Protein 1R3S (pdb70)

Organism: Homo sapiens (NCBI:txid9606)

B-factor: mean 27.33, std 10.82, range [13.35, 78.9]

Sequence (356 aa):
FPELKNDTFLRAAWGEETDYTPVWCMRQAGRRYLPEFRETTRAAQDFFSSTCRRSPEACCELTLQPLLRRFPLDAAIIFSGILVVPQQALGMEVTMVPGKGPSFPEPLREEQDLERRLRDPEVVASELGYVFQAITLTRQQRLAGRVPLIGFAGAPWTLMTYMVEGGGSSTMAQQAKRRWLYQRRPQASHQLLRILTDALVPYLVGQVVAGAQALQLFESHHAGHHLLGGPQLFNKFALPYIRDVAKQVKARLRREAGLAPPVPMIIFAKDGHFALEEELAQQAGYEVVGLDWTVAPKKARECVGKTVTLQGNLDPCALYASEEEIGQLVKQMLDDFGPHRRYIANLGHGLYPDMDPEHHVGAFVDAVHKHHSRLLRQ

Structure (mmCIF, N/CA/C/O backbone):
data_1R3S
#
_entry.id   1R3S
#
_cell.length_a   102.947
_cell.length_b   102.947
_cell.length_c   72.585
_cell.angle_alpha   90.00
_cell.angle_beta   90.00
_cell.angle_gamma   120.00
#
_symmetry.space_group_name_H-M   'P 31 2 1'
#
loop_
_entity.id
_entity.type
_entity.pdbx_description
1 polymer 'Uroporphyrinogen Decarboxylase'
2 non-polymer 'COPROPORPHYRINOGEN I'
3 water water
#
loop_
_atom_site.group_PDB
_atom_site.id
_atom_site.type_symbol
_atom_site.label_atom_id
_atom_site.label_alt_id
_atom_site.label_comp_id
_atom_site.label_asym_id
_atom_site.label_entity_id
_atom_site.label_seq_id
_atom_site.pdbx_PDB_ins_code
_atom_site.Cartn_x
_atom_site.Cartn_y
_atom_site.Cartn_z
_atom_site.occupancy
_atom_site.B_iso_or_equiv
_atom_site.auth_seq_id
_atom_site.auth_comp_id
_atom_site.auth_asym_id
_atom_site.auth_atom_id
_atom_site.pdbx_PDB_model_num
ATOM 1 N N . PHE A 1 11 ? 21.425 47.902 66.423 1.00 37.52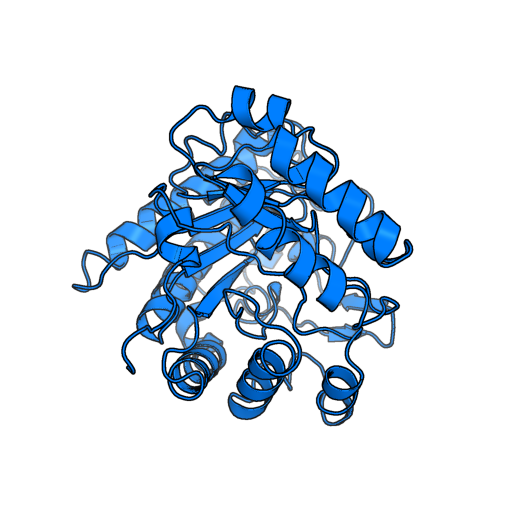 11 PHE A N 1
ATOM 2 C CA . PHE A 1 11 ? 21.112 48.558 65.127 1.00 37.50 11 PHE A CA 1
ATOM 3 C C . PHE A 1 11 ? 21.936 48.047 63.981 1.00 37.65 11 PHE A C 1
ATOM 4 O O . PHE A 1 11 ? 23.033 47.536 64.173 1.00 36.36 11 PHE A O 1
ATOM 12 N N . PRO A 1 12 ? 21.417 48.232 62.771 1.00 38.01 12 PRO A N 1
ATOM 13 C CA . PRO A 1 12 ? 22.142 47.876 61.558 1.00 37.92 12 PRO A CA 1
ATOM 14 C C . PRO A 1 12 ? 23.485 48.590 61.482 1.00 37.27 12 PRO A C 1
ATOM 15 O O . PRO A 1 12 ? 23.619 49.737 61.909 1.00 36.93 12 PRO A O 1
ATOM 19 N N . GLU A 1 13 ? 24.468 47.910 60.925 1.00 36.46 13 GLU A N 1
ATOM 20 C CA . GLU A 1 13 ? 25.779 48.503 60.797 1.00 35.81 13 GLU A CA 1
ATOM 21 C C . GLU A 1 13 ? 25.723 49.628 59.773 1.00 33.07 13 GLU A C 1
ATOM 22 O O . GLU A 1 13 ? 25.156 49.465 58.701 1.00 30.32 13 GLU A O 1
ATOM 28 N N . LEU A 1 14 ? 26.372 50.745 60.080 1.00 31.46 14 LEU A N 1
ATOM 29 C CA . LEU A 1 14 ? 26.480 51.836 59.123 1.00 30.17 14 LEU A CA 1
ATOM 30 C C . LEU A 1 14 ? 27.315 51.475 57.912 1.00 30.08 14 LEU A C 1
ATOM 31 O O . LEU A 1 14 ? 28.465 51.003 58.047 1.00 29.96 14 LEU A O 1
ATOM 36 N N . LYS A 1 15 ? 26.753 51.731 56.741 1.00 27.51 15 LYS A N 1
ATOM 37 C CA . LYS A 1 15 ? 27.376 51.476 55.458 1.00 28.74 15 LYS A CA 1
ATOM 38 C C . LYS A 1 15 ? 28.156 52.694 54.968 1.00 28.92 15 LYS A C 1
ATOM 39 O O . LYS A 1 15 ? 29.353 52.593 54.685 1.00 31.04 15 LYS A O 1
ATOM 45 N N . ASN A 1 16 ? 27.502 53.850 54.853 1.00 26.09 16 ASN A N 1
ATOM 46 C CA . ASN A 1 16 ? 28.165 55.050 54.348 1.00 24.81 16 ASN A CA 1
ATOM 47 C C . ASN A 1 16 ? 28.384 55.933 55.558 1.00 24.42 16 ASN A C 1
ATOM 48 O O . ASN A 1 16 ? 27.406 56.502 56.051 1.00 23.31 16 ASN A O 1
ATOM 53 N N . ASP A 1 17 ? 29.637 56.020 56.028 1.00 22.50 17 ASP A N 1
ATOM 54 C CA . ASP A 1 17 ? 29.957 56.804 57.218 1.00 22.71 17 ASP A CA 1
ATOM 55 C C . ASP A 1 17 ? 30.741 58.077 56.898 1.00 20.22 17 ASP A C 1
ATOM 56 O O . ASP A 1 17 ? 31.284 58.693 57.793 1.00 20.90 17 ASP A O 1
ATOM 61 N N . THR A 1 18 ? 30.716 58.501 55.644 1.00 20.37 18 THR A N 1
ATOM 62 C CA . THR A 1 18 ? 31.523 59.624 55.200 1.00 20.27 18 THR A CA 1
ATOM 63 C C . THR A 1 18 ? 31.254 60.896 56.027 1.00 19.59 18 THR A C 1
ATOM 64 O O . THR A 1 18 ? 32.144 61.631 56.354 1.00 19.64 18 THR A O 1
ATOM 68 N N . PHE A 1 19 ? 29.974 61.154 56.279 1.00 19.43 19 PHE A N 1
ATOM 69 C CA . PHE A 1 19 ? 29.580 62.284 57.083 1.00 19.19 19 PHE A CA 1
ATOM 70 C C . PHE A 1 19 ? 30.235 62.292 58.488 1.00 19.24 19 PHE A C 1
ATOM 71 O O . PHE A 1 19 ? 30.639 63.336 58.986 1.00 18.86 19 PHE A O 1
ATOM 79 N N . LEU A 1 20 ? 30.296 61.130 59.150 1.00 19.67 20 LEU A N 1
ATOM 80 C CA . LEU A 1 20 ? 30.881 61.035 60.491 1.00 19.96 20 LEU A CA 1
ATOM 81 C C . LEU A 1 20 ? 32.390 61.214 60.435 1.00 20.17 20 LEU A C 1
ATOM 82 O O . LEU A 1 20 ? 32.953 61.937 61.239 1.00 20.16 20 LEU A O 1
ATOM 87 N N . ARG A 1 21 ? 33.019 60.582 59.451 1.00 20.94 21 ARG A N 1
ATOM 88 C CA . ARG A 1 21 ? 34.462 60.742 59.248 1.00 21.45 21 ARG A CA 1
ATOM 89 C C . ARG A 1 21 ? 34.816 62.204 59.025 1.00 21.28 21 ARG A C 1
ATOM 90 O O . ARG A 1 21 ? 35.695 62.722 59.687 1.00 21.16 21 ARG A O 1
ATOM 98 N N . ALA A 1 22 ? 34.071 62.895 58.162 1.00 20.61 22 ALA A N 1
ATOM 99 C CA . ALA A 1 22 ? 34.285 64.320 57.963 1.00 19.74 22 ALA A CA 1
ATOM 100 C C . ALA A 1 22 ? 34.071 65.130 59.238 1.00 20.59 22 ALA A C 1
ATOM 101 O O . ALA A 1 22 ? 34.840 66.028 59.501 1.00 19.09 22 ALA A O 1
ATOM 103 N N . ALA A 1 23 ? 33.030 64.805 60.023 1.00 19.54 23 ALA A N 1
ATOM 104 C CA . ALA A 1 23 ? 32.719 65.511 61.262 1.00 18.45 23 ALA A CA 1
ATOM 105 C C . ALA A 1 23 ? 33.846 65.449 62.279 1.00 20.10 23 ALA A C 1
ATOM 106 O O . ALA A 1 23 ? 34.147 66.426 62.953 1.00 20.66 23 ALA A O 1
ATOM 108 N N . TRP A 1 24 ? 34.494 64.290 62.341 1.00 21.54 24 TRP A N 1
ATOM 109 C CA . TRP A 1 24 ? 35.603 64.091 63.269 1.00 23.32 24 TRP A CA 1
ATOM 110 C C . TRP A 1 24 ? 36.902 64.670 62.733 1.00 24.99 24 TRP A C 1
ATOM 111 O O . TRP A 1 24 ? 37.882 64.701 63.492 1.00 26.51 24 TRP A O 1
ATOM 122 N N . GLY A 1 25 ? 36.934 65.089 61.458 1.00 24.96 25 GLY A N 1
ATOM 123 C CA . GLY A 1 25 ? 38.114 65.724 60.874 1.00 25.80 25 GLY A CA 1
ATOM 124 C C . GLY A 1 25 ? 39.025 64.804 60.086 1.00 27.03 25 GLY A C 1
ATOM 125 O O . GLY A 1 25 ? 40.185 65.161 59.735 1.00 28.06 25 GLY A O 1
ATOM 126 N N . GLU A 1 26 ? 38.541 63.616 59.773 1.00 27.26 26 GLU A N 1
ATOM 127 C CA . GLU A 1 26 ? 39.293 62.698 58.944 1.00 28.56 26 GLU A CA 1
ATOM 128 C C . GLU A 1 26 ? 39.200 63.008 57.478 1.00 29.74 26 GLU A C 1
ATOM 129 O O . GLU A 1 26 ? 38.197 63.542 56.990 1.00 29.15 26 GLU A O 1
ATOM 135 N N . GLU A 1 27 ? 40.245 62.653 56.739 1.00 29.77 27 GLU A N 1
ATOM 136 C CA . GLU A 1 27 ? 40.189 62.792 55.291 1.00 30.93 27 GLU A CA 1
ATOM 137 C C . GLU A 1 27 ? 39.166 61.811 54.714 1.00 29.57 27 GLU A C 1
ATOM 138 O O . GLU A 1 27 ? 39.022 60.712 55.230 1.00 30.35 27 GLU A O 1
ATOM 144 N N . THR A 1 28 ? 38.409 62.245 53.709 1.00 28.01 28 THR A N 1
ATOM 145 C CA . THR A 1 28 ? 37.467 61.401 52.968 1.00 27.70 28 THR A CA 1
ATOM 146 C C . THR A 1 28 ? 37.660 61.502 51.452 1.00 27.82 28 THR A C 1
ATOM 147 O O . THR A 1 28 ? 38.260 62.442 50.965 1.00 28.72 28 THR A O 1
ATOM 151 N N . ASP A 1 29 ? 37.087 60.562 50.721 1.00 28.03 29 ASP A N 1
ATOM 152 C CA . ASP A 1 29 ? 37.237 60.476 49.264 1.00 29.43 29 ASP A CA 1
ATOM 153 C C . ASP A 1 29 ? 36.399 61.498 48.539 1.00 28.22 29 ASP A C 1
ATOM 154 O O . ASP A 1 29 ? 36.581 61.750 47.338 1.00 28.67 29 ASP A O 1
ATOM 159 N N . TYR A 1 30 ? 35.391 62.015 49.242 1.00 26.28 30 TYR A N 1
ATOM 160 C CA . TYR A 1 30 ? 34.557 63.075 48.693 1.00 25.07 30 TYR A CA 1
ATOM 161 C C . TYR A 1 30 ? 33.967 63.836 49.855 1.00 24.23 30 TYR A C 1
ATOM 162 O O . TYR A 1 30 ? 34.106 63.445 51.025 1.00 22.91 30 TYR A O 1
ATOM 171 N N . THR A 1 31 ? 33.341 64.965 49.541 1.00 23.46 31 THR A N 1
ATOM 172 C CA . THR A 1 31 ? 32.747 65.809 50.575 1.00 23.00 31 THR A CA 1
ATOM 173 C C . THR A 1 31 ? 31.297 65.384 50.787 1.00 20.86 31 THR A C 1
ATOM 174 O O . THR A 1 31 ? 30.503 65.400 49.831 1.00 20.37 31 THR A O 1
ATOM 178 N N . PRO A 1 32 ? 30.942 65.025 52.017 1.00 20.25 32 PRO A N 1
ATOM 179 C CA . PRO A 1 32 ? 29.572 64.614 52.305 1.00 19.87 32 PRO A CA 1
ATOM 180 C C . PRO A 1 32 ? 28.685 65.839 52.351 1.00 20.37 32 PRO A C 1
ATOM 181 O O . PRO A 1 32 ? 29.185 66.917 52.702 1.00 19.32 32 PRO A O 1
ATOM 185 N N . VAL A 1 33 ? 27.414 65.644 52.029 1.00 19.92 33 VAL A N 1
ATOM 186 C CA . VAL A 1 33 ? 26.476 66.738 51.932 1.00 19.83 33 VAL A CA 1
ATOM 187 C C . VAL A 1 33 ? 25.137 66.331 52.519 1.00 19.33 33 VAL A C 1
ATOM 188 O O . VAL A 1 33 ? 24.657 65.214 52.343 1.00 19.98 33 VAL A O 1
ATOM 192 N N . TRP A 1 34 ? 24.497 67.279 53.198 1.00 18.66 34 TRP A N 1
ATOM 193 C CA . TRP A 1 34 ? 23.102 67.128 53.536 1.00 18.55 34 TRP A CA 1
ATOM 194 C C . TRP A 1 34 ? 22.502 68.537 53.506 1.00 18.01 34 TRP A C 1
ATOM 195 O O . TRP A 1 34 ? 23.232 69.516 53.383 1.00 17.81 34 TRP A O 1
ATOM 206 N N . CYS A 1 35 ? 21.191 68.635 53.622 1.00 18.96 35 CYS A N 1
ATOM 207 C CA . CYS A 1 35 ? 20.519 69.937 53.565 1.00 20.73 35 CYS A CA 1
ATOM 208 C C . CYS A 1 35 ? 19.600 70.151 54.753 1.00 20.37 35 CYS A C 1
ATOM 209 O O . CYS A 1 35 ? 18.722 69.339 55.034 1.00 20.36 35 CYS A O 1
ATOM 212 N N . MET A 1 36 ? 19.737 71.306 55.402 1.00 22.06 36 MET A N 1
ATOM 213 C CA . MET A 1 36 ? 18.769 71.662 56.431 1.00 22.09 36 MET A CA 1
ATOM 214 C C . MET A 1 36 ? 17.399 71.799 55.766 1.00 20.71 36 MET A C 1
ATOM 215 O O . MET A 1 36 ? 17.280 72.286 54.631 1.00 21.35 36 MET A O 1
ATOM 220 N N . ARG A 1 37 ? 16.402 71.303 56.471 1.00 20.85 37 ARG A N 1
ATOM 221 C CA . ARG A 1 37 ? 15.033 71.127 55.986 1.00 21.58 37 ARG A CA 1
ATOM 222 C C . ARG A 1 37 ? 14.896 70.250 54.727 1.00 21.40 37 ARG A C 1
ATOM 223 O O . ARG A 1 37 ? 13.934 70.367 53.966 1.00 22.26 37 ARG A O 1
ATOM 231 N N . GLN A 1 38 ? 15.795 69.261 54.575 1.00 21.14 38 GLN A N 1
ATOM 232 C CA . GLN A 1 38 ? 15.681 68.308 53.483 1.00 21.18 38 GLN A CA 1
ATOM 233 C C . GLN A 1 38 ? 14.348 67.564 53.537 1.00 21.45 38 GLN A C 1
ATOM 234 O O . GLN A 1 38 ? 13.852 67.193 52.464 1.00 22.63 38 GLN A O 1
ATOM 240 N N . ALA A 1 39 ? 13.805 67.325 54.737 1.00 21.61 39 ALA A N 1
ATOM 241 C CA . ALA A 1 39 ? 12.404 66.944 54.880 1.00 22.25 39 ALA A CA 1
ATOM 242 C C . ALA A 1 39 ? 11.644 68.279 55.048 1.00 23.01 39 ALA A C 1
ATOM 243 O O . ALA A 1 39 ? 11.669 68.919 56.107 1.00 24.71 39 ALA A O 1
ATOM 245 N N . GLY A 1 40 ? 10.941 68.665 54.002 1.00 23.83 40 GLY A N 1
ATOM 246 C CA . GLY A 1 40 ? 10.302 69.965 53.993 1.00 24.46 40 GLY A CA 1
ATOM 247 C C . GLY A 1 40 ? 9.295 70.127 52.875 1.00 25.20 40 GLY A C 1
ATOM 248 O O . GLY A 1 40 ? 9.198 69.285 51.965 1.00 25.02 40 GLY A O 1
ATOM 249 N N A ARG A 1 41 ? 8.578 71.248 52.930 0.50 25.52 41 ARG A N 1
ATOM 250 N N B ARG A 1 41 ? 8.590 71.256 52.920 0.50 25.82 41 ARG A N 1
ATOM 251 C CA A ARG A 1 41 ? 7.435 71.522 52.056 0.50 25.69 41 ARG A CA 1
ATOM 252 C CA B ARG A 1 41 ? 7.430 71.513 52.065 0.50 26.25 41 ARG A CA 1
ATOM 253 C C A ARG A 1 41 ? 7.763 71.556 50.572 0.50 25.59 41 ARG A C 1
ATOM 254 C C B ARG A 1 41 ? 7.747 71.724 50.589 0.50 25.95 41 ARG A C 1
ATOM 255 O O A ARG A 1 41 ? 6.876 71.304 49.744 0.50 25.69 41 ARG A O 1
ATOM 256 O O B ARG A 1 41 ? 6.827 71.820 49.783 0.50 26.56 41 ARG A O 1
ATOM 271 N N . TYR A 1 42 ? 9.030 71.809 50.236 1.00 25.39 42 TYR A N 1
ATOM 272 C CA . TYR A 1 42 ? 9.469 71.869 48.850 1.00 25.61 42 TYR A CA 1
ATOM 273 C C . TYR A 1 42 ? 9.207 70.492 48.164 1.00 25.45 42 TYR A C 1
ATOM 274 O O . TYR A 1 42 ? 9.141 70.389 46.912 1.00 26.18 42 TYR A O 1
ATOM 283 N N . LEU A 1 43 ? 9.091 69.445 48.986 1.00 25.10 43 LEU A N 1
ATOM 284 C CA . LEU A 1 43 ? 8.708 68.114 48.497 1.00 24.24 43 LEU A CA 1
ATOM 285 C C . LEU A 1 43 ? 7.190 67.920 48.459 1.00 24.58 43 LEU A C 1
ATOM 286 O O . LEU A 1 43 ? 6.539 67.992 49.495 1.00 24.67 43 LEU A O 1
ATOM 291 N N . PRO A 1 44 ? 6.614 67.616 47.293 1.00 25.86 44 PRO A N 1
ATOM 292 C CA . PRO A 1 44 ? 5.177 67.354 47.248 1.00 26.38 44 PRO A CA 1
ATOM 293 C C . PRO A 1 44 ? 4.768 66.219 48.159 1.00 26.54 44 PRO A C 1
ATOM 294 O O . PRO A 1 44 ? 3.723 66.302 48.792 1.00 27.83 44 PRO A O 1
ATOM 298 N N . GLU A 1 45 ? 5.603 65.182 48.262 1.00 26.22 45 GLU A N 1
ATOM 299 C CA . GLU A 1 45 ? 5.306 64.044 49.123 1.00 25.97 45 GLU A CA 1
ATOM 300 C C . GLU A 1 45 ? 5.305 64.414 50.626 1.00 25.32 45 GLU A C 1
ATOM 301 O O . GLU A 1 45 ? 4.596 63.789 51.411 1.00 25.73 45 GLU A O 1
ATOM 307 N N . PHE A 1 46 ? 6.108 65.422 51.018 1.00 25.77 46 PHE A N 1
ATOM 308 C CA . PHE A 1 46 ? 6.094 65.922 52.396 1.00 25.82 46 PHE A CA 1
ATOM 309 C C . PHE A 1 46 ? 4.720 66.542 52.668 1.00 27.43 46 PHE A C 1
ATOM 310 O O . PHE A 1 46 ? 4.082 66.272 53.681 1.00 28.11 46 PHE A O 1
ATOM 318 N N . ARG A 1 47 ? 4.255 67.361 51.742 1.00 29.09 47 ARG A N 1
ATOM 319 C CA . ARG A 1 47 ? 2.958 68.011 51.943 1.00 31.18 47 ARG A CA 1
ATOM 320 C C . ARG A 1 47 ? 1.839 66.987 52.055 1.00 31.85 47 ARG A C 1
ATOM 321 O O . ARG A 1 47 ? 0.968 67.113 52.908 1.00 32.31 47 ARG A O 1
ATOM 329 N N . GLU A 1 48 ? 1.866 65.979 51.185 1.00 32.79 48 GLU A N 1
ATOM 330 C CA . GLU A 1 48 ? 0.870 64.906 51.209 1.00 34.25 48 GLU A CA 1
ATOM 331 C C . GLU A 1 48 ? 0.832 64.196 52.558 1.00 33.69 48 GLU A C 1
ATOM 332 O O . GLU A 1 48 ? -0.233 64.001 53.137 1.00 33.83 48 GLU A O 1
ATOM 338 N N A THR A 1 49 ? 1.994 63.803 53.058 0.50 34.20 49 THR A N 1
ATOM 339 N N B THR A 1 49 ? 2.005 63.816 53.063 0.50 33.00 49 THR A N 1
ATOM 340 C CA A THR A 1 49 ? 2.067 63.102 54.337 0.50 34.34 49 THR A CA 1
ATOM 341 C CA B THR A 1 49 ? 2.093 63.105 54.337 0.50 31.97 49 THR A CA 1
ATOM 342 C C A THR A 1 49 ? 1.620 63.993 55.488 0.50 34.64 49 THR A C 1
ATOM 343 C C B THR A 1 49 ? 1.633 63.991 55.488 0.50 33.44 49 THR A C 1
ATOM 344 O O A THR A 1 49 ? 0.968 63.529 56.417 0.50 34.74 49 THR A O 1
ATOM 345 O O B THR A 1 49 ? 0.981 63.521 56.415 0.50 33.53 49 THR A O 1
ATOM 352 N N . ARG A 1 50 ? 1.990 65.268 55.432 1.00 35.02 50 ARG A N 1
ATOM 353 C CA . ARG A 1 50 ? 1.614 66.219 56.471 1.00 36.65 50 ARG A CA 1
ATOM 354 C C . ARG A 1 50 ? 0.129 66.554 56.464 1.00 39.38 50 ARG A C 1
ATOM 355 O O . ARG A 1 50 ? -0.434 66.849 57.520 1.00 40.07 50 ARG A O 1
ATOM 363 N N . ALA A 1 51 ? -0.507 66.483 55.298 1.00 41.82 51 ALA A N 1
ATOM 364 C CA . ALA A 1 51 ? -1.890 66.973 55.170 1.00 44.21 51 ALA A CA 1
ATOM 365 C C . ALA A 1 51 ? -2.825 66.277 56.169 1.00 46.19 51 ALA A C 1
ATOM 366 O O . ALA A 1 51 ? -3.786 66.886 56.647 1.00 47.42 51 ALA A O 1
ATOM 368 N N . ALA A 1 52 ? -2.499 65.025 56.513 1.00 48.50 52 ALA A N 1
ATOM 369 C CA . ALA A 1 52 ? -3.240 64.208 57.506 1.00 49.50 52 ALA A CA 1
ATOM 370 C C . ALA A 1 52 ? -3.356 64.771 58.930 1.00 50.08 52 ALA A C 1
ATOM 371 O O . ALA A 1 52 ? -4.424 64.611 59.557 1.00 50.52 52 ALA A O 1
ATOM 373 N N . GLN A 1 53 ? -2.281 65.390 59.455 1.00 49.94 53 GLN A N 1
ATOM 374 C CA . GLN A 1 53 ? -2.292 65.972 60.817 1.00 49.33 53 GLN A CA 1
ATOM 375 C C . GLN A 1 53 ? -1.802 67.428 60.943 1.00 47.65 53 GLN A C 1
ATOM 376 O O . GLN A 1 53 ? -1.286 68.030 60.000 1.00 48.56 53 GLN A O 1
ATOM 382 N N . ASP A 1 54 ? -1.965 67.980 62.147 1.00 44.67 54 ASP A N 1
ATOM 383 C CA . ASP A 1 54 ? -1.281 69.210 62.545 1.00 42.55 54 ASP A CA 1
ATOM 384 C C . ASP A 1 54 ? 0.188 68.871 62.860 1.00 38.98 54 ASP A C 1
ATOM 385 O O . ASP A 1 54 ? 0.512 67.724 63.131 1.00 37.61 54 ASP A O 1
ATOM 390 N N . PHE A 1 55 ? 1.049 69.872 62.803 1.00 35.93 55 PHE A N 1
ATOM 391 C CA . PHE A 1 55 ? 2.497 69.665 62.805 1.00 34.18 55 PHE A CA 1
ATOM 392 C C . PHE A 1 55 ? 2.967 68.920 64.036 1.00 32.96 55 PHE A C 1
ATOM 393 O O . PHE A 1 55 ? 3.738 67.974 63.933 1.00 30.16 55 PHE A O 1
ATOM 401 N N . PHE A 1 56 ? 2.525 69.376 65.205 1.00 32.34 56 PHE A N 1
ATOM 402 C CA . PHE A 1 56 ? 2.955 68.773 66.467 1.00 31.73 56 PHE A CA 1
ATOM 403 C C . PHE A 1 56 ? 2.372 67.372 66.664 1.00 31.78 56 PHE A C 1
ATOM 404 O O . PHE A 1 56 ? 2.975 66.563 67.355 1.00 31.94 56 PHE A O 1
ATOM 412 N N A SER A 1 57 ? 1.225 67.072 66.037 0.50 30.96 57 SER A N 1
ATOM 413 N N B SER A 1 57 ? 1.235 67.076 66.030 0.50 31.18 57 SER A N 1
ATOM 414 C CA A SER A 1 57 ? 0.700 65.705 66.010 0.50 30.25 57 SER A CA 1
ATOM 415 C CA B SER A 1 57 ? 0.697 65.725 66.026 0.50 30.66 57 SER A CA 1
ATOM 416 C C A SER A 1 57 ? 1.557 64.791 65.107 0.50 29.09 57 SER A C 1
ATOM 417 C C B SER A 1 57 ? 1.522 64.789 65.096 0.50 29.32 57 SER A C 1
ATOM 418 O O A SER A 1 57 ? 1.812 63.630 65.446 0.50 28.67 57 SER A O 1
ATOM 419 O O B SER A 1 57 ? 1.739 63.614 65.417 0.50 28.99 57 SER A O 1
ATOM 424 N N . THR A 1 58 ? 1.989 65.313 63.959 1.00 27.73 58 THR A N 1
ATOM 425 C CA . THR A 1 58 ? 2.887 64.561 63.066 1.00 26.10 58 THR A CA 1
ATOM 426 C C . THR A 1 58 ? 4.153 64.199 63.856 1.00 23.95 58 THR A C 1
ATOM 427 O O . THR A 1 58 ? 4.643 63.075 63.822 1.00 22.40 58 THR A O 1
ATOM 431 N N . CYS A 1 59 ? 4.665 65.172 64.582 1.00 22.19 59 CYS A N 1
ATOM 432 C CA . CYS A 1 59 ? 5.897 64.941 65.361 1.00 22.32 59 CYS A CA 1
ATOM 433 C C . CYS A 1 59 ? 5.757 63.790 66.352 1.00 22.28 59 CYS A C 1
ATOM 434 O O . CYS A 1 59 ? 6.768 63.160 66.703 1.00 22.11 59 CYS A O 1
ATOM 437 N N A ARG A 1 60 ? 4.527 63.518 66.815 0.50 22.58 60 ARG A N 1
ATOM 438 N N B ARG A 1 60 ? 4.523 63.529 66.814 0.50 22.93 60 ARG A N 1
ATOM 439 C CA A ARG A 1 60 ? 4.253 62.485 67.809 0.50 23.05 60 ARG A CA 1
ATOM 440 C CA B ARG A 1 60 ? 4.222 62.503 67.809 0.50 23.67 60 ARG A CA 1
ATOM 441 C C A ARG A 1 60 ? 3.925 61.096 67.229 0.50 23.00 60 ARG A C 1
ATOM 442 C C B ARG A 1 60 ? 3.920 61.103 67.230 0.50 23.35 60 ARG A C 1
ATOM 443 O O A ARG A 1 60 ? 3.581 60.180 67.968 0.50 24.37 60 ARG A O 1
ATOM 444 O O B ARG A 1 60 ? 3.590 60.185 67.973 0.50 24.68 60 ARG A O 1
ATOM 459 N N . SER A 1 61 ? 4.022 60.958 65.919 1.00 23.23 61 SER A N 1
ATOM 460 C CA . SER A 1 61 ? 3.805 59.678 65.248 1.00 23.37 61 SER A CA 1
ATOM 461 C C . SER A 1 61 ? 5.147 59.161 64.767 1.00 22.36 61 SER A C 1
ATOM 462 O O . SER A 1 61 ? 5.708 59.708 63.834 1.00 20.49 61 SER A O 1
ATOM 465 N N . PRO A 1 62 ? 5.697 58.141 65.400 1.00 21.69 62 PRO A N 1
ATOM 466 C CA . PRO A 1 62 ? 6.994 57.622 64.910 1.00 21.12 62 PRO A CA 1
ATOM 467 C C . PRO A 1 62 ? 6.993 57.244 63.428 1.00 20.72 62 PRO A C 1
ATOM 468 O O . PRO A 1 62 ? 7.935 57.552 62.717 1.00 19.52 62 PRO A O 1
ATOM 472 N N . GLU A 1 63 ? 5.946 56.594 62.939 1.00 20.12 63 GLU A N 1
ATOM 473 C CA . GLU A 1 63 ? 5.920 56.233 61.522 1.00 20.23 63 GLU A CA 1
ATOM 474 C C . GLU A 1 63 ? 5.878 57.434 60.608 1.00 18.64 63 GLU A C 1
ATOM 475 O O . GLU A 1 63 ? 6.488 57.443 59.567 1.00 19.38 63 GLU A O 1
ATOM 481 N N . ALA A 1 64 ? 5.133 58.476 60.970 1.00 19.86 64 ALA A N 1
ATOM 482 C CA . ALA A 1 64 ? 5.104 59.659 60.138 1.00 19.68 64 ALA A CA 1
ATOM 483 C C . ALA A 1 64 ? 6.457 60.334 60.120 1.00 18.65 64 ALA A C 1
ATOM 484 O O . ALA A 1 64 ? 6.917 60.749 59.075 1.00 18.33 64 ALA A O 1
ATOM 486 N N . CYS A 1 65 ? 7.119 60.420 61.264 1.00 18.92 65 CYS A N 1
ATOM 487 C CA . CYS A 1 65 ? 8.437 61.052 61.309 1.00 18.63 65 CYS A CA 1
ATOM 488 C C . CYS A 1 65 ? 9.465 60.270 60.475 1.00 17.91 65 CYS A C 1
ATOM 489 O O . CYS A 1 65 ? 10.274 60.836 59.793 1.00 17.44 65 CYS A O 1
ATOM 492 N N . CYS A 1 66 ? 9.415 58.958 60.582 1.00 18.15 66 CYS A N 1
ATOM 493 C CA . CYS A 1 66 ? 10.321 58.100 59.830 1.00 18.78 66 CYS A CA 1
ATOM 494 C C . CYS A 1 66 ? 10.123 58.287 58.320 1.00 18.63 66 CYS A C 1
ATOM 495 O O . CYS A 1 66 ? 11.048 58.470 57.582 1.00 18.15 66 CYS A O 1
ATOM 498 N N . GLU A 1 67 ? 8.868 58.297 57.887 1.00 18.92 67 GLU A N 1
ATOM 499 C CA . GLU A 1 67 ? 8.532 58.472 56.475 1.00 19.17 67 GLU A CA 1
ATOM 500 C C . GLU A 1 67 ? 9.044 59.813 55.952 1.00 19.16 67 GLU A C 1
ATOM 501 O O . GLU A 1 67 ? 9.695 59.875 54.935 1.00 19.64 67 GLU A O 1
ATOM 507 N N . LEU A 1 68 ? 8.825 60.882 56.699 1.00 18.95 68 LEU A N 1
ATOM 508 C CA . LEU A 1 68 ? 9.269 62.198 56.283 1.00 18.70 68 LEU A CA 1
ATOM 509 C C . LEU A 1 68 ? 10.787 62.296 56.259 1.00 18.06 68 LEU A C 1
ATOM 510 O O . LEU A 1 68 ? 11.352 62.890 55.372 1.00 20.49 68 LEU A O 1
ATOM 515 N N . THR A 1 69 ? 11.432 61.596 57.178 1.00 18.66 69 THR A N 1
ATOM 516 C CA . THR A 1 69 ? 12.901 61.554 57.221 1.00 18.16 69 THR A CA 1
ATOM 517 C C . THR A 1 69 ? 13.473 60.844 55.970 1.00 18.30 69 THR A C 1
ATOM 518 O O . THR A 1 69 ? 14.479 61.252 55.397 1.00 18.66 69 THR A O 1
ATOM 522 N N . LEU A 1 70 ? 12.825 59.758 55.567 1.00 19.47 70 LEU A N 1
ATOM 523 C CA . LEU A 1 70 ? 13.287 58.963 54.447 1.00 19.94 70 LEU A CA 1
ATOM 524 C C . LEU A 1 70 ? 13.013 59.571 53.070 1.00 20.01 70 LEU A C 1
ATOM 525 O O . LEU A 1 70 ? 13.792 59.355 52.141 1.00 19.97 70 LEU A O 1
ATOM 530 N N . GLN A 1 71 ? 11.949 60.357 52.939 1.00 20.21 71 GLN A N 1
ATOM 531 C CA . GLN A 1 71 ? 11.548 60.887 51.625 1.00 21.02 71 GLN A CA 1
ATOM 532 C C . GLN A 1 71 ? 12.676 61.559 50.845 1.00 19.85 71 GLN A C 1
ATOM 533 O O . GLN A 1 71 ? 12.883 61.220 49.674 1.00 21.87 71 GLN A O 1
ATOM 539 N N . PRO A 1 72 ? 13.439 62.521 51.421 1.00 20.81 72 PRO A N 1
ATOM 540 C CA . PRO A 1 72 ? 14.521 63.108 50.646 1.00 19.88 72 PRO A CA 1
ATOM 541 C C . PRO A 1 72 ? 15.592 62.109 50.192 1.00 19.77 72 PRO A C 1
ATOM 542 O O . PRO A 1 72 ? 16.206 62.271 49.116 1.00 20.95 72 PRO A O 1
ATOM 546 N N A LEU A 1 73 ? 15.834 61.125 51.046 0.50 19.82 73 LEU A N 1
ATOM 547 N N B LEU A 1 73 ? 15.857 61.079 50.989 0.50 20.17 73 LEU A N 1
ATOM 548 C CA A LEU A 1 73 ? 16.784 60.152 50.986 0.00 23.26 73 LEU A CA 1
ATOM 549 C CA B LEU A 1 73 ? 16.863 60.082 50.601 0.50 19.80 73 LEU A CA 1
ATOM 550 C C A LEU A 1 73 ? 16.414 59.129 49.485 0.50 23.15 73 LEU A C 1
ATOM 551 C C B LEU A 1 73 ? 16.427 59.231 49.411 0.50 21.43 73 LEU A C 1
ATOM 552 O O A LEU A 1 73 ? 17.223 58.345 49.017 0.50 23.56 73 LEU A O 1
ATOM 553 O O B LEU A 1 73 ? 17.281 58.745 48.659 0.50 21.35 73 LEU A O 1
ATOM 562 N N . ARG A 1 74 ? 15.116 59.065 49.221 1.00 22.87 74 ARG A N 1
ATOM 563 C CA . ARG A 1 74 ? 14.627 58.351 48.046 1.00 23.33 74 ARG A CA 1
ATOM 564 C C . ARG A 1 74 ? 14.866 59.158 46.793 1.00 24.13 74 ARG A C 1
ATOM 565 O O . ARG A 1 74 ? 14.987 58.589 45.712 1.00 26.12 74 ARG A O 1
ATOM 573 N N . ARG A 1 75 ? 14.973 60.485 46.931 1.00 24.16 75 ARG A N 1
ATOM 574 C CA . ARG A 1 75 ? 15.230 61.365 45.803 1.00 24.07 75 ARG A CA 1
ATOM 575 C C . ARG A 1 75 ? 16.682 61.637 45.514 1.00 23.85 75 ARG A C 1
ATOM 576 O O . ARG A 1 75 ? 17.075 61.783 44.364 1.00 23.56 75 ARG A O 1
ATOM 584 N N . PHE A 1 76 ? 17.484 61.786 46.571 1.00 22.49 76 PHE A N 1
ATOM 585 C CA . PHE A 1 76 ? 18.843 62.257 46.445 1.00 22.56 76 PHE A CA 1
ATOM 586 C C . PHE A 1 76 ? 19.789 61.432 47.294 1.00 22.69 76 PHE A C 1
ATOM 587 O O . PHE A 1 76 ? 19.416 61.067 48.426 1.00 21.95 76 PHE A O 1
ATOM 595 N N . PRO A 1 77 ? 21.028 61.240 46.836 1.00 23.01 77 PRO A N 1
ATOM 596 C CA . PRO A 1 77 ? 22.036 60.505 47.623 1.00 22.96 77 PRO A CA 1
ATOM 597 C C . PRO A 1 77 ? 22.706 61.366 48.726 1.00 22.31 77 PRO A C 1
ATOM 598 O O . PRO A 1 77 ? 23.923 61.527 48.775 1.00 21.76 77 PRO A O 1
ATOM 602 N N . LEU A 1 78 ? 21.873 61.894 49.633 1.00 21.39 78 LEU A N 1
ATOM 603 C CA . LEU A 1 78 ? 22.337 62.708 50.742 1.00 20.93 78 LEU A CA 1
ATOM 604 C C . LEU A 1 78 ? 23.174 61.801 51.637 1.00 20.58 78 LEU A C 1
ATOM 605 O O . LEU A 1 78 ? 22.881 60.596 51.743 1.00 21.22 78 LEU A O 1
ATOM 610 N N . ASP A 1 79 ? 24.176 62.377 52.283 1.00 20.21 79 ASP A N 1
ATOM 611 C CA . ASP A 1 79 ? 25.113 61.620 53.119 1.00 18.88 79 ASP A CA 1
ATOM 612 C C . ASP A 1 79 ? 24.708 61.531 54.591 1.00 19.04 79 ASP A C 1
ATOM 613 O O . ASP A 1 79 ? 25.407 60.922 55.382 1.00 19.49 79 ASP A O 1
ATOM 618 N N . ALA A 1 80 ? 23.567 62.131 54.932 1.00 18.91 80 ALA A N 1
ATOM 619 C CA . ALA A 1 80 ? 23.002 62.000 56.268 1.00 18.38 80 ALA A CA 1
ATOM 620 C C . ALA A 1 80 ? 21.500 62.215 56.206 1.00 18.79 80 ALA A C 1
ATOM 621 O O . ALA A 1 80 ? 21.005 62.866 55.285 1.00 19.78 80 ALA A O 1
ATOM 623 N N . ALA A 1 81 ? 20.799 61.613 57.144 1.00 18.79 81 ALA A N 1
ATOM 624 C CA . ALA A 1 81 ? 19.384 61.874 57.352 1.00 18.55 81 ALA A CA 1
ATOM 625 C C . ALA A 1 81 ? 19.294 62.692 58.643 1.00 18.89 81 ALA A C 1
ATOM 626 O O . ALA A 1 81 ? 20.150 62.583 59.526 1.00 18.79 81 ALA A O 1
ATOM 628 N N . ILE A 1 82 ? 18.282 63.551 58.756 1.00 18.87 82 ILE A N 1
ATOM 629 C CA . ILE A 1 82 ? 18.018 64.243 60.030 1.00 18.10 82 ILE A CA 1
ATOM 630 C C . ILE A 1 82 ? 16.597 63.908 60.452 1.00 18.76 82 ILE A C 1
ATOM 631 O O . ILE A 1 82 ? 15.699 63.943 59.634 1.00 18.45 82 ILE A O 1
ATOM 636 N N . ILE A 1 83 ? 16.408 63.549 61.709 1.00 17.08 83 ILE A N 1
ATOM 637 C CA . ILE A 1 83 ? 15.087 63.129 62.169 1.00 17.61 83 ILE A CA 1
ATOM 638 C C . ILE A 1 83 ? 14.082 64.273 61.998 1.00 18.37 83 ILE A C 1
ATOM 639 O O . ILE A 1 83 ? 14.410 65.425 62.278 1.00 18.97 83 ILE A O 1
ATOM 644 N N . PHE A 1 84 ? 12.889 63.929 61.510 1.00 17.90 84 PHE A N 1
ATOM 645 C CA . PHE A 1 84 ? 11.802 64.885 61.433 1.00 18.79 84 PHE A CA 1
ATOM 646 C C . PHE A 1 84 ? 11.277 65.103 62.865 1.00 18.56 84 PHE A C 1
ATOM 647 O O . PHE A 1 84 ? 10.797 64.184 63.506 1.00 18.48 84 PHE A O 1
ATOM 655 N N . SER A 1 85 ? 11.359 66.356 63.299 1.00 19.30 85 SER A N 1
ATOM 656 C CA . SER A 1 85 ? 10.830 66.814 64.563 1.00 18.84 85 SER A CA 1
ATOM 657 C C . SER A 1 85 ? 10.787 68.356 64.538 1.00 19.09 85 SER A C 1
ATOM 658 O O . SER A 1 85 ? 10.895 68.990 63.474 1.00 18.95 85 SER A O 1
ATOM 661 N N . GLY A 1 86 ? 10.672 68.959 65.711 1.00 21.06 86 GLY A N 1
ATOM 662 C CA . GLY A 1 86 ? 10.688 70.411 65.826 1.00 22.15 86 GLY A CA 1
ATOM 663 C C . GLY A 1 86 ? 11.573 70.856 66.946 1.00 22.49 86 GLY A C 1
ATOM 664 O O . GLY A 1 86 ? 11.755 70.090 67.876 1.00 23.92 86 GLY A O 1
ATOM 665 N N . ILE A 1 87 ? 12.172 72.056 66.873 1.00 22.00 87 ILE A N 1
ATOM 666 C CA . ILE A 1 87 ? 12.896 72.541 68.054 1.00 22.18 87 ILE A CA 1
ATOM 667 C C . ILE A 1 87 ? 11.928 72.917 69.170 1.00 20.11 87 ILE A C 1
ATOM 668 O O . ILE A 1 87 ? 12.296 72.857 70.350 1.00 20.81 87 ILE A O 1
ATOM 673 N N . LEU A 1 88 ? 10.672 73.254 68.822 1.00 19.80 88 LEU A N 1
ATOM 674 C CA . LEU A 1 88 ? 9.736 73.692 69.832 1.00 19.68 88 LEU A CA 1
ATOM 675 C C . LEU A 1 88 ? 9.108 72.592 70.706 1.00 19.61 88 LEU A C 1
ATOM 676 O O . LEU A 1 88 ? 8.412 72.877 71.663 1.00 19.01 88 LEU A O 1
ATOM 681 N N . VAL A 1 89 ? 9.460 71.338 70.436 1.00 19.30 89 VAL A N 1
ATOM 682 C CA . VAL A 1 89 ? 9.004 70.241 71.298 1.00 17.95 89 VAL A CA 1
ATOM 683 C C . VAL A 1 89 ? 9.538 70.386 72.727 1.00 18.38 89 VAL A C 1
ATOM 684 O O . VAL A 1 89 ? 8.935 69.909 73.656 1.00 18.10 89 VAL A O 1
ATOM 688 N N . VAL A 1 90 ? 10.684 71.069 72.896 1.00 18.26 90 VAL A N 1
ATOM 689 C CA . VAL A 1 90 ? 11.267 71.236 74.223 1.00 18.67 90 VAL A CA 1
ATOM 690 C C . VAL A 1 90 ? 10.441 72.227 75.070 1.00 18.30 90 VAL A C 1
ATOM 691 O O . VAL A 1 90 ? 10.002 71.859 76.133 1.00 17.20 90 VAL A O 1
ATOM 695 N N . PRO A 1 91 ? 10.213 73.461 74.619 1.00 18.38 91 PRO A N 1
ATOM 696 C CA . PRO A 1 91 ? 9.283 74.339 75.333 1.00 18.68 91 PRO A CA 1
ATOM 697 C C . PRO A 1 91 ? 7.903 73.711 75.580 1.00 18.56 91 PRO A C 1
ATOM 698 O O . PRO A 1 91 ? 7.329 73.925 76.636 1.00 17.08 91 PRO A O 1
ATOM 702 N N A GLN A 1 92 ? 7.412 72.940 74.624 0.50 17.60 92 GLN A N 1
ATOM 703 N N B GLN A 1 92 ? 7.386 72.939 74.628 0.50 18.80 92 GLN A N 1
ATOM 704 C CA A GLN A 1 92 ? 6.124 72.261 74.805 0.50 17.69 92 GLN A CA 1
ATOM 705 C CA B GLN A 1 92 ? 6.107 72.224 74.854 0.50 19.77 92 GLN A CA 1
ATOM 706 C C A GLN A 1 92 ? 6.189 71.247 75.959 0.50 18.06 92 GLN A C 1
ATOM 707 C C B GLN A 1 92 ? 6.209 71.265 76.019 0.50 19.19 92 GLN A C 1
ATOM 708 O O A GLN A 1 92 ? 5.288 71.194 76.811 0.50 18.90 92 GLN A O 1
ATOM 709 O O B GLN A 1 92 ? 5.346 71.226 76.911 0.50 19.71 92 GLN A O 1
ATOM 720 N N . ALA A 1 93 ? 7.272 70.457 75.989 1.00 18.28 93 ALA A N 1
ATOM 721 C CA . ALA A 1 93 ? 7.519 69.470 77.045 1.00 18.89 93 ALA A CA 1
ATOM 722 C C . ALA A 1 93 ? 7.760 70.109 78.412 1.00 18.38 93 ALA A C 1
ATOM 723 O O . ALA A 1 93 ? 7.539 69.482 79.442 1.00 20.20 93 ALA A O 1
ATOM 725 N N . LEU A 1 94 ? 8.203 71.376 78.423 1.00 17.69 94 LEU A N 1
ATOM 726 C CA . LEU A 1 94 ? 8.363 72.144 79.655 1.00 18.66 94 LEU A CA 1
ATOM 727 C C . LEU A 1 94 ? 7.046 72.703 80.196 1.00 19.05 94 LEU A C 1
ATOM 728 O O . LEU A 1 94 ? 7.009 73.258 81.294 1.00 20.16 94 LEU A O 1
ATOM 733 N N . GLY A 1 95 ? 5.983 72.548 79.426 1.00 19.08 95 GLY A N 1
ATOM 734 C CA . GLY A 1 95 ? 4.639 72.903 79.832 1.00 19.79 95 GLY A CA 1
ATOM 735 C C . GLY A 1 95 ? 4.037 74.106 79.160 1.00 20.15 95 GLY A C 1
ATOM 736 O O . GLY A 1 95 ? 2.971 74.532 79.556 1.00 21.75 95 GLY A O 1
ATOM 737 N N . MET A 1 96 ? 4.663 74.643 78.110 1.00 19.41 96 MET A N 1
ATOM 738 C CA . MET A 1 96 ? 4.045 75.720 77.354 1.00 20.60 96 MET A CA 1
ATOM 739 C C . MET A 1 96 ? 3.193 75.168 76.222 1.00 21.23 96 MET A C 1
ATOM 740 O O . MET A 1 96 ? 3.493 74.128 75.650 1.00 22.13 96 MET A O 1
ATOM 745 N N . GLU A 1 97 ? 2.072 75.830 75.970 1.00 21.94 97 GLU A N 1
ATOM 746 C CA . GLU A 1 97 ? 1.216 75.465 74.860 1.00 22.83 97 GLU A CA 1
ATOM 747 C C . GLU A 1 97 ? 1.639 76.176 73.576 1.00 25.46 97 GLU A C 1
ATOM 748 O O . GLU A 1 97 ? 1.692 77.391 73.560 1.00 25.39 97 GLU A O 1
ATOM 754 N N . VAL A 1 98 ? 1.855 75.411 72.514 1.00 27.91 98 VAL A N 1
ATOM 755 C CA . VAL A 1 98 ? 2.271 75.921 71.208 1.00 32.61 98 VAL A CA 1
ATOM 756 C C . VAL A 1 98 ? 1.306 75.467 70.147 1.00 36.54 98 VAL A C 1
ATOM 757 O O . VAL A 1 98 ? 0.743 74.370 70.240 1.00 37.32 98 VAL A O 1
ATOM 761 N N . THR A 1 99 ? 1.119 76.319 69.142 1.00 40.01 99 THR A N 1
ATOM 762 C CA . THR A 1 99 ? 0.311 76.002 67.964 1.00 43.30 99 THR A CA 1
ATOM 763 C C . THR A 1 99 ? 1.114 76.305 66.704 1.00 46.38 99 THR A C 1
ATOM 764 O O . THR A 1 99 ? 2.029 77.133 66.725 1.00 45.73 99 THR A O 1
ATOM 768 N N . MET A 1 100 ? 0.782 75.615 65.611 1.00 49.82 100 MET A N 1
ATOM 769 C CA . MET A 1 100 ? 1.299 75.971 64.299 1.00 52.70 100 MET A CA 1
ATOM 770 C C . MET A 1 100 ? 0.134 76.670 63.578 1.00 54.59 100 MET A C 1
ATOM 771 O O . MET A 1 100 ? -0.864 76.045 63.223 1.00 55.00 100 MET A O 1
ATOM 776 N N . VAL A 1 101 ? 0.248 77.990 63.436 1.00 56.96 101 VAL A N 1
ATOM 777 C CA . VAL A 1 101 ? -0.856 78.839 62.958 1.00 58.57 101 VAL A CA 1
ATOM 778 C C . VAL A 1 101 ? -1.041 78.713 61.433 1.00 59.25 101 VAL A C 1
ATOM 779 O O . VAL A 1 101 ? -0.050 78.687 60.697 1.00 59.49 101 VAL A O 1
ATOM 783 N N . PRO A 1 102 ? -2.294 78.565 60.979 1.00 60.01 102 PRO A N 1
ATOM 784 C CA . PRO A 1 102 ? -2.636 78.660 59.549 1.00 60.31 102 PRO A CA 1
ATOM 785 C C . PRO A 1 102 ? -1.828 79.726 58.796 1.00 60.27 102 PRO A C 1
ATOM 786 O O . PRO A 1 102 ? -2.153 80.919 58.859 1.00 60.87 102 PRO A O 1
ATOM 790 N N . GLY A 1 103 ? -0.761 79.281 58.124 1.00 59.93 103 GLY A N 1
ATOM 791 C CA . GLY A 1 103 ? 0.138 80.152 57.385 1.00 59.22 103 GLY A CA 1
ATOM 792 C C . GLY A 1 103 ? 0.800 81.293 58.154 1.00 58.58 103 GLY A C 1
ATOM 793 O O . GLY A 1 103 ? 1.238 82.268 57.531 1.00 58.97 103 GLY A O 1
ATOM 794 N N . LYS A 1 104 ? 0.878 81.198 59.486 1.00 57.33 104 LYS A N 1
ATOM 795 C CA . LYS A 1 104 ? 1.615 82.191 60.285 1.00 55.76 104 LYS A CA 1
ATOM 796 C C . LYS A 1 104 ? 2.698 81.588 61.201 1.00 53.09 104 LYS A C 1
ATOM 797 O O . LYS A 1 104 ? 3.368 82.328 61.927 1.00 53.71 104 LYS A O 1
ATOM 803 N N . GLY A 1 105 ? 2.891 80.271 61.155 1.00 49.07 105 GLY A N 1
ATOM 804 C CA . GLY A 1 105 ? 4.017 79.663 61.846 1.00 45.98 105 GLY A CA 1
ATOM 805 C C . GLY A 1 105 ? 3.769 79.503 63.340 1.00 42.84 105 GLY A C 1
ATOM 806 O O . GLY A 1 105 ? 2.662 79.733 63.828 1.00 41.74 105 GLY A O 1
ATOM 807 N N . PRO A 1 106 ? 4.805 79.117 64.081 1.00 38.65 106 PRO A N 1
ATOM 808 C CA . PRO A 1 106 ? 4.605 78.726 65.487 1.00 36.09 106 PRO A CA 1
ATOM 809 C C . PRO A 1 106 ? 4.193 79.880 66.375 1.00 32.83 106 PRO A C 1
ATOM 810 O O . PRO A 1 106 ? 4.674 80.997 66.206 1.00 32.31 106 PRO A O 1
ATOM 814 N N . SER A 1 107 ? 3.284 79.625 67.300 1.00 30.21 107 SER A N 1
ATOM 815 C CA . SER A 1 107 ? 2.916 80.643 68.285 1.00 28.21 107 SER A CA 1
ATOM 816 C C . SER A 1 107 ? 2.712 80.028 69.689 1.00 27.32 107 SER A C 1
ATOM 817 O O . SER A 1 107 ? 2.196 78.908 69.828 1.00 27.32 107 SER A O 1
ATOM 820 N N . PHE A 1 108 ? 3.091 80.792 70.707 1.00 24.23 108 PHE A N 1
ATOM 821 C CA . PHE A 1 108 ? 2.718 80.519 72.097 1.00 24.31 108 PHE A CA 1
ATOM 822 C C . PHE A 1 108 ? 1.772 81.634 72.462 1.00 24.36 108 PHE A C 1
ATOM 823 O O . PHE A 1 108 ? 2.207 82.782 72.616 1.00 25.00 108 PHE A O 1
ATOM 831 N N . PRO A 1 109 ? 0.466 81.351 72.585 1.00 24.59 109 PRO A N 1
ATOM 832 C CA . PRO A 1 109 ? -0.489 82.401 72.963 1.00 24.97 109 PRO A CA 1
ATOM 833 C C . PRO A 1 109 ? -0.299 82.970 74.377 1.00 24.29 109 PRO A C 1
ATOM 834 O O . PRO A 1 109 ? -0.734 84.084 74.623 1.00 25.37 109 PRO A O 1
ATOM 838 N N . GLU A 1 110 ? 0.404 82.237 75.247 1.00 22.28 110 GLU A N 1
ATOM 839 C CA . GLU A 1 110 ? 0.706 82.697 76.592 1.00 21.48 110 GLU A CA 1
ATOM 840 C C . GLU A 1 110 ? 2.216 82.677 76.792 1.00 21.46 110 GLU A C 1
ATOM 841 O O . GLU A 1 110 ? 2.756 81.796 77.450 1.00 20.21 110 GLU A O 1
ATOM 847 N N . PRO A 1 111 ? 2.925 83.625 76.196 1.00 21.99 111 PRO A N 1
ATOM 848 C CA . PRO A 1 111 ? 4.381 83.656 76.392 1.00 21.80 111 PRO A CA 1
ATOM 849 C C . PRO A 1 111 ? 4.791 83.967 77.834 1.00 22.61 111 PRO A C 1
ATOM 850 O O . PRO A 1 111 ? 4.001 84.454 78.640 1.00 23.04 111 PRO A O 1
ATOM 854 N N . LEU A 1 112 ? 6.050 83.676 78.157 1.00 21.86 112 LEU A N 1
ATOM 855 C CA . LEU A 1 112 ? 6.640 84.049 79.429 1.00 23.95 112 LEU A CA 1
ATOM 856 C C . LEU A 1 112 ? 6.938 85.547 79.362 1.00 26.08 112 LEU A C 1
ATOM 857 O O . LEU A 1 112 ? 7.669 85.993 78.483 1.00 26.02 112 LEU A O 1
ATOM 862 N N . ARG A 1 113 ? 6.404 86.307 80.288 1.00 29.10 113 ARG A N 1
ATOM 863 C CA . ARG A 1 113 ? 6.689 87.746 80.262 1.00 31.02 113 ARG A CA 1
ATOM 864 C C . ARG A 1 113 ? 7.194 88.309 81.552 1.00 31.32 113 ARG A C 1
ATOM 865 O O . ARG A 1 113 ? 7.865 89.355 81.545 1.00 32.01 113 ARG A O 1
ATOM 873 N N . GLU A 1 114 ? 6.906 87.655 82.657 1.00 31.31 114 GLU A N 1
ATOM 874 C CA . GLU A 1 114 ? 7.528 88.052 83.904 1.00 32.99 114 GLU A CA 1
ATOM 875 C C . GLU A 1 114 ? 8.154 86.885 84.624 1.00 31.64 114 GLU A C 1
ATOM 876 O O . GLU A 1 114 ? 7.964 85.709 84.247 1.00 29.67 114 GLU A O 1
ATOM 882 N N . GLU A 1 115 ? 8.955 87.203 85.631 1.00 31.15 115 GLU A N 1
ATOM 883 C CA . GLU A 1 115 ? 9.728 86.194 86.311 1.00 31.35 115 GLU A CA 1
ATOM 884 C C . GLU A 1 115 ? 8.834 85.087 86.893 1.00 30.41 115 GLU A C 1
ATOM 885 O O . GLU A 1 115 ? 9.200 83.899 86.886 1.00 29.77 115 GLU A O 1
ATOM 891 N N . GLN A 1 116 ? 7.654 85.483 87.367 1.00 29.92 116 GLN A N 1
ATOM 892 C CA . GLN A 1 116 ? 6.750 84.548 88.037 1.00 29.94 116 GLN A CA 1
ATOM 893 C C . GLN A 1 116 ? 6.288 83.468 87.052 1.00 28.50 116 GLN A C 1
ATOM 894 O O . GLN A 1 116 ? 5.891 82.388 87.460 1.00 27.92 116 GLN A O 1
ATOM 900 N N . ASP A 1 117 ? 6.326 83.789 85.767 1.00 26.82 117 ASP A N 1
ATOM 901 C CA . ASP A 1 117 ? 5.876 82.851 84.726 1.00 25.49 117 ASP A CA 1
ATOM 902 C C . ASP A 1 117 ? 6.745 81.600 84.663 1.00 24.72 117 ASP A C 1
ATOM 903 O O . ASP A 1 117 ? 6.264 80.530 84.221 1.00 24.30 117 ASP A O 1
ATOM 908 N N . LEU A 1 118 ? 7.997 81.669 85.138 1.00 23.28 118 LEU A N 1
ATOM 909 C CA . LEU A 1 118 ? 8.834 80.487 85.225 1.00 23.46 118 LEU A CA 1
ATOM 910 C C . LEU A 1 118 ? 8.238 79.369 86.102 1.00 23.35 118 LEU A C 1
ATOM 911 O O . LEU A 1 118 ? 8.541 78.184 85.901 1.00 23.19 118 LEU A O 1
ATOM 916 N N . GLU A 1 119 ? 7.399 79.742 87.067 1.00 23.91 119 GLU A N 1
ATOM 917 C CA . GLU A 1 119 ? 6.756 78.767 87.950 1.00 25.32 119 GLU A CA 1
ATOM 918 C C . GLU A 1 119 ? 5.885 77.753 87.225 1.00 24.76 119 GLU A C 1
ATOM 919 O O . GLU A 1 119 ? 5.635 76.653 87.750 1.00 25.94 119 GLU A O 1
ATOM 925 N N A ARG A 1 120 ? 5.382 78.089 86.038 0.50 24.38 120 ARG A N 1
ATOM 926 N N B ARG A 1 120 ? 5.423 78.105 86.033 0.50 23.47 120 ARG A N 1
ATOM 927 C CA A ARG A 1 120 ? 4.532 77.117 85.339 0.50 24.27 120 ARG A CA 1
ATOM 928 C CA B ARG A 1 120 ? 4.559 77.197 85.290 0.50 22.75 120 ARG A CA 1
ATOM 929 C C A ARG A 1 120 ? 5.297 76.097 84.495 0.50 22.74 120 ARG A C 1
ATOM 930 C C B ARG A 1 120 ? 5.314 76.011 84.691 0.50 21.78 120 ARG A C 1
ATOM 931 O O A ARG A 1 120 ? 4.684 75.258 83.837 0.50 22.13 120 ARG A O 1
ATOM 932 O O B ARG A 1 120 ? 4.714 74.981 84.437 0.50 20.66 120 ARG A O 1
ATOM 947 N N . LEU A 1 121 ? 6.626 76.137 84.529 1.00 20.82 121 LEU A N 1
ATOM 948 C CA . LEU A 1 121 ? 7.392 75.149 83.788 1.00 20.46 121 LEU A CA 1
ATOM 949 C C . LEU A 1 121 ? 7.629 73.868 84.576 1.00 20.55 121 LEU A C 1
ATOM 950 O O . LEU A 1 121 ? 7.743 73.882 85.805 1.00 20.85 121 LEU A O 1
ATOM 955 N N . ARG A 1 122 ? 7.693 72.742 83.883 1.00 20.38 122 ARG A N 1
ATOM 956 C CA . ARG A 1 122 ? 8.123 71.515 84.497 1.00 21.00 122 ARG A CA 1
ATOM 957 C C . ARG A 1 122 ? 9.545 71.569 84.983 1.00 21.68 122 ARG A C 1
ATOM 958 O O . ARG A 1 122 ? 10.373 72.352 84.507 1.00 20.69 122 ARG A O 1
ATOM 966 N N . ASP A 1 123 ? 9.850 70.708 85.945 1.00 22.96 123 ASP A N 1
ATOM 967 C CA . ASP A 1 123 ? 11.226 70.467 86.358 1.00 23.23 123 ASP A CA 1
ATOM 968 C C . ASP A 1 123 ? 11.935 69.936 85.118 1.00 22.52 123 ASP A C 1
ATOM 969 O O . ASP A 1 123 ? 11.436 69.007 84.497 1.00 21.44 123 ASP A O 1
ATOM 974 N N . PRO A 1 124 ? 13.084 70.500 84.748 1.00 21.45 124 PRO A N 1
ATOM 975 C CA . PRO A 1 124 ? 13.753 70.066 83.522 1.00 22.18 124 PRO A CA 1
ATOM 976 C C . PRO A 1 124 ? 14.139 68.575 83.503 1.00 23.35 124 PRO A C 1
ATOM 977 O O . PRO A 1 124 ? 14.212 67.973 82.442 1.00 22.80 124 PRO A O 1
ATOM 981 N N . GLU A 1 125 ? 14.327 67.971 84.672 1.00 24.89 125 GLU A N 1
ATOM 982 C CA . GLU A 1 125 ? 14.645 66.554 84.755 1.00 27.94 125 GLU A CA 1
ATOM 983 C C . GLU A 1 125 ? 13.520 65.618 84.306 1.00 28.49 125 GLU A C 1
ATOM 984 O O . GLU A 1 125 ? 13.783 64.437 84.103 1.00 31.17 125 GLU A O 1
ATOM 990 N N . VAL A 1 126 ? 12.293 66.109 84.168 1.00 27.19 126 VAL A N 1
ATOM 991 C CA . VAL A 1 126 ? 11.187 65.279 83.649 1.00 27.53 126 VAL A CA 1
ATOM 992 C C . VAL A 1 126 ? 10.921 65.432 82.148 1.00 25.48 126 VAL A C 1
ATOM 993 O O . VAL A 1 126 ? 10.126 64.700 81.561 1.00 25.40 126 VAL A O 1
ATOM 997 N N . VAL A 1 127 ? 11.556 66.410 81.508 1.00 24.30 127 VAL A N 1
ATOM 998 C CA . VAL A 1 127 ? 11.318 66.668 80.107 1.00 24.07 127 VAL A CA 1
ATOM 999 C C . VAL A 1 127 ? 11.604 65.483 79.192 1.00 23.44 127 VAL A C 1
ATOM 1000 O O . VAL A 1 127 ? 10.874 65.208 78.245 1.00 24.47 127 VAL A O 1
ATOM 1004 N N . ALA A 1 128 ? 12.691 64.769 79.438 1.00 23.87 128 ALA A N 1
ATOM 1005 C CA . ALA A 1 128 ? 13.030 63.670 78.530 1.00 24.03 128 ALA A CA 1
ATOM 1006 C C . ALA A 1 128 ? 11.899 62.646 78.449 1.00 24.51 128 ALA A C 1
ATOM 1007 O O . ALA A 1 128 ? 11.588 62.127 77.361 1.00 23.09 128 ALA A O 1
ATOM 1009 N N . SER A 1 129 ? 11.283 62.374 79.593 1.00 24.58 129 SER A N 1
ATOM 1010 C CA . SER A 1 129 ? 10.192 61.412 79.658 1.00 25.80 129 SER A CA 1
ATOM 1011 C C . SER A 1 129 ? 9.022 61.907 78.818 1.00 24.51 129 SER A C 1
ATOM 1012 O O . SER A 1 129 ? 8.345 61.119 78.155 1.00 26.32 129 SER A O 1
ATOM 1015 N N . GLU A 1 130 ? 8.811 63.214 78.796 1.00 21.69 130 GLU A N 1
ATOM 1016 C CA . GLU A 1 130 ? 7.729 63.793 77.998 1.00 20.58 130 GLU A CA 1
ATOM 1017 C C . GLU A 1 130 ? 8.009 63.723 76.485 1.00 20.41 130 GLU A C 1
ATOM 1018 O O . GLU A 1 130 ? 7.112 63.955 75.646 1.00 22.61 130 GLU A O 1
ATOM 1024 N N . LEU A 1 131 ? 9.276 63.504 76.139 1.00 19.45 131 LEU A N 1
ATOM 1025 C CA . LEU A 1 131 ? 9.695 63.497 74.741 1.00 18.86 131 LEU A CA 1
ATOM 1026 C C . LEU A 1 131 ? 10.012 62.086 74.250 1.00 19.73 131 LEU A C 1
ATOM 1027 O O . LEU A 1 131 ? 10.718 61.890 73.276 1.00 19.20 131 LEU A O 1
ATOM 1032 N N . GLY A 1 132 ? 9.464 61.095 74.935 1.00 19.83 132 GLY A N 1
ATOM 1033 C CA . GLY A 1 132 ? 9.627 59.719 74.511 1.00 20.04 132 GLY A CA 1
ATOM 1034 C C . GLY A 1 132 ? 9.276 59.460 73.065 1.00 20.16 132 GLY A C 1
ATOM 1035 O O . GLY A 1 132 ? 9.875 58.644 72.406 1.00 20.76 132 GLY A O 1
ATOM 1036 N N . TYR A 1 133 ? 8.271 60.160 72.570 1.00 20.09 133 TYR A N 1
ATOM 1037 C CA . TYR A 1 133 ? 7.876 60.032 71.194 1.00 20.07 133 TYR A CA 1
ATOM 1038 C C . TYR A 1 133 ? 8.956 60.356 70.181 1.00 19.75 133 TYR A C 1
ATOM 1039 O O . TYR A 1 133 ? 9.001 59.802 69.069 1.00 20.60 133 TYR A O 1
ATOM 1048 N N . VAL A 1 134 ? 9.829 61.301 70.537 1.00 18.94 134 VAL A N 1
ATOM 1049 C CA . VAL A 1 134 ? 10.952 61.636 69.681 1.00 19.06 134 VAL A CA 1
ATOM 1050 C C . VAL A 1 134 ? 11.917 60.475 69.674 1.00 18.87 134 VAL A C 1
ATOM 1051 O O . VAL A 1 134 ? 12.403 60.081 68.605 1.00 18.09 134 VAL A O 1
ATOM 1055 N N . PHE A 1 135 ? 12.177 59.913 70.848 1.00 18.40 135 PHE A N 1
ATOM 1056 C CA . PHE A 1 135 ? 13.077 58.752 70.939 1.00 18.46 135 PHE A CA 1
ATOM 1057 C C . PHE A 1 135 ? 12.509 57.592 70.124 1.00 19.50 135 PHE A C 1
ATOM 1058 O O . PHE A 1 135 ? 13.250 56.904 69.415 1.00 19.90 135 PHE A O 1
ATOM 1066 N N . GLN A 1 136 ? 11.197 57.372 70.215 1.00 18.82 136 GLN A N 1
ATOM 1067 C CA . GLN A 1 136 ? 10.574 56.314 69.419 1.00 19.66 136 GLN A CA 1
ATOM 1068 C C . GLN A 1 136 ? 10.765 56.502 67.919 1.00 18.66 136 GLN A C 1
ATOM 1069 O O . GLN A 1 136 ? 11.037 55.540 67.198 1.00 20.42 136 GLN A O 1
ATOM 1075 N N . ALA A 1 137 ? 10.610 57.747 67.447 1.00 18.96 137 ALA A N 1
ATOM 1076 C CA . ALA A 1 137 ? 10.808 58.093 66.048 1.00 18.42 137 ALA A CA 1
ATOM 1077 C C . ALA A 1 137 ? 12.255 57.816 65.621 1.00 19.21 137 ALA A C 1
ATOM 1078 O O . ALA A 1 137 ? 12.499 57.304 64.532 1.00 19.56 137 ALA A O 1
ATOM 1080 N N . ILE A 1 138 ? 13.210 58.155 66.509 1.00 18.32 138 ILE A N 1
ATOM 1081 C CA . ILE A 1 138 ? 14.608 58.006 66.209 1.00 17.91 138 ILE A CA 1
ATOM 1082 C C . ILE A 1 138 ? 14.950 56.515 66.075 1.00 17.83 138 ILE A C 1
ATOM 1083 O O . ILE A 1 138 ? 15.608 56.114 65.134 1.00 18.21 138 ILE A O 1
ATOM 1088 N N . THR A 1 139 ? 14.490 55.715 67.023 1.00 18.10 139 THR A N 1
ATOM 1089 C CA . THR A 1 139 ? 14.811 54.289 66.990 1.00 18.39 139 THR A CA 1
ATOM 1090 C C . THR A 1 139 ? 14.229 53.644 65.738 1.00 19.02 139 THR A C 1
ATOM 1091 O O . THR A 1 139 ? 14.903 52.897 65.036 1.00 19.25 139 THR A O 1
ATOM 1095 N N . LEU A 1 140 ? 12.981 53.977 65.435 1.00 19.52 140 LEU A N 1
ATOM 1096 C CA . LEU A 1 140 ? 12.334 53.466 64.231 1.00 19.21 140 LEU A CA 1
ATOM 1097 C C . LEU A 1 140 ? 13.040 53.848 62.961 1.00 19.14 140 LEU A C 1
ATOM 1098 O O . LEU A 1 140 ? 13.276 53.018 62.099 1.00 18.54 140 LEU A O 1
ATOM 1103 N N . THR A 1 141 ? 13.434 55.118 62.855 1.00 18.48 141 THR A N 1
ATOM 1104 C CA . THR A 1 141 ? 14.077 55.619 61.676 1.00 18.31 141 THR A CA 1
ATOM 1105 C C . THR A 1 141 ? 15.471 54.995 61.504 1.00 18.77 141 THR A C 1
ATOM 1106 O O . THR A 1 141 ? 15.856 54.641 60.383 1.00 18.21 141 THR A O 1
ATOM 1110 N N . ARG A 1 142 ? 16.189 54.840 62.606 1.00 17.83 142 ARG A N 1
ATOM 1111 C CA . ARG A 1 142 ? 17.503 54.185 62.601 1.00 19.38 142 ARG A CA 1
ATOM 1112 C C . ARG A 1 142 ? 17.377 52.748 62.092 1.00 19.12 142 ARG A C 1
ATOM 1113 O O . ARG A 1 142 ? 18.190 52.305 61.279 1.00 19.65 142 ARG A O 1
ATOM 1121 N N A GLN A 1 143 ? 16.363 52.032 62.547 0.50 19.54 143 GLN A N 1
ATOM 1122 N N B GLN A 1 143 ? 16.355 52.039 62.554 0.50 19.05 143 GLN A N 1
ATOM 1123 C CA A GLN A 1 143 ? 16.167 50.660 62.083 0.50 19.83 143 GLN A CA 1
ATOM 1124 C CA B GLN A 1 143 ? 16.120 50.663 62.106 0.50 18.93 143 GLN A CA 1
ATOM 1125 C C A GLN A 1 143 ? 15.808 50.646 60.586 0.50 19.42 143 GLN A C 1
ATOM 1126 C C B GLN A 1 143 ? 15.806 50.650 60.600 0.50 18.93 143 GLN A C 1
ATOM 1127 O O A GLN A 1 143 ? 16.373 49.877 59.805 0.50 20.27 143 GLN A O 1
ATOM 1128 O O B GLN A 1 143 ? 16.395 49.889 59.830 0.50 19.85 143 GLN A O 1
ATOM 1139 N N . ARG A 1 144 ? 14.868 51.500 60.186 1.00 19.48 144 ARG A N 1
ATOM 1140 C CA . ARG A 1 144 ? 14.392 51.497 58.812 1.00 19.73 144 ARG A CA 1
ATOM 1141 C C . ARG A 1 144 ? 15.449 51.941 57.800 1.00 19.85 144 ARG A C 1
ATOM 1142 O O . ARG A 1 144 ? 15.516 51.420 56.704 1.00 22.17 144 ARG A O 1
ATOM 1150 N N . LEU A 1 145 ? 16.296 52.905 58.172 1.00 19.83 145 LEU A N 1
ATOM 1151 C CA . LEU A 1 145 ? 17.403 53.342 57.355 1.00 20.36 145 LEU A CA 1
ATOM 1152 C C . LEU A 1 145 ? 18.388 52.205 57.087 1.00 20.65 145 LEU A C 1
ATOM 1153 O O . LEU A 1 145 ? 19.061 52.218 56.069 1.00 21.05 145 LEU A O 1
ATOM 1158 N N . ALA A 1 146 ? 18.500 51.289 58.039 1.00 20.85 146 ALA A N 1
ATOM 1159 C CA . ALA A 1 146 ? 19.222 50.026 57.831 1.00 21.03 146 ALA A CA 1
ATOM 1160 C C . ALA A 1 146 ? 20.671 50.252 57.457 1.00 21.11 146 ALA A C 1
ATOM 1161 O O . ALA A 1 146 ? 21.288 49.522 56.668 1.00 22.02 146 ALA A O 1
ATOM 1163 N N . GLY A 1 147 ? 21.227 51.299 58.042 1.00 20.17 147 GLY A N 1
ATOM 1164 C CA . GLY A 1 147 ? 22.627 51.650 57.883 1.00 20.52 147 GLY A CA 1
ATOM 1165 C C . GLY A 1 147 ? 22.988 52.418 56.633 1.00 20.71 147 GLY A C 1
ATOM 1166 O O . GLY A 1 147 ? 24.138 52.592 56.394 1.00 21.56 147 GLY A O 1
ATOM 1167 N N . ARG A 1 148 ? 22.028 52.920 55.858 1.00 20.71 148 ARG A N 1
ATOM 1168 C CA . ARG A 1 148 ? 22.364 53.595 54.624 1.00 21.88 148 ARG A CA 1
ATOM 1169 C C . ARG A 1 148 ? 23.317 54.756 54.863 1.00 21.76 148 ARG A C 1
ATOM 1170 O O . ARG A 1 148 ? 24.391 54.825 54.250 1.00 23.33 148 ARG A O 1
ATOM 1178 N N . VAL A 1 149 ? 22.881 55.643 55.747 1.00 21.14 149 VAL A N 1
ATOM 1179 C CA . VAL A 1 149 ? 23.633 56.820 56.148 1.00 20.17 149 VAL A CA 1
ATOM 1180 C C . VAL A 1 149 ? 23.372 57.117 57.642 1.00 18.76 149 VAL A C 1
ATOM 1181 O O . VAL A 1 149 ? 22.398 56.627 58.218 1.00 18.90 149 VAL A O 1
ATOM 1185 N N . PRO A 1 150 ? 24.188 57.957 58.253 1.00 18.63 150 PRO A N 1
ATOM 1186 C CA . PRO A 1 150 ? 23.981 58.292 59.663 1.00 17.51 150 PRO A CA 1
ATOM 1187 C C . PRO A 1 150 ? 22.711 59.146 59.859 1.00 18.17 150 PRO A C 1
ATOM 1188 O O . PRO A 1 150 ? 22.301 59.884 58.954 1.00 18.70 150 PRO A O 1
ATOM 1192 N N . LEU A 1 151 ? 22.148 59.030 61.053 1.00 17.90 151 LEU A N 1
ATOM 1193 C CA . LEU A 1 151 ? 20.952 59.767 61.454 1.00 17.76 151 LEU A CA 1
ATOM 1194 C C . LEU A 1 151 ? 21.334 60.842 62.469 1.00 18.36 151 LEU A C 1
ATOM 1195 O O . LEU A 1 151 ? 21.875 60.546 63.551 1.00 18.68 151 LEU A O 1
ATOM 1200 N N . ILE A 1 152 ? 20.990 62.081 62.151 1.00 16.96 152 ILE A N 1
ATOM 1201 C CA . ILE A 1 152 ? 21.264 63.235 62.989 1.00 17.87 152 ILE A CA 1
ATOM 1202 C C . ILE A 1 152 ? 20.040 63.564 63.871 1.00 17.21 152 ILE A C 1
ATOM 1203 O O . ILE A 1 152 ? 18.915 63.632 63.388 1.00 17.90 152 ILE A O 1
ATOM 1208 N N . GLY A 1 153 ? 20.278 63.712 65.166 1.00 17.00 153 GLY A N 1
ATOM 1209 C CA . GLY A 1 153 ? 19.312 64.224 66.113 1.00 16.74 153 GLY A CA 1
ATOM 1210 C C . GLY A 1 153 ? 19.616 65.702 66.330 1.00 17.32 153 GLY A C 1
ATOM 1211 O O . GLY A 1 153 ? 20.647 66.243 65.895 1.00 16.38 153 GLY A O 1
ATOM 1212 N N . PHE A 1 154 ? 18.661 66.401 66.913 1.00 16.27 154 PHE A N 1
ATOM 1213 C CA . PHE A 1 154 ? 18.806 67.865 67.042 1.00 16.66 154 PHE A CA 1
ATOM 1214 C C . PHE A 1 154 ? 17.922 68.462 68.128 1.00 15.99 154 PHE A C 1
ATOM 1215 O O . PHE A 1 154 ? 16.909 67.890 68.547 1.00 15.94 154 PHE A O 1
ATOM 1223 N N . ALA A 1 155 ? 18.253 69.695 68.507 1.00 16.62 155 ALA A N 1
ATOM 1224 C CA . ALA A 1 155 ? 17.459 70.498 69.419 1.00 15.91 155 ALA A CA 1
ATOM 1225 C C . ALA A 1 155 ? 17.819 71.954 69.196 1.00 16.60 155 ALA A C 1
ATOM 1226 O O . ALA A 1 155 ? 18.855 72.272 68.591 1.00 16.59 155 ALA A O 1
ATOM 1228 N N . GLY A 1 156 ? 16.950 72.841 69.639 1.00 16.84 156 GLY A N 1
ATOM 1229 C CA . GLY A 1 156 ? 17.275 74.252 69.705 1.00 17.44 156 GLY A CA 1
ATOM 1230 C C . GLY A 1 156 ? 18.210 74.572 70.865 1.00 17.02 156 GLY A C 1
ATOM 1231 O O . GLY A 1 156 ? 18.176 73.958 71.925 1.00 17.46 156 GLY A O 1
ATOM 1232 N N . ALA A 1 157 ? 19.059 75.596 70.691 1.00 17.23 157 ALA A N 1
ATOM 1233 C CA . ALA A 1 157 ? 19.934 76.041 71.758 1.00 17.64 157 ALA A CA 1
ATOM 1234 C C . ALA A 1 157 ? 19.172 76.857 72.791 1.00 16.54 157 ALA A C 1
ATOM 1235 O O . ALA A 1 157 ? 18.102 77.398 72.467 1.00 16.90 157 ALA A O 1
ATOM 1237 N N . PRO A 1 158 ? 19.661 76.955 74.035 1.00 17.80 158 PRO A N 1
ATOM 1238 C CA . PRO A 1 158 ? 18.937 77.673 75.092 1.00 17.48 158 PRO A CA 1
ATOM 1239 C C . PRO A 1 158 ? 18.484 79.074 74.754 1.00 17.16 158 PRO A C 1
ATOM 1240 O O . PRO A 1 158 ? 17.309 79.374 74.882 1.00 15.53 158 PRO A O 1
ATOM 1244 N N . TRP A 1 159 ? 19.385 79.917 74.255 1.00 16.23 159 TRP A N 1
ATOM 1245 C CA . TRP A 1 159 ? 18.944 81.274 73.921 1.00 16.86 159 TRP A CA 1
ATOM 1246 C C . TRP A 1 159 ? 17.839 81.254 72.874 1.00 17.18 159 TRP A C 1
ATOM 1247 O O . TRP A 1 159 ? 16.794 81.925 73.021 1.00 16.76 159 TRP A O 1
ATOM 1258 N N . THR A 1 160 ? 18.018 80.475 71.813 1.00 16.77 160 THR A N 1
ATOM 1259 C CA . THR A 1 160 ? 17.012 80.508 70.764 1.00 17.63 160 THR A CA 1
ATOM 1260 C C . THR A 1 160 ? 15.655 80.012 71.300 1.00 17.38 160 THR A C 1
ATOM 1261 O O . THR A 1 160 ? 14.624 80.580 70.997 1.00 17.21 160 THR A O 1
ATOM 1265 N N . LEU A 1 161 ? 15.672 78.949 72.081 1.00 17.21 161 LEU A N 1
ATOM 1266 C CA . LEU A 1 161 ? 14.416 78.491 72.729 1.00 16.88 161 LEU A CA 1
ATOM 1267 C C . LEU A 1 161 ? 13.814 79.557 73.638 1.00 17.77 161 LEU A C 1
ATOM 1268 O O . LEU A 1 161 ? 12.598 79.788 73.616 1.00 17.17 161 LEU A O 1
ATOM 1273 N N . MET A 1 162 ? 14.644 80.263 74.405 1.00 18.31 162 MET A N 1
ATOM 1274 C CA . MET A 1 162 ? 14.155 81.370 75.227 1.00 17.82 162 MET A CA 1
ATOM 1275 C C . MET A 1 162 ? 13.422 82.392 74.389 1.00 17.60 162 MET A C 1
ATOM 1276 O O . MET A 1 162 ? 12.386 82.923 74.797 1.00 16.87 162 MET A O 1
ATOM 1281 N N . THR A 1 163 ? 13.988 82.730 73.226 1.00 18.12 163 THR A N 1
ATOM 1282 C CA . THR A 1 163 ? 13.353 83.758 72.372 1.00 18.85 163 THR A CA 1
ATOM 1283 C C . THR A 1 163 ? 11.937 83.375 72.006 1.00 18.72 163 THR A C 1
ATOM 1284 O O . THR A 1 163 ? 11.043 84.203 72.031 1.00 18.81 163 THR A O 1
ATOM 1288 N N . TYR A 1 164 ? 11.733 82.128 71.615 1.00 18.22 164 TYR A N 1
ATOM 1289 C CA . TYR A 1 164 ? 10.382 81.686 71.268 1.00 18.56 164 TYR A CA 1
ATOM 1290 C C . TYR A 1 164 ? 9.459 81.747 72.475 1.00 18.10 164 TYR A C 1
ATOM 1291 O O . TYR A 1 164 ? 8.273 82.147 72.349 1.00 18.46 164 TYR A O 1
ATOM 1300 N N . MET A 1 165 ? 9.978 81.369 73.651 1.00 17.60 165 MET A N 1
ATOM 1301 C CA . MET A 1 165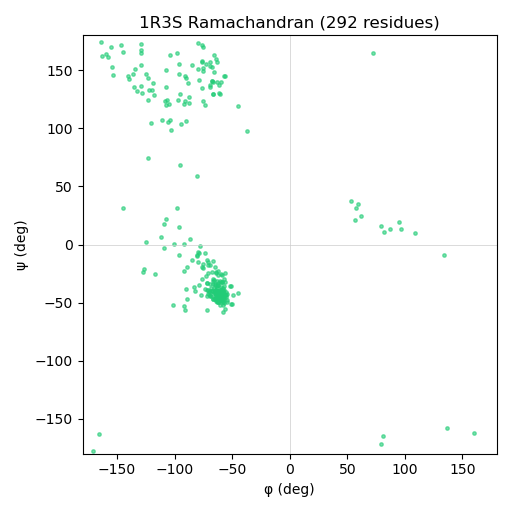 ? 9.184 81.297 74.873 1.00 17.30 165 MET A CA 1
ATOM 1302 C C . MET A 1 165 ? 8.747 82.662 75.394 1.00 17.87 165 MET A C 1
ATOM 1303 O O . MET A 1 165 ? 7.664 82.810 75.937 1.00 18.93 165 MET A O 1
ATOM 1308 N N . VAL A 1 166 ? 9.599 83.651 75.197 1.00 18.13 166 VAL A N 1
ATOM 1309 C CA . VAL A 1 166 ? 9.329 85.026 75.638 1.00 19.27 166 VAL A CA 1
ATOM 1310 C C . VAL A 1 166 ? 8.591 85.820 74.562 1.00 19.62 166 VAL A C 1
ATOM 1311 O O . VAL A 1 166 ? 7.631 86.557 74.871 1.00 19.95 166 VAL A O 1
ATOM 1315 N N . GLU A 1 167 ? 9.042 85.752 73.307 1.00 20.31 167 GLU A N 1
ATOM 1316 C CA . GLU A 1 167 ? 8.410 86.510 72.226 1.00 20.73 167 GLU A CA 1
ATOM 1317 C C . GLU A 1 167 ? 7.061 85.940 71.869 1.00 22.71 167 GLU A C 1
ATOM 1318 O O . GLU A 1 167 ? 6.184 86.657 71.443 1.00 24.10 167 GLU A O 1
ATOM 1324 N N . GLY A 1 168 ? 6.926 84.632 71.992 1.00 22.68 168 GLY A N 1
ATOM 1325 C CA . GLY A 1 168 ? 5.695 83.930 71.660 1.00 23.93 168 GLY A CA 1
ATOM 1326 C C . GLY A 1 168 ? 5.620 83.534 70.200 1.00 25.23 168 GLY A C 1
ATOM 1327 O O . GLY A 1 168 ? 4.559 83.133 69.702 1.00 25.01 168 GLY A O 1
ATOM 1328 N N . GLY A 1 169 ? 6.761 83.617 69.518 1.00 26.82 169 GLY A N 1
ATOM 1329 C CA . GLY A 1 169 ? 6.879 83.290 68.105 1.00 27.87 169 GLY A CA 1
ATOM 1330 C C . GLY A 1 169 ? 8.131 83.965 67.577 1.00 28.61 169 GLY A C 1
ATOM 1331 O O . GLY A 1 169 ? 9.008 84.308 68.382 1.00 29.54 169 GLY A O 1
ATOM 1332 N N . GLY A 1 170 ? 8.232 84.095 66.251 1.00 29.78 170 GLY A N 1
ATOM 1333 C CA . GLY A 1 170 ? 9.301 84.841 65.587 1.00 30.17 170 GLY A CA 1
ATOM 1334 C C . GLY A 1 170 ? 9.226 86.346 65.794 1.00 30.61 170 GLY A C 1
ATOM 1335 O O . GLY A 1 170 ? 8.181 86.9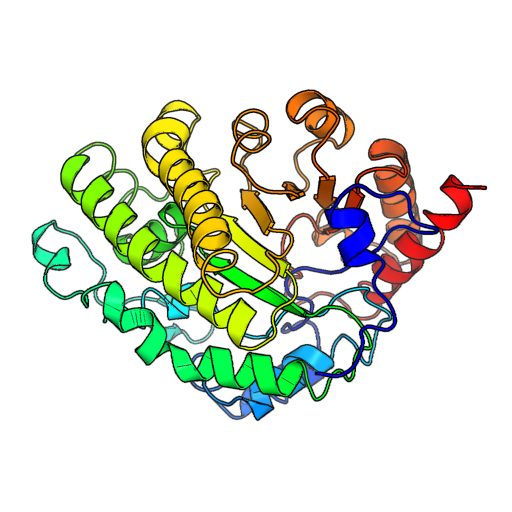16 66.129 1.00 31.33 170 GLY A O 1
ATOM 1336 N N . SER A 1 171 ? 10.363 87.004 65.633 1.00 30.00 171 SER A N 1
ATOM 1337 C CA . SER A 1 171 ? 10.448 88.466 65.812 1.00 29.85 171 SER A CA 1
ATOM 1338 C C . SER A 1 171 ? 11.591 88.960 64.959 1.00 29.51 171 SER A C 1
ATOM 1339 O O . SER A 1 171 ? 12.606 88.259 64.813 1.00 29.77 171 SER A O 1
ATOM 1342 N N . SER A 1 172 ? 11.454 90.164 64.412 1.00 28.77 172 SER A N 1
ATOM 1343 C CA . SER A 1 172 ? 12.554 90.770 63.669 1.00 28.75 172 SER A CA 1
ATOM 1344 C C . SER A 1 172 ? 13.622 91.400 64.570 1.00 27.50 172 SER A C 1
ATOM 1345 O O . SER A 1 172 ? 14.723 91.685 64.107 1.00 27.18 172 SER A O 1
ATOM 1348 N N . THR A 1 173 ? 13.303 91.603 65.847 1.00 26.34 173 THR A N 1
ATOM 1349 C CA . THR A 1 173 ? 14.210 92.304 66.772 1.00 26.04 173 THR A CA 1
ATOM 1350 C C . THR A 1 173 ? 14.525 91.549 68.051 1.00 25.46 173 THR A C 1
ATOM 1351 O O . THR A 1 173 ? 15.478 91.890 68.727 1.00 24.48 173 THR A O 1
ATOM 1355 N N . MET A 1 174 ? 13.681 90.585 68.426 1.00 23.34 174 MET A N 1
ATOM 1356 C CA . MET A 1 174 ? 13.804 89.962 69.722 1.00 22.85 174 MET A CA 1
ATOM 1357 C C . MET A 1 174 ? 13.822 90.989 70.859 1.00 21.29 174 MET A C 1
ATOM 1358 O O . MET A 1 174 ? 14.533 90.794 71.820 1.00 22.42 174 MET A O 1
ATOM 1363 N N . ALA A 1 175 ? 13.035 92.050 70.754 1.00 21.42 175 ALA A N 1
ATOM 1364 C CA . ALA A 1 175 ? 13.070 93.145 71.715 1.00 22.83 175 ALA A CA 1
ATOM 1365 C C . ALA A 1 175 ? 12.612 92.711 73.115 1.00 22.48 175 ALA A C 1
ATOM 1366 O O . ALA A 1 175 ? 13.133 93.206 74.112 1.00 23.46 175 ALA A O 1
ATOM 1368 N N A GLN A 1 176 ? 11.599 91.831 73.195 0.50 22.38 176 GLN A N 1
ATOM 1369 N N B GLN A 1 176 ? 11.652 91.788 73.173 0.50 22.67 176 GLN A N 1
ATOM 1370 C CA A GLN A 1 176 ? 11.131 91.362 74.500 0.50 21.78 176 GLN A CA 1
ATOM 1371 C CA B GLN A 1 176 ? 11.128 91.351 74.453 0.50 22.37 176 GLN A CA 1
ATOM 1372 C C A GLN A 1 176 ? 12.160 90.446 75.152 0.50 21.12 176 GLN A C 1
ATOM 1373 C C B GLN A 1 176 ? 12.109 90.414 75.147 0.50 21.42 176 GLN A C 1
ATOM 1374 O O A GLN A 1 176 ? 12.444 90.585 76.337 0.50 21.05 176 GLN A O 1
ATOM 1375 O O B GLN A 1 176 ? 12.321 90.522 76.350 0.50 21.29 176 GLN A O 1
ATOM 1386 N N . ALA A 1 177 ? 12.723 89.519 74.384 1.00 20.51 177 ALA A N 1
ATOM 1387 C CA . ALA A 1 177 ? 13.696 88.586 74.912 1.00 19.93 177 ALA A CA 1
ATOM 1388 C C . ALA A 1 177 ? 14.990 89.300 75.304 1.00 19.42 177 ALA A C 1
ATOM 1389 O O . ALA A 1 177 ? 15.566 89.013 76.350 1.00 19.53 177 ALA A O 1
ATOM 1391 N N . LYS A 1 178 ? 15.400 90.274 74.509 1.00 19.81 178 LYS A N 1
ATOM 1392 C CA . LYS A 1 178 ? 16.563 91.074 74.871 1.00 19.93 178 LYS A CA 1
ATOM 1393 C C . LYS A 1 178 ? 16.308 91.998 76.055 1.00 19.95 178 LYS A C 1
ATOM 1394 O O . LYS A 1 178 ? 17.235 92.259 76.841 1.00 20.38 178 LYS A O 1
ATOM 1400 N N A ARG A 1 179 ? 15.076 92.495 76.186 0.50 20.24 179 ARG A N 1
ATOM 1401 N N B ARG A 1 179 ? 15.091 92.507 76.189 0.50 20.08 179 ARG A N 1
ATOM 1402 C CA A ARG A 1 179 ? 14.671 93.285 77.361 0.50 20.57 179 ARG A CA 1
ATOM 1403 C CA B ARG A 1 179 ? 14.766 93.280 77.379 0.50 20.23 179 ARG A CA 1
ATOM 1404 C C A ARG A 1 179 ? 14.764 92.440 78.639 0.50 20.64 179 ARG A C 1
ATOM 1405 C C B ARG A 1 179 ? 14.936 92.398 78.609 0.50 20.45 179 ARG A C 1
ATOM 1406 O O A ARG A 1 179 ? 15.064 92.961 79.701 0.50 19.69 179 ARG A O 1
ATOM 1407 O O B ARG A 1 179 ? 15.505 92.834 79.594 0.50 19.18 179 ARG A O 1
ATOM 1422 N N . TRP A 1 180 ? 14.509 91.131 78.528 1.00 20.24 180 TRP A N 1
ATOM 1423 C CA . TRP A 1 180 ? 14.758 90.199 79.625 1.00 20.34 180 TRP A CA 1
ATOM 1424 C C . TRP A 1 180 ? 16.250 90.170 79.958 1.00 20.67 180 TRP A C 1
ATOM 1425 O O . TRP A 1 180 ? 16.620 90.246 81.138 1.00 20.30 180 TRP A O 1
ATOM 1436 N N . LEU A 1 181 ? 17.124 90.041 78.941 1.00 20.27 181 LEU A N 1
ATOM 1437 C CA . LEU A 1 181 ? 18.545 89.963 79.216 1.00 20.69 181 LEU A CA 1
ATOM 1438 C C . LEU A 1 181 ? 19.107 91.201 79.949 1.00 20.30 181 LEU A C 1
ATOM 1439 O O . LEU A 1 181 ? 19.937 91.075 80.860 1.00 21.52 181 LEU A O 1
ATOM 1444 N N . TYR A 1 182 ? 18.652 92.361 79.554 1.00 20.77 182 TYR A N 1
ATOM 1445 C CA . TYR A 1 182 ? 19.125 93.625 80.154 1.00 21.37 182 TYR A CA 1
ATOM 1446 C C . TYR A 1 182 ? 18.453 94.030 81.451 1.00 21.85 182 TYR A C 1
ATOM 1447 O O . TYR A 1 182 ? 19.124 94.534 82.357 1.00 23.12 182 TYR A O 1
ATOM 1456 N N . GLN A 1 183 ? 17.150 93.768 81.573 1.00 22.87 183 GLN A N 1
ATOM 1457 C CA . GLN A 1 183 ? 16.344 94.167 82.740 1.00 23.01 183 GLN A CA 1
ATOM 1458 C C . GLN A 1 183 ? 16.146 93.080 83.766 1.00 24.02 183 GLN A C 1
ATOM 1459 O O . GLN A 1 183 ? 15.975 93.372 84.962 1.00 23.29 183 GLN A O 1
ATOM 1465 N N A ARG A 1 184 ? 16.123 91.831 83.288 0.50 23.46 184 ARG A N 1
ATOM 1466 N N B ARG A 1 184 ? 16.185 91.834 83.305 0.50 23.71 184 ARG A N 1
ATOM 1467 C CA A ARG A 1 184 ? 15.973 90.635 84.121 0.50 23.88 184 ARG A CA 1
ATOM 1468 C CA B ARG A 1 184 ? 15.976 90.682 84.160 0.50 24.32 184 ARG A CA 1
ATOM 1469 C C A ARG A 1 184 ? 17.119 89.636 83.965 0.50 23.50 184 ARG A C 1
ATOM 1470 C C B ARG A 1 184 ? 17.098 89.650 83.990 0.50 23.73 184 ARG A C 1
ATOM 1471 O O A ARG A 1 184 ? 16.877 88.468 83.646 0.50 22.77 184 ARG A O 1
ATOM 1472 O O B ARG A 1 184 ? 16.816 88.486 83.696 0.50 23.15 184 ARG A O 1
ATOM 1487 N N . PRO A 1 185 ? 18.370 90.039 84.156 1.00 23.59 185 PRO A N 1
ATOM 1488 C CA . PRO A 1 185 ? 19.478 89.100 83.932 1.00 24.23 185 PRO A CA 1
ATOM 1489 C C . PRO A 1 185 ? 19.397 87.834 84.788 1.00 24.35 185 PRO A C 1
ATOM 1490 O O . PRO A 1 185 ? 19.704 86.738 84.299 1.00 23.72 185 PRO A O 1
ATOM 1494 N N . GLN A 1 186 ? 18.982 87.959 86.035 1.00 24.08 186 GLN A N 1
ATOM 1495 C CA . GLN A 1 186 ? 18.921 86.776 86.894 1.00 25.26 186 GLN A CA 1
ATOM 1496 C C . GLN A 1 186 ? 17.866 85.771 86.432 1.00 23.33 186 GLN A C 1
ATOM 1497 O O . GLN A 1 186 ? 18.163 84.561 86.344 1.00 24.16 186 GLN A O 1
ATOM 1503 N N . ALA A 1 187 ? 16.668 86.248 86.130 1.00 22.42 187 ALA A N 1
ATOM 1504 C CA . ALA A 1 187 ? 15.577 85.382 85.665 1.00 21.55 187 ALA A CA 1
ATOM 1505 C C . ALA A 1 187 ? 15.941 84.782 84.321 1.00 22.07 187 ALA A C 1
ATOM 1506 O O . ALA A 1 187 ? 15.598 83.647 84.017 1.00 20.79 187 ALA A O 1
ATOM 1508 N N . SER A 1 188 ? 16.664 85.560 83.519 1.00 20.59 188 SER A N 1
ATOM 1509 C CA . SER A 1 188 ? 17.120 85.075 82.204 1.00 20.11 188 SER A CA 1
ATOM 1510 C C . SER A 1 188 ? 18.069 83.920 82.401 1.00 20.19 188 SER A C 1
ATOM 1511 O O . SER A 1 188 ? 17.913 82.862 81.770 1.00 19.20 188 SER A O 1
ATOM 1514 N N . HIS A 1 189 ? 19.063 84.078 83.280 1.00 20.23 189 HIS A N 1
ATOM 1515 C CA . HIS A 1 189 ? 19.979 82.963 83.566 1.00 21.01 189 HIS A CA 1
ATOM 1516 C C . HIS A 1 189 ? 19.205 81.759 84.115 1.00 19.94 189 HIS A C 1
ATOM 1517 O O . HIS A 1 189 ? 19.520 80.602 83.790 1.00 20.11 189 HIS A O 1
ATOM 1524 N N . GLN A 1 190 ? 18.187 82.021 84.921 1.00 19.89 190 GLN A N 1
ATOM 1525 C CA . GLN A 1 190 ? 17.388 80.925 85.492 1.00 21.09 190 GLN A CA 1
ATOM 1526 C C . GLN A 1 190 ? 16.700 80.132 84.371 1.00 19.61 190 GLN A C 1
ATOM 1527 O O . GLN A 1 190 ? 16.729 78.886 84.335 1.00 19.95 190 GLN A O 1
ATOM 1533 N N . LEU A 1 191 ? 16.052 80.870 83.497 1.00 19.91 191 LEU A N 1
ATOM 1534 C CA . LEU A 1 191 ? 15.411 80.245 82.305 1.00 19.74 191 LEU A CA 1
ATOM 1535 C C . LEU A 1 191 ? 16.397 79.462 81.429 1.00 19.29 191 LEU A C 1
ATOM 1536 O O . LEU A 1 191 ? 16.144 78.317 81.013 1.00 19.41 191 LEU A O 1
ATOM 1541 N N . LEU A 1 192 ? 17.542 80.072 81.102 1.00 18.50 192 LEU A N 1
ATOM 1542 C CA . LEU A 1 192 ? 18.555 79.436 80.260 1.00 18.41 192 LEU A CA 1
ATOM 1543 C C . LEU A 1 192 ? 19.127 78.167 80.889 1.00 18.25 192 LEU A C 1
ATOM 1544 O O . LEU A 1 192 ? 19.411 77.180 80.195 1.00 17.21 192 LEU A O 1
ATOM 1549 N N . ARG A 1 193 ? 19.245 78.175 82.226 1.00 18.31 193 ARG A N 1
ATOM 1550 C CA . ARG A 1 193 ? 19.660 76.990 82.974 1.00 19.07 193 ARG A CA 1
ATOM 1551 C C . ARG A 1 193 ? 18.583 75.905 82.948 1.00 18.31 193 ARG A C 1
ATOM 1552 O O . ARG A 1 193 ? 18.917 74.738 82.716 1.00 18.22 193 ARG A O 1
ATOM 1560 N N . ILE A 1 194 ? 17.326 76.270 83.130 1.00 18.52 194 ILE A N 1
ATOM 1561 C CA . ILE A 1 194 ? 16.213 75.299 82.970 1.00 18.89 194 ILE A CA 1
ATOM 1562 C C . ILE A 1 194 ? 16.302 74.652 81.579 1.00 18.23 194 ILE A C 1
ATOM 1563 O O . ILE A 1 194 ? 16.242 73.418 81.426 1.00 16.91 194 ILE A O 1
ATOM 1568 N N . LEU A 1 195 ? 16.447 75.480 80.545 1.00 18.35 195 LEU A N 1
ATOM 1569 C CA . LEU A 1 195 ? 16.506 74.949 79.185 1.00 17.85 195 LEU A CA 1
ATOM 1570 C C . LEU A 1 195 ? 17.706 73.991 79.007 1.00 17.90 195 LEU A C 1
ATOM 1571 O O . LEU A 1 195 ? 17.585 72.950 78.405 1.00 18.34 195 LEU A O 1
ATOM 1576 N N . THR A 1 196 ? 18.859 74.382 79.532 1.00 17.43 196 THR A N 1
ATOM 1577 C CA . THR A 1 196 ? 20.050 73.585 79.441 1.00 17.66 196 THR A CA 1
ATOM 1578 C C . THR A 1 196 ? 19.827 72.228 80.111 1.00 18.09 196 THR A C 1
ATOM 1579 O O . THR A 1 196 ? 20.165 71.191 79.561 1.00 19.12 196 THR A O 1
ATOM 1583 N N . ASP A 1 197 ? 19.258 72.284 81.312 1.00 18.10 197 ASP A N 1
ATOM 1584 C CA . ASP A 1 197 ? 19.022 71.073 82.118 1.00 19.12 197 ASP A CA 1
ATOM 1585 C C . ASP A 1 197 ? 17.975 70.153 81.490 1.00 20.08 197 ASP A C 1
ATOM 1586 O O . ASP A 1 197 ? 17.975 68.945 81.771 1.00 20.08 197 ASP A O 1
ATOM 1591 N N . ALA A 1 198 ? 17.087 70.704 80.648 1.00 19.76 198 ALA A N 1
ATOM 1592 C CA . ALA A 1 198 ? 16.135 69.898 79.872 1.00 19.03 198 ALA A CA 1
ATOM 1593 C C . ALA A 1 198 ? 16.792 69.345 78.629 1.00 19.12 198 ALA A C 1
ATOM 1594 O O . ALA A 1 198 ? 16.594 68.174 78.254 1.00 18.17 198 ALA A O 1
ATOM 1596 N N . LEU A 1 199 ? 17.620 70.159 77.985 1.00 18.25 199 LEU A N 1
ATOM 1597 C CA . LEU A 1 199 ? 18.210 69.788 76.722 1.00 17.98 199 LEU A CA 1
ATOM 1598 C C . LEU A 1 199 ? 19.206 68.627 76.859 1.00 17.79 199 LEU A C 1
ATOM 1599 O O . LEU A 1 199 ? 19.340 67.786 75.961 1.00 18.09 199 LEU A O 1
ATOM 1604 N N . VAL A 1 200 ? 20.002 68.645 77.929 1.00 17.63 200 VAL A N 1
ATOM 1605 C CA . VAL A 1 200 ? 21.033 67.640 78.106 1.00 18.33 200 VAL A CA 1
ATOM 1606 C C . VAL A 1 200 ? 20.428 66.229 78.120 1.00 17.86 200 VAL A C 1
ATOM 1607 O O . VAL A 1 200 ? 20.816 65.397 77.290 1.00 17.39 200 VAL A O 1
ATOM 1611 N N . PRO A 1 201 ? 19.488 65.935 79.028 1.00 19.61 201 PRO A N 1
ATOM 1612 C CA . PRO A 1 201 ? 18.889 64.587 79.024 1.00 18.94 201 PRO A CA 1
ATOM 1613 C C . PRO A 1 201 ? 18.124 64.264 77.706 1.00 19.10 201 PRO A C 1
ATOM 1614 O O . PRO A 1 201 ? 18.079 63.102 77.270 1.00 17.96 201 PRO A O 1
ATOM 1618 N N . TYR A 1 202 ? 17.512 65.257 77.086 1.00 17.49 202 TYR A N 1
ATOM 1619 C CA . TYR A 1 202 ? 16.861 65.047 75.786 1.00 18.53 202 TYR A CA 1
ATOM 1620 C C . TYR A 1 202 ? 17.840 64.620 74.704 1.00 17.39 202 TYR A C 1
ATOM 1621 O O . TYR A 1 202 ? 17.642 63.636 74.021 1.00 18.05 202 TYR A O 1
ATOM 1630 N N . LEU A 1 203 ? 18.941 65.347 74.578 1.00 16.93 203 LEU A N 1
ATOM 1631 C CA . LEU A 1 203 ? 19.973 65.028 73.604 1.00 16.69 203 LEU A CA 1
ATOM 1632 C C . LEU A 1 203 ? 20.661 63.674 73.868 1.00 16.59 203 LEU A C 1
ATOM 1633 O O . LEU A 1 203 ? 20.846 62.873 72.956 1.00 18.36 203 LEU A O 1
ATOM 1638 N N . VAL A 1 204 ? 20.945 63.397 75.134 1.00 17.55 204 VAL A N 1
ATOM 1639 C CA . VAL A 1 204 ? 21.470 62.083 75.483 1.00 17.29 204 VAL A CA 1
ATOM 1640 C C . VAL A 1 204 ? 20.475 61.001 75.080 1.00 17.47 204 VAL A C 1
ATOM 1641 O O . VAL A 1 204 ? 20.845 59.991 74.497 1.00 18.02 204 VAL A O 1
ATOM 1645 N N . GLY A 1 205 ? 19.203 61.206 75.383 1.00 17.88 205 GLY A N 1
ATOM 1646 C CA . GLY A 1 205 ? 18.170 60.216 75.047 1.00 18.79 205 GLY A CA 1
ATOM 1647 C C . GLY A 1 205 ? 18.046 60.011 73.543 1.00 18.06 205 GLY A C 1
ATOM 1648 O O . GLY A 1 205 ? 17.755 58.898 73.078 1.00 17.75 205 GLY A O 1
ATOM 1649 N N . GLN A 1 206 ? 18.314 61.070 72.757 1.00 18.05 206 GLN A N 1
ATOM 1650 C CA . GLN A 1 206 ? 18.286 60.929 71.322 1.00 17.01 206 GLN A CA 1
ATOM 1651 C C . GLN A 1 206 ? 19.402 59.989 70.863 1.00 17.00 206 GLN A C 1
ATOM 1652 O O . GLN A 1 206 ? 19.193 59.188 69.963 1.00 17.10 206 GLN A O 1
ATOM 1658 N N . VAL A 1 207 ? 20.561 60.061 71.513 1.00 16.81 207 VAL A N 1
ATOM 1659 C CA . VAL A 1 207 ? 21.682 59.187 71.169 1.00 18.44 207 VAL A CA 1
ATOM 1660 C C . VAL A 1 207 ? 21.369 57.759 71.633 1.00 18.32 207 VAL A C 1
ATOM 1661 O O . VAL A 1 207 ? 21.572 56.798 70.866 1.00 18.51 207 VAL A O 1
ATOM 1665 N N . VAL A 1 208 ? 20.854 57.631 72.849 1.00 18.18 208 VAL A N 1
ATOM 1666 C CA . VAL A 1 208 ? 20.463 56.312 73.364 1.00 19.46 208 VAL A CA 1
ATOM 1667 C C . VAL A 1 208 ? 19.476 55.646 72.410 1.00 19.25 208 VAL A C 1
ATOM 1668 O O . VAL A 1 208 ? 19.554 54.417 72.137 1.00 20.31 208 VAL A O 1
ATOM 1672 N N . ALA A 1 209 ? 18.546 56.426 71.876 1.00 18.43 209 ALA A N 1
ATOM 1673 C CA . ALA A 1 209 ? 17.551 55.937 70.920 1.00 18.50 209 ALA A CA 1
ATOM 1674 C C . ALA A 1 209 ? 18.095 55.604 69.533 1.00 18.65 209 ALA A C 1
ATOM 1675 O O . ALA A 1 209 ? 17.384 54.993 68.760 1.00 19.72 209 ALA A O 1
ATOM 1677 N N . GLY A 1 210 ? 19.318 56.047 69.191 1.00 18.10 210 GLY A N 1
ATOM 1678 C CA . GLY A 1 210 ? 19.932 55.715 67.905 1.00 18.75 210 GLY A CA 1
ATOM 1679 C C . GLY A 1 210 ? 20.594 56.815 67.100 1.00 17.99 210 GLY A C 1
ATOM 1680 O O . GLY A 1 210 ? 21.198 56.535 66.063 1.00 20.05 210 GLY A O 1
ATOM 1681 N N . ALA A 1 211 ? 20.436 58.062 67.506 1.00 18.35 211 ALA A N 1
ATOM 1682 C CA . ALA A 1 211 ? 21.073 59.165 66.798 1.00 16.97 211 ALA A CA 1
ATOM 1683 C C . ALA A 1 211 ? 22.599 58.985 66.806 1.00 17.39 211 ALA A C 1
ATOM 1684 O O . ALA A 1 211 ? 23.177 58.641 67.855 1.00 17.77 211 ALA A O 1
ATOM 1686 N N . GLN A 1 212 ? 23.198 59.292 65.666 1.00 17.58 212 GLN A N 1
ATOM 1687 C CA . GLN A 1 212 ? 24.627 59.101 65.412 1.00 16.98 212 GLN A CA 1
ATOM 1688 C C . GLN A 1 212 ? 25.397 60.399 65.338 1.00 17.98 212 GLN A C 1
ATOM 1689 O O . GLN A 1 212 ? 26.618 60.369 65.168 1.00 18.41 212 GLN A O 1
ATOM 1695 N N . ALA A 1 213 ? 24.670 61.524 65.448 1.00 17.32 213 ALA A N 1
ATOM 1696 C CA . ALA A 1 213 ? 25.252 62.859 65.522 1.00 17.24 213 ALA A CA 1
ATOM 1697 C C . ALA A 1 213 ? 24.159 63.781 66.070 1.00 17.22 213 ALA A C 1
ATOM 1698 O O . ALA A 1 213 ? 22.989 63.429 66.029 1.00 17.39 213 ALA A O 1
ATOM 1700 N N . LEU A 1 214 ? 24.536 64.957 66.563 1.00 17.08 214 LEU A N 1
ATOM 1701 C CA . LEU A 1 214 ? 23.599 65.922 67.148 1.00 16.57 214 LEU A CA 1
ATOM 1702 C C . LEU A 1 214 ? 23.911 67.321 66.632 1.00 17.71 214 LEU A C 1
ATOM 1703 O O . LEU A 1 214 ? 25.083 67.720 66.608 1.00 18.93 214 LEU A O 1
ATOM 1708 N N . GLN A 1 215 ? 22.873 68.068 66.253 1.00 17.18 215 GLN A N 1
ATOM 1709 C CA . GLN A 1 215 ? 23.086 69.454 65.885 1.00 17.23 215 GLN A CA 1
ATOM 1710 C C . GLN A 1 215 ? 22.266 70.321 66.817 1.00 16.83 215 GLN A C 1
ATOM 1711 O O . GLN A 1 215 ? 21.086 70.050 67.058 1.00 16.68 215 GLN A O 1
ATOM 1717 N N . LEU A 1 216 ? 22.896 71.367 67.346 1.00 17.05 216 LEU A N 1
ATOM 1718 C CA . LEU A 1 216 ? 22.221 72.335 68.179 1.00 17.95 216 LEU A CA 1
ATOM 1719 C C . LEU A 1 216 ? 22.015 73.602 67.352 1.00 17.27 216 LEU A C 1
ATOM 1720 O O . LEU A 1 216 ? 22.961 74.181 66.831 1.00 17.15 216 LEU A O 1
ATOM 1725 N N . PHE A 1 217 ? 20.751 73.996 67.187 1.00 17.13 217 PHE A N 1
ATOM 1726 C CA . PHE A 1 217 ? 20.397 75.152 66.381 1.00 18.01 217 PHE A CA 1
ATOM 1727 C C . PHE A 1 217 ? 20.261 76.424 67.252 1.00 17.57 217 PHE A C 1
ATOM 1728 O O . PHE A 1 217 ? 19.294 76.603 68.006 1.00 18.02 217 PHE A O 1
ATOM 1736 N N . GLU A 1 218 ? 21.270 77.276 67.180 1.00 16.41 218 GLU A N 1
ATOM 1737 C CA . GLU A 1 218 ? 21.171 78.611 67.763 1.00 17.89 218 GLU A CA 1
ATOM 1738 C C . GLU A 1 218 ? 20.755 79.557 66.636 1.00 19.07 218 GLU A C 1
ATOM 1739 O O . GLU A 1 218 ? 21.517 80.418 66.166 1.00 20.21 218 GLU A O 1
ATOM 1745 N N . SER A 1 219 ? 19.522 79.388 66.184 1.00 18.81 219 SER A N 1
ATOM 1746 C CA . SER A 1 219 ? 19.004 80.108 65.006 1.00 20.03 219 SER A CA 1
ATOM 1747 C C . SER A 1 219 ? 18.880 81.614 65.171 1.00 19.84 219 SER A C 1
ATOM 1748 O O . SER A 1 219 ? 18.871 82.340 64.172 1.00 20.12 219 SER A O 1
ATOM 1751 N N A HIS A 1 220 ? 18.804 82.059 66.415 0.50 19.77 220 HIS A N 1
ATOM 1752 N N B HIS A 1 220 ? 18.753 82.077 66.410 0.50 19.86 220 HIS A N 1
ATOM 1753 C CA A HIS A 1 220 ? 18.546 83.448 66.756 0.50 19.75 220 HIS A CA 1
ATOM 1754 C CA B HIS A 1 220 ? 18.575 83.501 66.709 0.50 19.99 220 HIS A CA 1
ATOM 1755 C C A HIS A 1 220 ? 19.775 84.151 67.348 0.50 20.05 220 HIS A C 1
ATOM 1756 C C B HIS A 1 220 ? 19.784 84.150 67.370 0.50 20.18 220 HIS A C 1
ATOM 1757 O O A HIS A 1 220 ? 19.667 85.225 67.935 0.50 20.19 220 HIS A O 1
ATOM 1758 O O B HIS A 1 220 ? 19.676 85.184 68.030 0.50 20.50 220 HIS A O 1
ATOM 1771 N N . ALA A 1 221 ? 20.954 83.583 67.104 1.00 20.53 221 ALA A N 1
ATOM 1772 C CA . ALA A 1 221 ? 22.214 84.161 67.562 1.00 20.65 221 ALA A CA 1
ATOM 1773 C C . ALA A 1 221 ? 22.445 85.604 67.149 1.00 21.90 221 ALA A C 1
ATOM 1774 O O . ALA A 1 221 ? 22.982 86.406 67.915 1.00 22.01 221 ALA A O 1
ATOM 1776 N N . GLY A 1 222 ? 22.033 85.920 65.934 1.00 21.84 222 GLY A N 1
ATOM 1777 C CA . GLY A 1 222 ? 22.425 87.163 65.304 1.00 23.02 222 GLY A CA 1
ATOM 1778 C C . GLY A 1 222 ? 21.866 88.398 65.945 1.00 22.46 222 GLY A C 1
ATOM 1779 O O . GLY A 1 222 ? 22.416 89.479 65.766 1.00 25.30 222 GLY A O 1
ATOM 1780 N N A HIS A 1 223 ? 20.771 88.258 66.690 0.50 20.48 223 HIS A N 1
ATOM 1781 N N B HIS A 1 223 ? 20.822 88.270 66.758 0.50 22.82 223 HIS A N 1
ATOM 1782 C CA A HIS A 1 223 ? 20.162 89.390 67.352 0.50 19.46 223 HIS A CA 1
ATOM 1783 C CA B HIS A 1 223 ? 20.265 89.426 67.441 0.50 23.34 223 HIS A CA 1
ATOM 1784 C C A HIS A 1 223 ? 21.015 89.902 68.506 0.50 18.62 223 HIS A C 1
ATOM 1785 C C B HIS A 1 223 ? 21.071 89.904 68.653 0.50 22.35 223 HIS A C 1
ATOM 1786 O O A HIS A 1 223 ? 20.867 91.047 68.952 0.50 19.21 223 HIS A O 1
ATOM 1787 O O B HIS A 1 223 ? 20.870 91.021 69.143 0.50 22.54 223 HIS A O 1
ATOM 1800 N N A LEU A 1 224 ? 21.891 89.045 69.006 0.50 18.02 224 LEU A N 1
ATOM 1801 N N B LEU A 1 224 ? 21.996 89.082 69.126 0.50 21.59 224 LEU A N 1
ATOM 1802 C CA A LEU A 1 224 ? 22.826 89.420 70.058 0.50 18.28 224 LEU A CA 1
ATOM 1803 C CA B LEU A 1 224 ? 22.665 89.341 70.407 0.50 21.43 224 LEU A CA 1
ATOM 1804 C C A LEU A 1 224 ? 24.120 89.928 69.439 0.50 18.90 224 LEU A C 1
ATOM 1805 C C B LEU A 1 224 ? 23.858 90.287 70.335 0.50 21.83 224 LEU A C 1
ATOM 1806 O O A LEU A 1 224 ? 24.547 89.468 68.379 0.50 20.34 224 LEU A O 1
ATOM 1807 O O B LEU A 1 224 ? 23.978 91.207 71.163 0.50 21.99 224 LEU A O 1
ATOM 1816 N N A GLY A 1 225 ? 24.713 90.923 70.074 0.50 19.96 225 GLY A N 1
ATOM 1817 N N B GLY A 1 225 ? 24.755 90.017 69.392 0.50 21.66 225 GLY A N 1
ATOM 1818 C CA A GLY A 1 225 ? 26.091 91.231 69.791 0.50 20.54 225 GLY A CA 1
ATOM 1819 C CA B GLY A 1 225 ? 26.060 90.662 69.352 0.50 21.34 225 GLY A CA 1
ATOM 1820 C C A GLY A 1 225 ? 26.988 90.185 70.435 0.50 21.39 225 GLY A C 1
ATOM 1821 C C B GLY A 1 225 ? 26.978 90.184 70.477 0.50 21.83 225 GLY A C 1
ATOM 1822 O O A GLY A 1 225 ? 26.527 89.202 71.036 0.50 20.94 225 GLY A O 1
ATOM 1823 O O B GLY A 1 225 ? 26.505 89.662 71.514 0.50 20.49 225 GLY A O 1
ATOM 1824 N N . PRO A 1 226 ? 28.287 90.385 70.319 1.00 21.46 226 PRO A N 1
ATOM 1825 C CA . PRO A 1 226 ? 29.262 89.620 71.109 1.00 22.43 226 PRO A CA 1
ATOM 1826 C C . PRO A 1 226 ? 29.125 89.695 72.621 1.00 22.34 226 PRO A C 1
ATOM 1827 O O . PRO A 1 226 ? 29.241 88.640 73.232 1.00 21.97 226 PRO A O 1
ATOM 1831 N N . GLN A 1 227 ? 28.882 90.857 73.232 1.00 22.38 227 GLN A N 1
ATOM 1832 C CA . GLN A 1 227 ? 28.863 90.959 74.674 1.00 23.37 227 GLN A CA 1
ATOM 1833 C C . GLN A 1 227 ? 27.687 90.126 75.237 1.00 22.34 227 GLN A C 1
ATOM 1834 O O . GLN A 1 227 ? 27.876 89.355 76.175 1.00 22.17 227 GLN A O 1
ATOM 1840 N N . LEU A 1 228 ? 26.496 90.266 74.656 1.00 20.57 228 LEU A N 1
ATOM 1841 C CA . LEU A 1 228 ? 25.336 89.546 75.171 1.00 20.41 228 LEU A CA 1
ATOM 1842 C C . LEU A 1 228 ? 25.464 88.089 74.834 1.00 19.30 228 LEU A C 1
ATOM 1843 O O . LEU A 1 228 ? 25.083 87.263 75.664 1.00 18.65 228 LEU A O 1
ATOM 1848 N N . PHE A 1 229 ? 25.956 87.757 73.648 1.00 18.56 229 PHE A N 1
ATOM 1849 C CA . PHE A 1 229 ? 26.146 86.359 73.274 1.00 18.42 229 PHE A CA 1
ATOM 1850 C C . PHE A 1 229 ? 27.082 85.632 74.253 1.00 18.73 229 PHE A C 1
ATOM 1851 O O . PHE A 1 229 ? 26.846 84.524 74.725 1.00 18.99 229 PHE A O 1
ATOM 1859 N N . ASN A 1 230 ? 28.188 86.274 74.571 1.00 20.00 230 ASN A N 1
ATOM 1860 C CA . ASN A 1 230 ? 29.124 85.664 75.474 1.00 20.47 230 ASN A CA 1
ATOM 1861 C C . ASN A 1 230 ? 28.579 85.511 76.884 1.00 20.55 230 ASN A C 1
ATOM 1862 O O . ASN A 1 230 ? 28.965 84.572 77.593 1.00 22.14 230 ASN A O 1
ATOM 1867 N N . LYS A 1 231 ? 27.719 86.422 77.303 1.00 20.72 231 LYS A N 1
ATOM 1868 C CA . LYS A 1 231 ? 27.143 86.381 78.644 1.00 22.23 231 LYS A CA 1
ATOM 1869 C C . LYS A 1 231 ? 26.030 85.336 78.756 1.00 22.06 231 LYS A C 1
ATOM 1870 O O . LYS A 1 231 ? 25.952 84.640 79.777 1.00 22.42 231 LYS A O 1
ATOM 1876 N N . PHE A 1 232 ? 25.155 85.274 77.754 1.00 20.19 232 PHE A N 1
ATOM 1877 C CA . PHE A 1 232 ? 23.848 84.590 77.887 1.00 19.73 232 PHE A CA 1
ATOM 1878 C C . PHE A 1 232 ? 23.662 83.399 76.970 1.00 20.76 232 PHE A C 1
ATOM 1879 O O . PHE A 1 232 ? 22.806 82.592 77.232 1.00 22.93 232 PHE A O 1
ATOM 1887 N N . ALA A 1 233 ? 24.348 83.341 75.842 1.00 18.70 233 ALA A N 1
ATOM 1888 C CA . ALA A 1 233 ? 24.215 82.211 74.933 1.00 18.41 233 ALA A CA 1
ATOM 1889 C C . ALA A 1 233 ? 25.351 81.215 75.041 1.00 18.46 233 ALA A C 1
ATOM 1890 O O . ALA A 1 233 ? 25.121 80.027 75.178 1.00 19.08 233 ALA A O 1
ATOM 1892 N N . LEU A 1 234 ? 26.586 81.706 74.939 1.00 18.22 234 LEU A N 1
ATOM 1893 C CA . LEU A 1 234 ? 27.745 80.867 74.932 1.00 18.69 234 LEU A CA 1
ATOM 1894 C C . LEU A 1 234 ? 27.921 79.917 76.121 1.00 18.26 234 LEU A C 1
ATOM 1895 O O . LEU A 1 234 ? 28.299 78.765 75.909 1.00 18.45 234 LEU A O 1
ATOM 1900 N N . PRO A 1 235 ? 27.729 80.373 77.344 1.00 19.33 235 PRO A N 1
ATOM 1901 C CA . PRO A 1 235 ? 27.944 79.475 78.495 1.00 19.10 235 PRO A CA 1
ATOM 1902 C C . PRO A 1 235 ? 27.095 78.232 78.418 1.00 17.92 235 PRO A C 1
ATOM 1903 O O . PRO A 1 235 ? 27.568 77.151 78.753 1.00 18.87 235 PRO A O 1
ATOM 1907 N N . TYR A 1 236 ? 25.870 78.413 77.973 1.00 18.63 236 TYR A N 1
ATOM 1908 C CA . TYR A 1 236 ? 24.905 77.304 77.924 1.00 18.08 236 TYR A CA 1
ATOM 1909 C C . TYR A 1 236 ? 25.179 76.416 76.713 1.00 18.69 236 TYR A C 1
ATOM 1910 O O . TYR A 1 236 ? 25.027 75.184 76.806 1.00 19.22 236 TYR A O 1
ATOM 1919 N N . ILE A 1 237 ? 25.626 77.004 75.589 1.00 18.84 237 ILE A N 1
ATOM 1920 C CA . ILE A 1 237 ? 26.103 76.205 74.440 1.00 18.32 237 ILE A CA 1
ATOM 1921 C C . ILE A 1 237 ? 27.243 75.273 74.891 1.00 18.09 237 ILE A C 1
ATOM 1922 O O . ILE A 1 237 ? 27.214 74.067 74.634 1.00 18.20 237 ILE A O 1
ATOM 1927 N N . ARG A 1 238 ? 28.186 75.830 75.633 1.00 18.47 238 ARG A N 1
ATOM 1928 C CA . ARG A 1 238 ? 29.302 75.047 76.142 1.00 19.20 238 ARG A CA 1
ATOM 1929 C C . ARG A 1 238 ? 28.840 73.955 77.106 1.00 19.08 238 ARG A C 1
ATOM 1930 O O . ARG A 1 238 ? 29.330 72.831 77.023 1.00 20.34 238 ARG A O 1
ATOM 1938 N N . ASP A 1 239 ? 27.923 74.298 77.997 1.00 19.00 239 ASP A N 1
ATOM 1939 C CA . ASP A 1 239 ? 27.453 73.360 79.052 1.00 20.49 239 ASP A CA 1
ATOM 1940 C C . ASP A 1 239 ? 26.741 72.191 78.374 1.00 20.48 239 ASP A C 1
ATOM 1941 O O . ASP A 1 239 ? 26.893 71.034 78.772 1.00 19.98 239 ASP A O 1
ATOM 1946 N N . VAL A 1 240 ? 25.948 72.476 77.329 1.00 19.12 240 VAL A N 1
ATOM 1947 C CA . VAL A 1 240 ? 25.240 71.378 76.632 1.00 19.60 240 VAL A CA 1
ATOM 1948 C C . VAL A 1 240 ? 26.214 70.337 76.113 1.00 19.83 240 VAL A C 1
ATOM 1949 O O . VAL A 1 240 ? 26.056 69.138 76.381 1.00 20.14 240 VAL A O 1
ATOM 1953 N N . ALA A 1 241 ? 27.246 70.771 75.396 1.00 20.00 241 ALA A N 1
ATOM 1954 C CA . ALA A 1 241 ? 28.205 69.840 74.846 1.00 20.96 241 ALA A CA 1
ATOM 1955 C C . ALA A 1 241 ? 28.921 69.085 75.966 1.00 20.73 241 ALA A C 1
ATOM 1956 O O . ALA A 1 241 ? 29.091 67.872 75.868 1.00 21.34 241 ALA A O 1
ATOM 1958 N N . LYS A 1 242 ? 29.375 69.787 76.982 1.00 20.63 242 LYS A N 1
ATOM 1959 C CA . LYS A 1 242 ? 30.187 69.146 78.020 1.00 20.62 242 LYS A CA 1
ATOM 1960 C C . LYS A 1 242 ? 29.374 68.035 78.695 1.00 20.49 242 LYS A C 1
ATOM 1961 O O . LYS A 1 242 ? 29.854 66.896 78.856 1.00 20.31 242 LYS A O 1
ATOM 1967 N N . GLN A 1 243 ? 28.142 68.369 79.070 1.00 19.89 243 GLN A N 1
ATOM 1968 C CA . GLN A 1 243 ? 27.314 67.468 79.845 1.00 20.62 243 GLN A CA 1
ATOM 1969 C C . GLN A 1 243 ? 26.793 66.325 79.016 1.00 20.06 243 GLN A C 1
ATOM 1970 O O . GLN A 1 243 ? 26.705 65.215 79.512 1.00 21.51 243 GLN A O 1
ATOM 1976 N N . VAL A 1 244 ? 26.419 66.566 77.746 1.00 18.67 244 VAL A N 1
ATOM 1977 C CA . VAL A 1 244 ? 25.994 65.465 76.894 1.00 18.91 244 VAL A CA 1
ATOM 1978 C C . VAL A 1 244 ? 27.111 64.415 76.725 1.00 18.80 244 VAL A C 1
ATOM 1979 O O . VAL A 1 244 ? 26.892 63.218 76.883 1.00 19.05 244 VAL A O 1
ATOM 1983 N N . LYS A 1 245 ? 28.315 64.879 76.416 1.00 19.32 245 LYS A N 1
ATOM 1984 C CA . LYS A 1 245 ? 29.453 63.962 76.274 1.00 20.56 245 LYS A CA 1
ATOM 1985 C C . LYS A 1 245 ? 29.708 63.208 77.584 1.00 20.80 245 LYS A C 1
ATOM 1986 O O . LYS A 1 245 ? 29.893 61.997 77.544 1.00 21.53 245 LYS A O 1
ATOM 1992 N N . ALA A 1 246 ? 29.600 63.869 78.732 1.00 21.65 246 ALA A N 1
ATOM 1993 C CA . ALA A 1 246 ? 29.846 63.211 80.029 1.00 22.46 246 ALA A CA 1
ATOM 1994 C C . ALA A 1 246 ? 28.880 62.106 80.324 1.00 22.73 246 ALA A C 1
ATOM 1995 O O . ALA A 1 246 ? 29.270 60.997 80.702 1.00 23.00 246 ALA A O 1
ATOM 1997 N N . ARG A 1 247 ? 27.597 62.417 80.158 1.00 22.43 247 ARG A N 1
ATOM 1998 C CA . ARG A 1 247 ? 26.551 61.438 80.385 1.00 23.31 247 ARG A CA 1
ATOM 1999 C C . ARG A 1 247 ? 26.672 60.257 79.438 1.00 23.12 247 ARG A C 1
ATOM 2000 O O . ARG A 1 247 ? 26.492 59.111 79.834 1.00 23.63 247 ARG A O 1
ATOM 2008 N N . LEU A 1 248 ? 27.004 60.490 78.179 1.00 22.31 248 LEU A N 1
ATOM 2009 C CA . LEU A 1 248 ? 27.133 59.369 77.260 1.00 23.07 248 LEU A CA 1
ATOM 2010 C C . LEU A 1 248 ? 28.291 58.448 77.664 1.00 24.65 248 LEU A C 1
ATOM 2011 O O . LEU A 1 248 ? 28.146 57.247 77.665 1.00 24.66 248 LEU A O 1
ATOM 2016 N N A ARG A 1 249 ? 29.425 59.035 78.018 0.50 25.26 249 ARG A N 1
ATOM 2017 N N B ARG A 1 249 ? 29.437 59.031 77.997 0.50 25.01 249 ARG A N 1
ATOM 2018 C CA A ARG A 1 249 ? 30.588 58.248 78.412 0.50 26.04 249 ARG A CA 1
ATOM 2019 C CA B ARG A 1 249 ? 30.587 58.244 78.439 0.50 25.57 249 ARG A CA 1
ATOM 2020 C C A ARG A 1 249 ? 30.268 57.422 79.660 0.50 26.99 249 ARG A C 1
ATOM 2021 C C B ARG A 1 249 ? 30.195 57.391 79.634 0.50 26.77 249 ARG A C 1
ATOM 2022 O O A ARG A 1 249 ? 30.696 56.252 79.779 0.50 27.29 249 ARG A O 1
ATOM 2023 O O B ARG A 1 249 ? 30.486 56.176 79.688 0.50 27.30 249 ARG A O 1
ATOM 2038 N N . GLU A 1 250 ? 29.527 58.025 80.587 1.00 27.38 250 GLU A N 1
ATOM 2039 C CA . GLU A 1 250 ? 29.193 57.376 81.847 1.00 29.54 250 GLU A CA 1
ATOM 2040 C C . GLU A 1 250 ? 28.205 56.267 81.660 1.00 30.26 250 GLU A C 1
ATOM 2041 O O . GLU A 1 250 ? 28.192 55.343 82.467 1.00 30.64 250 GLU A O 1
ATOM 2047 N N . ALA A 1 251 ? 27.393 56.340 80.606 1.00 29.61 251 ALA A N 1
ATOM 2048 C CA . ALA A 1 251 ? 26.425 55.280 80.303 1.00 30.30 251 ALA A CA 1
ATOM 2049 C C . ALA A 1 251 ? 27.033 54.162 79.463 1.00 29.59 251 ALA A C 1
ATOM 2050 O O . ALA A 1 251 ? 26.339 53.222 79.069 1.00 30.64 251 ALA A O 1
ATOM 2052 N N . GLY A 1 252 ? 28.324 54.237 79.202 1.00 29.33 252 GLY A N 1
ATOM 2053 C CA . GLY A 1 252 ? 28.992 53.211 78.440 1.00 28.92 252 GLY A CA 1
ATOM 2054 C C . GLY A 1 252 ? 28.772 53.329 76.944 1.00 28.40 252 GLY A C 1
ATOM 2055 O O . GLY A 1 252 ? 29.077 52.383 76.204 1.00 28.86 252 GLY A O 1
ATOM 2056 N N . LEU A 1 253 ? 28.303 54.498 76.489 1.00 27.57 253 LEU A N 1
ATOM 2057 C CA . LEU A 1 253 ? 28.066 54.711 75.081 1.00 27.72 253 LEU A CA 1
ATOM 2058 C C . LEU A 1 253 ? 29.141 55.568 74.462 1.00 27.07 253 LEU A C 1
ATOM 2059 O O . LEU A 1 253 ? 29.933 56.224 75.124 1.00 28.12 253 LEU A O 1
ATOM 2064 N N . ALA A 1 254 ? 29.183 55.504 73.164 1.00 26.47 254 ALA A N 1
ATOM 2065 C CA . ALA A 1 254 ? 30.119 56.320 72.427 1.00 26.76 254 ALA A CA 1
ATOM 2066 C C . ALA A 1 254 ? 29.575 57.728 72.210 1.00 26.55 254 ALA A C 1
ATOM 2067 O O . ALA A 1 254 ? 28.433 57.877 71.820 1.00 24.37 254 ALA A O 1
ATOM 2069 N N A PRO A 1 255 ? 30.224 58.824 72.673 0.50 24.98 255 PRO A N 1
ATOM 2070 N N B PRO A 1 255 ? 30.541 58.617 72.064 0.50 26.26 255 PRO A N 1
ATOM 2071 C CA A PRO A 1 255 ? 29.802 60.157 72.210 0.50 24.54 255 PRO A CA 1
ATOM 2072 C CA B PRO A 1 255 ? 30.268 60.016 71.857 0.50 25.39 255 PRO A CA 1
ATOM 2073 C C A PRO A 1 255 ? 29.846 60.285 70.658 0.50 23.51 255 PRO A C 1
ATOM 2074 C C B PRO A 1 255 ? 29.764 60.115 70.444 0.50 23.61 255 PRO A C 1
ATOM 2075 O O A PRO A 1 255 ? 30.638 59.682 69.982 0.50 23.98 255 PRO A O 1
ATOM 2076 O O B PRO A 1 255 ? 30.031 59.215 69.639 0.50 23.03 255 PRO A O 1
ATOM 2083 N N . VAL A 1 256 ? 28.958 61.122 70.151 1.00 21.99 256 VAL A N 1
ATOM 2084 C CA . VAL A 1 256 ? 28.676 61.353 68.754 1.00 20.28 256 VAL A CA 1
ATOM 2085 C C . VAL A 1 256 ? 29.243 62.749 68.438 1.00 18.70 256 VAL A C 1
ATOM 2086 O O . VAL A 1 256 ? 29.414 63.556 69.326 1.00 18.41 256 VAL A O 1
ATOM 2090 N N . PRO A 1 257 ? 29.502 63.021 67.190 1.00 17.24 257 PRO A N 1
ATOM 2091 C CA . PRO A 1 257 ? 29.930 64.362 66.802 1.00 18.44 257 PRO A CA 1
ATOM 2092 C C . PRO A 1 257 ? 28.791 65.334 67.028 1.00 17.61 257 PRO A C 1
ATOM 2093 O O . PRO A 1 257 ? 27.649 64.989 66.754 1.00 1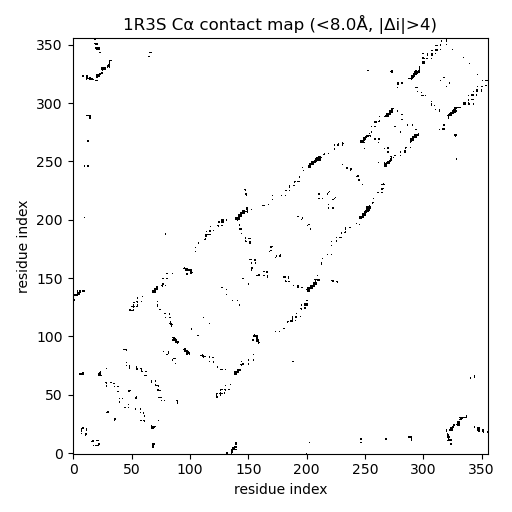7.97 257 PRO A O 1
ATOM 2097 N N . MET A 1 258 ? 29.123 66.520 67.534 1.00 18.18 258 MET A N 1
ATOM 2098 C CA . MET A 1 258 ? 28.129 67.541 67.828 1.00 18.31 258 MET A CA 1
ATOM 2099 C C . MET A 1 258 ? 28.438 68.766 66.963 1.00 19.18 258 MET A C 1
ATOM 2100 O O . MET A 1 258 ? 29.593 69.139 66.760 1.00 18.79 258 MET A O 1
ATOM 2105 N N . ILE A 1 259 ? 27.366 69.377 66.433 1.00 18.42 259 ILE A N 1
ATOM 2106 C CA . ILE A 1 259 ? 27.421 70.496 65.514 1.00 18.54 259 ILE A CA 1
ATOM 2107 C C . ILE A 1 259 ? 26.720 71.665 66.199 1.00 17.44 259 ILE A C 1
ATOM 2108 O O . ILE A 1 259 ? 25.591 71.514 66.694 1.00 17.56 259 ILE A O 1
ATOM 2113 N N . ILE A 1 260 ? 27.390 72.815 66.242 1.00 16.92 260 ILE A N 1
ATOM 2114 C CA . ILE A 1 260 ? 26.764 74.045 66.682 1.00 17.28 260 ILE A CA 1
ATOM 2115 C C . ILE A 1 260 ? 26.540 74.924 65.477 1.00 18.47 260 ILE A C 1
ATOM 2116 O O . ILE A 1 260 ? 27.460 75.210 64.727 1.00 17.45 260 ILE A O 1
ATOM 2121 N N . PHE A 1 261 ? 25.288 75.338 65.272 1.00 18.47 261 PHE A N 1
ATOM 2122 C CA . PHE A 1 261 ? 24.956 76.240 64.138 1.00 19.25 261 PHE A CA 1
ATOM 2123 C C . PHE A 1 261 ? 24.365 77.515 64.709 1.00 18.18 261 PHE A C 1
ATOM 2124 O O . PHE A 1 261 ? 23.228 77.512 65.180 1.00 19.29 261 PHE A O 1
ATOM 2132 N N . ALA A 1 262 ? 25.151 78.593 64.716 1.00 18.78 262 ALA A N 1
ATOM 2133 C CA . ALA A 1 262 ? 24.700 79.896 65.152 1.00 19.76 262 ALA A CA 1
ATOM 2134 C C . ALA A 1 262 ? 24.448 80.758 63.922 1.00 19.51 262 ALA A C 1
ATOM 2135 O O . ALA A 1 262 ? 25.376 81.353 63.334 1.00 21.05 262 ALA A O 1
ATOM 2137 N N . LYS A 1 263 ? 23.197 80.841 63.523 1.00 18.27 263 LYS A N 1
ATOM 2138 C CA . LYS A 1 263 ? 22.849 81.604 62.328 1.00 19.07 263 LYS A CA 1
ATOM 2139 C C . LYS A 1 263 ? 23.067 83.092 62.629 1.00 18.49 263 LYS A C 1
ATOM 2140 O O . LYS A 1 263 ? 22.717 83.595 63.698 1.00 18.50 263 LYS A O 1
ATOM 2146 N N . ASP A 1 264 ? 23.686 83.782 61.688 1.00 19.20 264 ASP A N 1
ATOM 2147 C CA . ASP A 1 264 ? 24.074 85.189 61.881 1.00 20.77 264 ASP A CA 1
ATOM 2148 C C . ASP A 1 264 ? 25.063 85.386 63.019 1.00 20.82 264 ASP A C 1
ATOM 2149 O O . ASP A 1 264 ? 25.226 86.485 63.540 1.00 21.09 264 ASP A O 1
ATOM 2154 N N . GLY A 1 265 ? 25.809 84.334 63.324 1.00 20.67 265 GLY A N 1
ATOM 2155 C CA . GLY A 1 265 ? 26.796 84.336 64.394 1.00 20.66 265 GLY A CA 1
ATOM 2156 C C . GLY A 1 265 ? 28.245 84.568 63.997 1.00 20.53 265 GLY A C 1
ATOM 2157 O O . GLY A 1 265 ? 29.169 84.068 64.685 1.00 19.51 265 GLY A O 1
ATOM 2158 N N . HIS A 1 266 ? 28.473 85.357 62.920 1.00 19.78 266 HIS A N 1
ATOM 2159 C CA . HIS A 1 266 ? 29.838 85.719 62.447 1.00 21.40 266 HIS A CA 1
ATOM 2160 C C . HIS A 1 266 ? 30.732 86.124 63.595 1.00 19.74 266 HIS A C 1
ATOM 2161 O O . HIS A 1 266 ? 31.903 85.751 63.668 1.00 21.17 266 HIS A O 1
ATOM 2168 N N . PHE A 1 267 ? 30.177 86.888 64.507 1.00 20.59 267 PHE A N 1
ATOM 2169 C CA . PHE A 1 267 ? 30.931 87.502 65.594 1.00 20.88 267 PHE A CA 1
ATOM 2170 C C . PHE A 1 267 ? 31.393 86.542 66.667 1.00 22.47 267 PHE A C 1
ATOM 2171 O O . PHE A 1 267 ? 32.222 86.899 67.480 1.00 24.28 267 PHE A O 1
ATOM 2179 N N . ALA A 1 268 ? 30.844 85.332 66.658 1.00 21.99 268 ALA A N 1
ATOM 2180 C CA . ALA A 1 268 ? 31.094 84.374 67.728 1.00 22.08 268 ALA A CA 1
ATOM 2181 C C . ALA A 1 268 ? 31.912 83.180 67.248 1.00 22.06 268 ALA A C 1
ATOM 2182 O O . ALA A 1 268 ? 32.141 82.252 68.029 1.00 22.62 268 ALA A O 1
ATOM 2184 N N . LEU A 1 269 ? 32.400 83.200 66.009 1.00 22.26 269 LEU A N 1
ATOM 2185 C CA . LEU A 1 269 ? 33.008 81.979 65.451 1.00 21.44 269 LEU A CA 1
ATOM 2186 C C . LEU A 1 269 ? 34.238 81.515 66.223 1.00 22.43 269 LEU A C 1
ATOM 2187 O O . LEU A 1 269 ? 34.424 80.323 66.424 1.00 21.34 269 LEU A O 1
ATOM 2192 N N . GLU A 1 270 ? 35.081 82.444 66.650 1.00 23.12 270 GLU A N 1
ATOM 2193 C CA . GLU A 1 270 ? 36.261 82.041 67.401 1.00 25.34 270 GLU A CA 1
ATOM 2194 C C . GLU A 1 270 ? 35.875 81.322 68.689 1.00 24.26 270 GLU A C 1
ATOM 2195 O O . GLU A 1 270 ? 36.431 80.285 68.990 1.00 25.58 270 GLU A O 1
ATOM 2201 N N A GLU A 1 271 ? 34.872 81.837 69.371 0.50 23.59 271 GLU A N 1
ATOM 2202 N N B GLU A 1 271 ? 34.915 81.868 69.428 0.50 23.73 271 GLU A N 1
ATOM 2203 C CA A GLU A 1 271 ? 34.429 81.295 70.650 0.50 23.54 271 GLU A CA 1
ATOM 2204 C CA B GLU A 1 271 ? 34.445 81.244 70.678 0.50 23.70 271 GLU A CA 1
ATOM 2205 C C A GLU A 1 271 ? 33.706 79.952 70.449 0.50 22.60 271 GLU A C 1
ATOM 2206 C C B GLU A 1 271 ? 33.802 79.887 70.380 0.50 22.70 271 GLU A C 1
ATOM 2207 O O A GLU A 1 271 ? 33.831 79.024 71.266 0.50 21.00 271 GLU A O 1
ATOM 2208 O O B GLU A 1 271 ? 34.070 78.882 71.059 0.50 21.08 271 GLU A O 1
ATOM 2219 N N . LEU A 1 272 ? 32.956 79.857 69.356 1.00 21.53 272 LEU A N 1
ATOM 2220 C CA . LEU A 1 272 ? 32.237 78.620 68.994 1.00 21.36 272 LEU A CA 1
ATOM 2221 C C . LEU A 1 272 ? 33.173 77.498 68.653 1.00 21.45 272 LEU A C 1
ATOM 2222 O O . LEU A 1 272 ? 32.881 76.349 68.926 1.00 21.74 272 LEU A O 1
ATOM 2227 N N . ALA A 1 273 ? 34.335 77.816 68.096 1.00 21.20 273 ALA A N 1
ATOM 2228 C CA . ALA A 1 273 ? 35.355 76.819 67.783 1.00 22.30 273 ALA A CA 1
ATOM 2229 C C . ALA A 1 273 ? 36.008 76.209 69.018 1.00 22.53 273 ALA A C 1
ATOM 2230 O O . ALA A 1 273 ? 36.691 75.180 68.895 1.00 22.95 273 ALA A O 1
ATOM 2232 N N A GLN A 1 274 ? 35.831 76.839 70.173 0.50 22.91 274 GLN A N 1
ATOM 2233 N N B GLN A 1 274 ? 35.821 76.855 70.167 0.50 22.87 274 GLN A N 1
ATOM 2234 C CA A GLN A 1 274 ? 36.407 76.373 71.429 0.50 23.84 274 GLN A CA 1
ATOM 2235 C CA B GLN A 1 274 ? 36.392 76.444 71.449 0.50 23.76 274 GLN A CA 1
ATOM 2236 C C A GLN A 1 274 ? 35.304 75.984 72.413 0.50 23.22 274 GLN A C 1
ATOM 2237 C C B GLN A 1 274 ? 35.353 75.767 72.346 0.50 23.11 274 GLN A C 1
ATOM 2238 O O A GLN A 1 274 ? 35.511 75.952 73.632 0.50 22.47 274 GLN A O 1
ATOM 2239 O O B GLN A 1 274 ? 35.668 75.279 73.418 0.50 22.99 274 GLN A O 1
ATOM 2250 N N . ALA A 1 275 ? 34.098 75.721 71.889 1.00 22.21 275 ALA A N 1
ATOM 2251 C CA . ALA A 1 275 ? 32.976 75.428 72.734 1.00 21.45 275 ALA A CA 1
ATOM 2252 C C . ALA A 1 275 ? 32.638 73.944 72.936 1.00 21.46 275 ALA A C 1
ATOM 2253 O O . ALA A 1 275 ? 31.705 73.628 73.681 1.00 21.17 275 ALA A O 1
ATOM 2255 N N . GLY A 1 276 ? 33.450 73.056 72.365 1.00 21.60 276 GLY A N 1
ATOM 2256 C CA . GLY A 1 276 ? 33.303 71.629 72.605 1.00 22.65 276 GLY A CA 1
ATOM 2257 C C . GLY A 1 276 ? 32.479 70.906 71.576 1.00 22.03 276 GLY A C 1
ATOM 2258 O O . GLY A 1 276 ? 32.042 69.803 71.828 1.00 22.65 276 GLY A O 1
ATOM 2259 N N . TYR A 1 277 ? 32.319 71.519 70.398 1.00 20.73 277 TYR A N 1
ATOM 2260 C CA . TYR A 1 277 ? 31.652 70.929 69.237 1.00 20.28 277 TYR A CA 1
ATOM 2261 C C . TYR A 1 277 ? 32.644 70.547 68.154 1.00 19.71 277 TYR A C 1
ATOM 2262 O O . TYR A 1 277 ? 33.587 71.299 67.819 1.00 20.51 277 TYR A O 1
ATOM 2271 N N . GLU A 1 278 ? 32.458 69.372 67.595 1.00 19.35 278 GLU A N 1
ATOM 2272 C CA . GLU A 1 278 ? 33.300 68.930 66.493 1.00 19.94 278 GLU A CA 1
ATOM 2273 C C . GLU A 1 278 ? 33.141 69.765 65.212 1.00 19.54 278 GLU A C 1
ATOM 2274 O O . GLU A 1 278 ? 34.075 69.894 64.431 1.00 19.94 278 GLU A O 1
ATOM 2280 N N . VAL A 1 279 ? 31.934 70.303 65.016 1.00 18.95 279 VAL A N 1
ATOM 2281 C CA . VAL A 1 279 ? 31.558 70.958 63.767 1.00 18.60 279 VAL A CA 1
ATOM 2282 C C . VAL A 1 279 ? 30.894 72.295 64.106 1.00 18.94 279 VAL A C 1
ATOM 2283 O O . VAL A 1 279 ? 30.069 72.351 65.017 1.00 17.86 279 VAL A O 1
ATOM 2287 N N . VAL A 1 280 ? 31.330 73.357 63.431 1.00 19.01 280 VAL A N 1
ATOM 2288 C CA . VAL A 1 280 ? 30.702 74.685 63.487 1.00 17.79 280 VAL A CA 1
ATOM 2289 C C . VAL A 1 280 ? 29.984 74.924 62.150 1.00 17.94 280 VAL A C 1
ATOM 2290 O O . VAL A 1 280 ? 30.578 74.893 61.087 1.00 16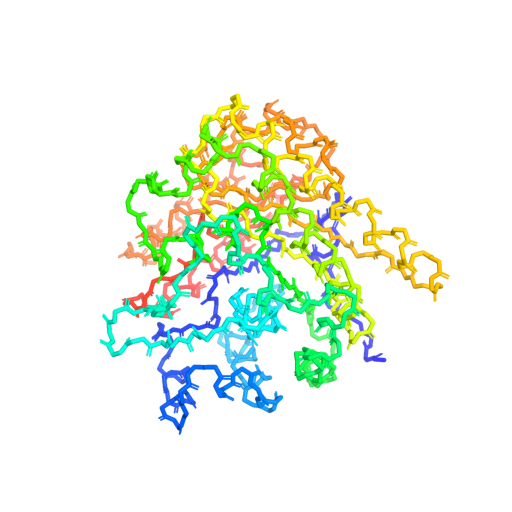.72 280 VAL A O 1
ATOM 2294 N N . GLY A 1 281 ? 28.669 75.130 62.203 1.00 18.61 281 GLY A N 1
ATOM 2295 C CA . GLY A 1 281 ? 27.882 75.375 61.020 1.00 19.48 281 GLY A CA 1
ATOM 2296 C C . GLY A 1 281 ? 27.811 76.850 60.760 1.00 19.39 281 GLY A C 1
ATOM 2297 O O . GLY A 1 281 ? 27.821 77.646 61.688 1.00 21.49 281 GLY A O 1
ATOM 2298 N N . LEU A 1 282 ? 27.793 77.208 59.479 1.00 18.64 282 LEU A N 1
ATOM 2299 C CA . LEU A 1 282 ? 27.907 78.578 59.030 1.00 19.20 282 LEU A CA 1
ATOM 2300 C C . LEU A 1 282 ? 26.724 78.992 58.167 1.00 19.46 282 LEU A C 1
ATOM 2301 O O . LEU A 1 282 ? 26.256 78.238 57.349 1.00 19.77 282 LEU A O 1
ATOM 2306 N N . ASP A 1 283 ? 26.306 80.243 58.331 1.00 20.21 283 ASP A N 1
ATOM 2307 C CA . ASP A 1 283 ? 25.377 80.845 57.395 1.00 20.49 283 ASP A CA 1
ATOM 2308 C C . ASP A 1 283 ? 26.138 81.306 56.142 1.00 20.13 283 ASP A C 1
ATOM 2309 O O . ASP A 1 283 ? 27.385 81.256 56.106 1.00 19.62 283 ASP A O 1
ATOM 2314 N N . TRP A 1 284 ? 25.382 81.761 55.127 1.00 20.23 284 TRP A N 1
ATOM 2315 C CA . TRP A 1 284 ? 25.923 82.076 53.814 1.00 20.04 284 TRP A CA 1
ATOM 2316 C C . TRP A 1 284 ? 26.603 83.462 53.783 1.00 20.14 284 TRP A C 1
ATOM 2317 O O . TRP A 1 284 ? 27.200 83.843 52.768 1.00 21.42 284 TRP A O 1
ATOM 2328 N N . THR A 1 285 ? 26.498 84.218 54.882 1.00 19.90 285 THR A N 1
ATOM 2329 C CA . THR A 1 285 ? 27.066 85.559 54.888 1.00 20.44 285 THR A CA 1
ATOM 2330 C C . THR A 1 285 ? 28.525 85.584 55.235 1.00 21.50 285 THR A C 1
ATOM 2331 O O . THR A 1 285 ? 29.184 86.615 55.070 1.00 22.15 285 THR A O 1
ATOM 2335 N N . VAL A 1 286 ? 29.033 84.470 55.748 1.00 20.80 286 VAL A N 1
ATOM 2336 C CA . VAL A 1 286 ? 30.416 84.396 56.161 1.00 23.37 286 VAL A CA 1
ATOM 2337 C C . VAL A 1 286 ? 31.206 83.777 55.038 1.00 22.67 286 VAL A C 1
ATOM 2338 O O . VAL A 1 286 ? 30.909 82.663 54.635 1.00 24.59 286 VAL A O 1
ATOM 2342 N N . ALA A 1 287 ? 32.252 84.471 54.567 1.00 23.15 287 ALA A N 1
ATOM 2343 C CA . ALA A 1 287 ? 33.099 83.924 53.524 1.00 23.19 287 ALA A CA 1
ATOM 2344 C C . ALA A 1 287 ? 33.837 82.720 54.098 1.00 22.79 287 ALA A C 1
ATOM 2345 O O . ALA A 1 287 ? 34.365 82.825 55.174 1.00 23.85 287 ALA A O 1
ATOM 2347 N N . PRO A 1 288 ? 33.818 81.573 53.414 1.00 24.04 288 PRO A N 1
ATOM 2348 C CA . PRO A 1 288 ? 34.473 80.364 53.935 1.00 23.72 288 PRO A CA 1
ATOM 2349 C C . PRO A 1 288 ? 35.905 80.554 54.412 1.00 23.83 288 PRO A C 1
ATOM 2350 O O . PRO A 1 288 ? 36.280 80.091 55.492 1.00 23.35 288 PRO A O 1
ATOM 2354 N N . LYS A 1 289 ? 36.702 81.278 53.644 1.00 25.25 289 LYS A N 1
ATOM 2355 C CA . LYS A 1 289 ? 38.078 81.528 54.069 1.00 25.37 289 LYS A CA 1
ATOM 2356 C C . LYS A 1 289 ? 38.170 82.334 55.347 1.00 24.82 289 LYS A C 1
ATOM 2357 O O . LYS A 1 289 ? 39.032 82.076 56.180 1.00 25.17 289 LYS A O 1
ATOM 2363 N N . LYS A 1 290 ? 37.286 83.312 55.542 1.00 25.05 290 LYS A N 1
ATOM 2364 C CA . LYS A 1 290 ? 37.296 84.052 56.796 1.00 25.32 290 LYS A CA 1
ATOM 2365 C C . LYS A 1 290 ? 36.848 83.188 57.954 1.00 25.46 290 LYS A C 1
ATOM 2366 O O . LYS A 1 290 ? 37.394 83.287 59.034 1.00 25.31 290 LYS A O 1
ATOM 2372 N N . ALA A 1 291 ? 35.867 82.316 57.726 1.00 25.42 291 ALA A N 1
ATOM 2373 C CA . ALA A 1 291 ? 35.429 81.415 58.782 1.00 25.38 291 ALA A CA 1
ATOM 2374 C C . ALA A 1 291 ? 36.574 80.497 59.209 1.00 25.32 291 ALA A C 1
ATOM 2375 O O . ALA A 1 291 ? 36.788 80.275 60.408 1.00 25.75 291 ALA A O 1
ATOM 2377 N N . ARG A 1 292 ? 37.299 79.980 58.225 1.00 24.75 292 ARG A N 1
ATOM 2378 C CA . ARG A 1 292 ? 38.428 79.080 58.496 1.00 26.26 292 ARG A CA 1
ATOM 2379 C C . ARG A 1 292 ? 39.491 79.786 59.375 1.00 27.72 292 ARG A C 1
ATOM 2380 O O . ARG A 1 292 ? 40.011 79.204 60.340 1.00 27.09 292 ARG A O 1
ATOM 2388 N N . GLU A 1 293 ? 39.765 81.060 59.076 1.00 28.89 293 GLU A N 1
ATOM 2389 C CA . GLU A 1 293 ? 40.698 81.847 59.879 1.00 31.29 293 GLU A CA 1
ATOM 2390 C C . GLU A 1 293 ? 40.190 81.986 61.311 1.00 30.71 293 GLU A C 1
ATOM 2391 O O . GLU A 1 293 ? 40.950 81.842 62.255 1.00 32.27 293 GLU A O 1
ATOM 2397 N N . CYS A 1 294 ? 38.895 82.246 61.480 1.00 30.03 294 CYS A N 1
ATOM 2398 C CA . CYS A 1 294 ? 38.303 82.405 62.814 1.00 30.14 294 CYS A CA 1
ATOM 2399 C C . CYS A 1 294 ? 38.355 81.140 63.646 1.00 29.73 294 CYS A C 1
ATOM 2400 O O . CYS A 1 294 ? 38.649 81.171 64.844 1.00 29.64 294 CYS A O 1
ATOM 2403 N N . VAL A 1 295 ? 38.031 80.015 63.033 1.00 29.35 295 VAL A N 1
ATOM 2404 C CA . VAL A 1 295 ? 37.842 78.813 63.823 1.00 29.06 295 VAL A CA 1
ATOM 2405 C C . VAL A 1 295 ? 39.126 78.018 64.013 1.00 30.38 295 VAL A C 1
ATOM 2406 O O . VAL A 1 295 ? 39.215 77.206 64.946 1.00 29.93 295 VAL A O 1
ATOM 2410 N N . GLY A 1 296 ? 40.106 78.265 63.154 1.00 31.43 296 GLY A N 1
ATOM 2411 C CA . GLY A 1 296 ? 41.324 77.484 63.156 1.00 32.87 296 GLY A CA 1
ATOM 2412 C C . GLY A 1 296 ? 41.256 76.148 62.450 1.00 34.29 296 GLY A C 1
ATOM 2413 O O . GLY A 1 296 ? 40.335 75.851 61.684 1.00 34.99 296 GLY A O 1
ATOM 2414 N N . LYS A 1 297 ? 42.258 75.312 62.718 1.00 36.07 297 LYS A N 1
ATOM 2415 C CA . LYS A 1 297 ? 42.484 74.110 61.914 1.00 37.67 297 LYS A CA 1
ATOM 2416 C C . LYS A 1 297 ? 41.978 72.791 62.512 1.00 37.57 297 LYS A C 1
ATOM 2417 O O . LYS A 1 297 ? 42.145 71.757 61.882 1.00 39.15 297 LYS A O 1
ATOM 2423 N N . THR A 1 298 ? 41.360 72.762 63.689 1.00 36.96 298 THR A N 1
ATOM 2424 C CA . THR A 1 298 ? 40.883 71.453 64.130 1.00 37.49 298 THR A CA 1
ATOM 2425 C C . THR A 1 298 ? 39.466 71.272 63.675 1.00 35.49 298 THR A C 1
ATOM 2426 O O . THR A 1 298 ? 39.145 70.246 63.059 1.00 37.64 298 THR A O 1
ATOM 2430 N N . VAL A 1 299 ? 38.603 72.235 64.000 1.00 31.37 299 VAL A N 1
ATOM 2431 C CA . VAL A 1 299 ? 37.174 71.976 63.858 1.00 28.80 299 VAL A CA 1
ATOM 2432 C C . VAL A 1 299 ? 36.793 71.826 62.409 1.00 25.00 299 VAL A C 1
ATOM 2433 O O . VAL A 1 299 ? 37.417 72.367 61.513 1.00 23.39 299 VAL A O 1
ATOM 2437 N N . THR A 1 300 ? 35.732 71.066 62.194 1.00 22.49 300 THR A N 1
ATOM 2438 C CA . THR A 1 300 ? 35.134 70.924 60.893 1.00 20.29 300 THR A CA 1
ATOM 2439 C C . THR A 1 300 ? 34.093 72.036 60.690 1.00 20.23 300 THR A C 1
ATOM 2440 O O . THR A 1 300 ? 33.410 72.387 61.650 1.00 19.15 300 THR A O 1
ATOM 2444 N N . LEU A 1 301 ? 34.079 72.596 59.485 1.00 19.24 301 LEU A N 1
ATOM 2445 C CA . LEU A 1 301 ? 33.055 73.582 59.084 1.00 19.89 301 LEU A CA 1
ATOM 2446 C C . LEU A 1 301 ? 31.940 72.889 58.315 1.00 19.31 301 LEU A C 1
ATOM 2447 O O . LEU A 1 301 ? 32.168 71.983 57.493 1.00 19.28 301 LEU A O 1
ATOM 2452 N N . GLN A 1 302 ? 30.700 73.407 58.490 1.00 18.77 302 GLN A N 1
ATOM 2453 C CA . GLN A 1 302 ? 29.565 72.905 57.770 1.00 18.68 302 GLN A CA 1
ATOM 2454 C C . GLN A 1 302 ? 28.846 74.077 57.136 1.00 18.70 302 GLN A C 1
ATOM 2455 O O . GLN A 1 302 ? 28.693 75.123 57.784 1.00 19.42 302 GLN A O 1
ATOM 2461 N N . GLY A 1 303 ? 28.459 73.900 55.877 1.00 18.13 303 GLY A N 1
ATOM 2462 C CA . GLY A 1 303 ? 27.711 74.924 55.147 1.00 18.06 303 GLY A CA 1
ATOM 2463 C C . GLY A 1 303 ? 28.248 75.091 53.732 1.00 19.12 303 GLY A C 1
ATOM 2464 O O . GLY A 1 303 ? 28.862 74.144 53.181 1.00 19.12 303 GLY A O 1
ATOM 2465 N N . ASN A 1 304 ? 28.012 76.238 53.093 1.00 17.88 304 ASN A N 1
ATOM 2466 C CA . ASN A 1 304 ? 27.211 77.341 53.642 1.00 18.18 304 ASN A CA 1
ATOM 2467 C C . ASN A 1 304 ? 26.410 78.062 52.524 1.00 19.19 304 ASN A C 1
ATOM 2468 O O . ASN A 1 304 ? 26.187 79.286 52.604 1.00 19.02 304 ASN A O 1
ATOM 2473 N N . LEU A 1 305 ? 26.022 77.323 51.494 1.00 19.32 305 LEU A N 1
ATOM 2474 C CA . LEU A 1 305 ? 25.452 77.955 50.294 1.00 19.49 305 LEU A CA 1
ATOM 2475 C C . LEU A 1 305 ? 24.168 78.712 50.610 1.00 19.74 305 LEU A C 1
ATOM 2476 O O . LEU A 1 305 ? 23.253 78.160 51.224 1.00 19.26 305 LEU A O 1
ATOM 2481 N N . ASP A 1 306 ? 24.086 79.970 50.154 1.00 19.73 306 ASP A N 1
ATOM 2482 C CA . ASP A 1 306 ? 22.820 80.710 50.210 1.00 20.25 306 ASP A CA 1
ATOM 2483 C C . ASP A 1 306 ? 21.687 79.806 49.743 1.00 20.69 306 ASP A C 1
ATOM 2484 O O . ASP A 1 306 ? 21.719 79.327 48.627 1.00 20.74 306 ASP A O 1
ATOM 2489 N N . PRO A 1 307 ? 20.707 79.535 50.582 1.00 20.92 307 PRO A N 1
ATOM 2490 C CA . PRO A 1 307 ? 19.628 78.637 50.147 1.00 20.92 307 PRO A CA 1
ATOM 2491 C C . PRO A 1 307 ? 18.957 79.174 48.852 1.00 21.07 307 PRO A C 1
ATOM 2492 O O . PRO A 1 307 ? 18.515 78.390 48.015 1.00 20.87 307 PRO A O 1
ATOM 2496 N N . CYS A 1 308 ? 18.916 80.507 48.710 1.00 20.98 308 CYS A N 1
ATOM 2497 C CA . CYS A 1 308 ? 18.254 81.114 47.555 1.00 20.33 308 CYS A CA 1
ATOM 2498 C C . CYS A 1 308 ? 19.014 80.851 46.282 1.00 20.13 308 CYS A C 1
ATOM 2499 O O . CYS A 1 308 ? 18.456 81.028 45.211 1.00 21.63 308 CYS A O 1
ATOM 2502 N N . ALA A 1 309 ? 20.292 80.458 46.395 1.00 19.74 309 ALA A N 1
ATOM 2503 C CA . ALA A 1 309 ? 21.073 80.067 45.226 1.00 21.04 309 ALA A CA 1
ATOM 2504 C C . ALA A 1 309 ? 20.387 78.943 44.450 1.00 21.29 309 ALA A C 1
ATOM 2505 O O . ALA A 1 309 ? 20.625 78.776 43.238 1.00 21.77 309 ALA A O 1
ATOM 2507 N N . LEU A 1 310 ? 19.550 78.166 45.120 1.00 21.74 310 LEU A N 1
ATOM 2508 C CA . LEU A 1 310 ? 18.855 77.061 44.473 1.00 22.62 310 LEU A CA 1
ATOM 2509 C C . LEU A 1 310 ? 17.740 77.514 43.549 1.00 22.80 310 LEU A C 1
ATOM 2510 O O . LEU A 1 310 ? 17.159 76.721 42.861 1.00 22.80 310 LEU A O 1
ATOM 2515 N N . TYR A 1 311 ? 17.438 78.810 43.562 1.00 22.58 311 TYR A N 1
ATOM 2516 C CA . TYR A 1 311 ? 16.562 79.402 42.557 1.00 22.50 311 TYR A CA 1
ATOM 2517 C C . TYR A 1 311 ? 17.253 79.572 41.235 1.00 23.23 311 TYR A C 1
ATOM 2518 O O . TYR A 1 311 ? 16.566 79.805 40.221 1.00 24.74 311 TYR A O 1
ATOM 2527 N N . ALA A 1 312 ? 18.580 79.508 41.219 1.00 23.06 312 ALA A N 1
ATOM 2528 C CA . ALA A 1 312 ? 19.348 79.671 40.002 1.00 23.79 312 ALA A CA 1
ATOM 2529 C C . ALA A 1 312 ? 19.239 78.389 39.157 1.00 24.28 312 ALA A C 1
ATOM 2530 O O . ALA A 1 312 ? 18.673 77.415 39.623 1.00 24.36 312 ALA A O 1
ATOM 2532 N N . SER A 1 313 ? 19.722 78.446 37.921 1.00 25.94 313 SER A N 1
ATOM 2533 C CA . SER A 1 313 ? 19.677 77.285 37.021 1.00 26.12 313 SER A CA 1
ATOM 2534 C C . SER A 1 313 ? 20.532 76.174 37.584 1.00 26.66 313 SER A C 1
ATOM 2535 O O . SER A 1 313 ? 21.456 76.431 38.347 1.00 24.47 313 SER A O 1
ATOM 2538 N N . GLU A 1 314 ? 20.284 74.944 37.136 1.00 27.50 314 GLU A N 1
ATOM 2539 C CA . GLU A 1 314 ? 21.088 73.809 37.596 1.00 27.98 314 GLU A CA 1
ATOM 2540 C C . GLU A 1 314 ? 22.559 74.030 37.296 1.00 28.40 314 GLU A C 1
ATOM 2541 O O . GLU A 1 314 ? 23.423 73.784 38.158 1.00 27.87 314 GLU A O 1
ATOM 2547 N N . GLU A 1 315 ? 22.856 74.584 36.112 1.00 28.76 315 GLU A N 1
ATOM 2548 C CA . GLU A 1 315 ? 24.222 74.930 35.720 1.00 30.02 315 GLU A CA 1
ATOM 2549 C C . GLU A 1 315 ? 24.863 75.966 36.651 1.00 28.37 315 GLU A C 1
ATOM 2550 O O . GLU A 1 315 ? 26.018 75.819 37.062 1.00 27.49 315 GLU A O 1
ATOM 2556 N N . GLU A 1 316 ? 24.105 77.016 36.970 1.00 27.05 316 GLU A N 1
ATOM 2557 C CA . GLU A 1 316 ? 24.596 78.067 37.842 1.00 27.56 316 GLU A CA 1
ATOM 2558 C C . GLU A 1 316 ? 24.863 77.480 39.249 1.00 25.66 316 GLU A C 1
ATOM 2559 O O . GLU A 1 316 ? 25.872 77.786 39.880 1.00 25.92 316 GLU A O 1
ATOM 2565 N N . ILE A 1 317 ? 23.954 76.642 39.715 1.00 25.42 317 ILE A N 1
ATOM 2566 C CA . ILE A 1 317 ? 24.114 75.992 41.021 1.00 25.22 317 ILE A CA 1
ATOM 2567 C C . ILE A 1 317 ? 25.442 75.222 41.040 1.00 25.12 317 ILE A C 1
ATOM 2568 O O . ILE A 1 317 ? 26.210 75.335 41.972 1.00 24.26 317 ILE A O 1
ATOM 2573 N N . GLY A 1 318 ? 25.736 74.470 39.974 1.00 25.37 318 GLY A N 1
ATOM 2574 C CA . GLY A 1 318 ? 26.993 73.751 39.913 1.00 25.29 318 GLY A CA 1
ATOM 2575 C C . GLY A 1 318 ? 28.208 74.640 39.999 1.00 25.80 318 GLY A C 1
ATOM 2576 O O . GLY A 1 318 ? 29.178 74.296 40.639 1.00 27.00 318 GLY A O 1
ATOM 2577 N N . GLN A 1 319 ? 28.164 75.810 39.365 1.00 26.71 319 GLN A N 1
ATOM 2578 C CA . GLN A 1 319 ? 29.274 76.758 39.426 1.00 27.52 319 GLN A CA 1
ATOM 2579 C C . GLN A 1 319 ? 29.428 77.415 40.817 1.00 25.62 319 GLN A C 1
ATOM 2580 O O . GLN A 1 319 ? 30.539 77.627 41.284 1.00 25.19 319 GLN A O 1
ATOM 2586 N N . LEU A 1 320 ? 28.320 77.776 41.445 1.00 25.06 320 LEU A N 1
ATOM 2587 C CA . LEU A 1 320 ? 28.365 78.337 42.786 1.00 24.80 320 LEU A CA 1
ATOM 2588 C C . LEU A 1 320 ? 28.926 77.299 43.756 1.00 24.37 320 LEU A C 1
ATOM 2589 O O . LEU A 1 320 ? 29.708 77.643 44.641 1.00 24.20 320 LEU A O 1
ATOM 2594 N N . VAL A 1 321 ? 28.524 76.045 43.574 1.00 25.53 321 VAL A N 1
ATOM 2595 C CA . VAL A 1 321 ? 29.037 74.934 44.409 1.00 24.89 321 VAL A CA 1
ATOM 2596 C C . VAL A 1 321 ? 30.529 74.733 44.218 1.00 24.94 321 VAL A C 1
ATOM 2597 O O . VAL A 1 321 ? 31.273 74.582 45.189 1.00 23.65 321 VAL A O 1
ATOM 2601 N N . LYS A 1 322 ? 30.983 74.736 42.968 1.00 26.41 322 LYS A N 1
ATOM 2602 C CA . LYS A 1 322 ? 32.421 74.647 42.681 1.00 27.07 322 LYS A CA 1
ATOM 2603 C C . LYS A 1 322 ? 33.211 75.730 43.408 1.00 26.60 322 LYS A C 1
ATOM 2604 O O . LYS A 1 322 ? 34.253 75.450 44.031 1.00 25.83 322 LYS A O 1
ATOM 2610 N N . GLN A 1 323 ? 32.730 76.971 43.329 1.00 26.49 323 GLN A N 1
ATOM 2611 C CA . GLN A 1 323 ? 33.405 78.072 43.970 1.00 25.71 323 GLN A CA 1
ATOM 2612 C C . GLN A 1 323 ? 33.417 77.898 45.480 1.00 24.95 323 GLN A C 1
ATOM 2613 O O . GLN A 1 323 ? 34.414 78.150 46.115 1.00 25.35 323 GLN A O 1
ATOM 2619 N N . MET A 1 324 ? 32.289 77.483 46.043 1.00 23.10 324 MET A N 1
ATOM 2620 C CA . MET A 1 324 ? 32.201 77.284 47.486 1.00 23.04 324 MET A CA 1
ATOM 2621 C C . MET A 1 324 ? 33.222 76.243 47.949 1.00 22.76 324 MET A C 1
ATOM 2622 O O . MET A 1 324 ? 33.931 76.461 48.926 1.00 23.63 324 MET A O 1
ATOM 2627 N N . LEU A 1 325 ? 33.273 75.122 47.252 1.00 24.76 325 LEU A N 1
ATOM 2628 C CA . LEU A 1 325 ? 34.197 74.038 47.598 1.00 25.16 325 LEU A CA 1
ATOM 2629 C C . LEU A 1 325 ? 35.662 74.454 47.431 1.00 25.51 325 LEU A C 1
ATOM 2630 O O . LEU A 1 325 ? 36.509 74.052 48.224 1.00 24.85 325 LEU A O 1
ATOM 2635 N N . ASP A 1 326 ? 35.957 75.289 46.433 1.00 26.76 326 ASP A N 1
ATOM 2636 C CA . ASP A 1 326 ? 37.309 75.852 46.302 1.00 28.02 326 ASP A CA 1
ATOM 2637 C C . ASP A 1 326 ? 37.697 76.663 47.523 1.00 27.31 326 ASP A C 1
ATOM 2638 O O . ASP A 1 326 ? 38.820 76.559 48.011 1.00 27.86 326 ASP A O 1
ATOM 2643 N N . ASP A 1 327 ? 36.781 77.482 48.030 1.00 26.46 327 ASP A N 1
ATOM 2644 C CA . ASP A 1 327 ? 37.070 78.300 49.190 1.00 27.54 327 ASP A CA 1
ATOM 2645 C C . ASP A 1 327 ? 37.222 77.492 50.484 1.00 26.71 327 ASP A C 1
ATOM 2646 O O . ASP A 1 327 ? 38.099 77.776 51.288 1.00 28.19 327 ASP A O 1
ATOM 2651 N N . PHE A 1 328 ? 36.382 76.479 50.690 1.00 26.36 328 PHE A N 1
ATOM 2652 C CA . PHE A 1 328 ? 36.498 75.683 51.907 1.00 25.97 328 PHE A CA 1
ATOM 2653 C C . PHE A 1 328 ? 37.731 74.779 51.894 1.00 27.37 328 PHE A C 1
ATOM 2654 O O . PHE A 1 328 ? 38.310 74.507 52.932 1.00 27.35 328 PHE A O 1
ATOM 2662 N N . GLY A 1 329 ? 38.110 74.304 50.720 1.00 28.59 329 GLY A N 1
ATOM 2663 C CA . GLY A 1 329 ? 39.126 73.262 50.606 1.00 30.58 329 GLY A CA 1
ATOM 2664 C C . GLY A 1 329 ? 38.597 71.906 51.055 1.00 32.13 329 GLY A C 1
ATOM 2665 O O . GLY A 1 329 ? 37.522 71.785 51.671 1.00 32.44 329 GLY A O 1
ATOM 2666 N N . PRO A 1 330 ? 39.317 70.853 50.712 1.00 32.91 330 PRO A N 1
ATOM 2667 C CA . PRO A 1 330 ? 38.754 69.504 50.845 1.00 34.07 330 PRO A CA 1
ATOM 2668 C C . PRO A 1 330 ? 38.639 68.996 52.305 1.00 34.03 330 PRO A C 1
ATOM 2669 O O . PRO A 1 330 ? 37.715 68.206 52.577 1.00 37.52 330 PRO A O 1
ATOM 2673 N N . HIS A 1 331 ? 39.478 69.479 53.212 1.00 32.35 331 HIS A N 1
ATOM 2674 C CA . HIS A 1 331 ? 39.581 68.941 54.567 1.00 32.18 331 HIS A CA 1
ATOM 2675 C C . HIS A 1 331 ? 38.616 69.573 55.551 1.00 28.87 331 HIS A C 1
ATOM 2676 O O . HIS A 1 331 ? 38.368 70.768 55.475 1.00 29.14 331 HIS A O 1
ATOM 2683 N N A ARG A 1 332 ? 38.177 68.816 56.557 0.50 27.06 332 ARG A N 1
ATOM 2684 N N B ARG A 1 332 ? 38.069 68.751 56.447 0.50 27.22 332 ARG A N 1
ATOM 2685 C CA A ARG A 1 332 ? 37.438 69.397 57.684 0.50 24.97 332 ARG A CA 1
ATOM 2686 C CA B ARG A 1 332 ? 37.366 69.259 57.622 0.50 25.46 332 ARG A CA 1
ATOM 2687 C C A ARG A 1 332 ? 36.213 70.187 57.183 0.50 23.40 332 ARG A C 1
ATOM 2688 C C B ARG A 1 332 ? 36.211 70.147 57.193 0.50 23.67 332 ARG A C 1
ATOM 2689 O O A ARG A 1 332 ? 36.021 71.344 57.575 0.50 22.12 332 ARG A O 1
ATOM 2690 O O B ARG A 1 332 ? 36.063 71.298 57.631 0.50 22.36 332 ARG A O 1
ATOM 2705 N N . TYR A 1 333 ? 35.417 69.565 56.321 1.00 22.24 333 TYR A N 1
ATOM 2706 C CA . TYR A 1 333 ? 34.276 70.247 55.675 1.00 21.99 333 TYR A CA 1
ATOM 2707 C C . TYR A 1 333 ? 33.145 69.290 55.345 1.00 21.54 333 TYR A C 1
ATOM 2708 O O . TYR A 1 333 ? 33.357 68.226 54.724 1.00 21.59 333 TYR A O 1
ATOM 2717 N N . ILE A 1 334 ? 31.927 69.701 55.709 1.00 20.48 334 ILE A N 1
ATOM 2718 C CA . ILE A 1 334 ? 30.683 69.045 55.372 1.00 19.48 334 ILE A CA 1
ATOM 2719 C C . ILE A 1 334 ? 29.846 70.121 54.645 1.00 18.77 334 ILE A C 1
ATOM 2720 O O . ILE A 1 334 ? 29.589 71.198 55.247 1.00 19.15 334 ILE A O 1
ATOM 2725 N N . ALA A 1 335 ? 29.419 69.806 53.430 1.00 19.03 335 ALA A N 1
ATOM 2726 C CA . ALA A 1 335 ? 28.625 70.740 52.641 1.00 18.30 335 ALA A CA 1
ATOM 2727 C C . ALA A 1 335 ? 27.170 70.741 53.104 1.00 18.64 335 ALA A C 1
ATOM 2728 O O . ALA A 1 335 ? 26.609 69.723 53.483 1.00 18.43 335 ALA A O 1
ATOM 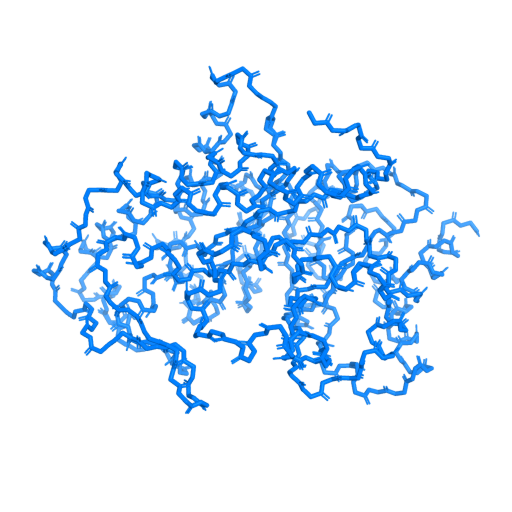2730 N N . ASN A 1 336 ? 26.589 71.940 53.097 1.00 18.50 336 ASN A N 1
ATOM 2731 C CA . ASN A 1 336 ? 25.184 72.119 53.407 1.00 18.85 336 ASN A CA 1
ATOM 2732 C C . ASN A 1 336 ? 24.863 73.529 52.882 1.00 18.52 336 ASN A C 1
ATOM 2733 O O . ASN A 1 336 ? 25.735 74.265 52.434 1.00 18.41 336 ASN A O 1
ATOM 2738 N N . LEU A 1 337 ? 23.599 73.875 52.951 1.00 19.41 337 LEU A N 1
ATOM 2739 C CA . LEU A 1 337 ? 23.205 75.253 52.756 1.00 19.40 337 LEU A CA 1
ATOM 2740 C C . LEU A 1 337 ? 23.524 76.049 53.998 1.00 19.00 337 LEU A C 1
ATOM 2741 O O . LEU A 1 337 ? 23.855 75.506 55.081 1.00 18.82 337 LEU A O 1
ATOM 2746 N N . GLY A 1 338 ? 23.357 77.367 53.864 1.00 18.99 338 GLY A N 1
ATOM 2747 C CA . GLY A 1 338 ? 23.527 78.338 54.943 1.00 19.94 338 GLY A CA 1
ATOM 2748 C C . GLY A 1 338 ? 22.352 78.473 55.895 1.00 19.88 338 GLY A C 1
ATOM 2749 O O . GLY A 1 338 ? 22.456 79.141 56.927 1.00 20.44 338 GLY A O 1
ATOM 2750 N N . HIS A 1 339 ? 21.237 77.838 55.539 1.00 20.37 339 HIS A N 1
ATOM 2751 C CA . HIS A 1 339 ? 20.036 77.785 56.355 1.00 21.35 339 HIS A CA 1
ATOM 2752 C C . HIS A 1 339 ? 19.104 76.761 55.668 1.00 23.14 339 HIS A C 1
ATOM 2753 O O . HIS A 1 339 ? 19.499 76.146 54.711 1.00 24.95 339 HIS A O 1
ATOM 2760 N N . GLY A 1 340 ? 17.907 76.552 56.173 1.00 21.73 340 GLY A N 1
ATOM 2761 C CA . GLY A 1 340 ? 17.059 75.512 55.630 1.00 22.79 340 GLY A CA 1
ATOM 2762 C C . GLY A 1 340 ? 16.478 75.861 54.266 1.00 23.65 340 GLY A C 1
ATOM 2763 O O . GLY A 1 340 ? 16.339 77.030 53.922 1.00 24.56 340 GLY A O 1
ATOM 2764 N N . LEU A 1 341 ? 16.135 74.829 53.502 1.00 23.83 341 LEU A N 1
ATOM 2765 C CA . LEU A 1 341 ? 15.390 74.976 52.246 1.00 24.37 341 LEU A CA 1
ATOM 2766 C C . LEU A 1 341 ? 14.066 75.724 52.454 1.00 24.36 341 LEU A C 1
ATOM 2767 O O . LEU A 1 341 ? 13.419 75.586 53.491 1.00 26.18 341 LEU A O 1
ATOM 2772 N N . TYR A 1 342 ? 13.673 76.523 51.474 1.00 24.19 342 TYR A N 1
ATOM 2773 C CA . TYR A 1 342 ? 12.402 77.249 51.524 1.00 24.07 342 TYR A CA 1
ATOM 2774 C C . TYR A 1 342 ? 11.318 76.468 50.772 1.00 24.40 342 TYR A C 1
ATOM 2775 O O . TYR A 1 342 ? 11.634 75.663 49.863 1.00 23.60 342 TYR A O 1
ATOM 2784 N N . PRO A 1 343 ? 10.050 76.689 51.130 1.00 25.03 343 PRO A N 1
ATOM 2785 C CA . PRO A 1 343 ? 8.942 75.893 50.593 1.00 25.60 343 PRO A CA 1
ATOM 2786 C C . PRO A 1 343 ? 8.720 75.979 49.112 1.00 25.46 343 PRO A C 1
ATOM 2787 O O . PRO A 1 343 ? 8.143 75.051 48.571 1.00 24.58 343 PRO A O 1
ATOM 2791 N N . ASP A 1 344 ? 9.177 77.044 4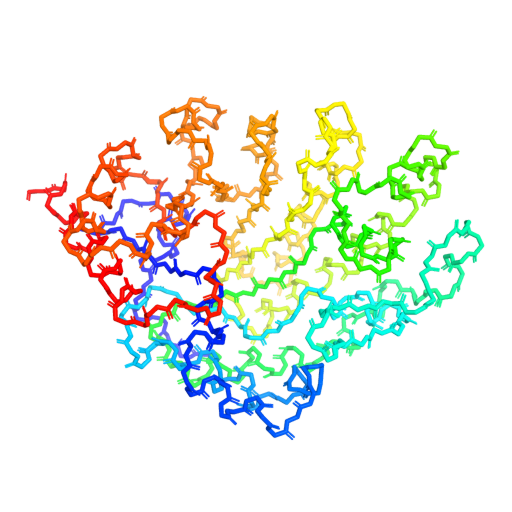8.445 1.00 25.11 344 ASP A N 1
ATOM 2792 C CA . ASP A 1 344 ? 8.957 77.174 46.993 1.00 25.59 344 ASP A CA 1
ATOM 2793 C C . ASP A 1 344 ? 10.124 76.695 46.145 1.00 25.65 344 ASP A C 1
ATOM 2794 O O . ASP A 1 344 ? 10.183 76.964 44.956 1.00 26.44 344 ASP A O 1
ATOM 2799 N N . MET A 1 345 ? 11.060 75.953 46.738 1.00 24.50 345 MET A N 1
ATOM 2800 C CA . MET A 1 345 ? 12.219 75.523 45.978 1.00 23.91 345 MET A CA 1
ATOM 2801 C C . MET A 1 345 ? 11.935 74.221 45.196 1.00 23.66 345 MET A C 1
ATOM 2802 O O . MET A 1 345 ? 11.008 73.482 45.513 1.00 24.37 345 MET A O 1
ATOM 2807 N N . ASP A 1 346 ? 12.682 74.037 44.120 1.00 24.20 346 ASP A N 1
ATOM 2808 C CA . ASP A 1 346 ? 12.455 72.948 43.176 1.00 24.90 346 ASP A CA 1
ATOM 2809 C C . ASP A 1 346 ? 13.305 71.763 43.614 1.00 23.96 346 ASP A C 1
ATOM 2810 O O . ASP A 1 346 ? 14.519 71.890 43.685 1.00 24.28 346 ASP A O 1
ATOM 2815 N N . PRO A 1 347 ? 12.678 70.627 43.903 1.00 24.17 347 PRO A N 1
ATOM 2816 C CA . PRO A 1 347 ? 13.443 69.436 44.280 1.00 24.81 347 PRO A CA 1
ATOM 2817 C C . PRO A 1 347 ? 14.554 69.096 43.297 1.00 24.42 347 PRO A C 1
ATOM 2818 O O . PRO A 1 347 ? 15.620 68.653 43.730 1.00 24.66 347 PRO A O 1
ATOM 2822 N N . GLU A 1 348 ? 14.372 69.310 41.994 1.00 24.85 348 GLU A N 1
ATOM 2823 C CA . GLU A 1 348 ? 15.463 69.062 41.047 1.00 25.16 348 GLU A CA 1
ATOM 2824 C C . GLU A 1 348 ? 16.699 69.910 41.253 1.00 24.56 348 GLU A C 1
ATOM 2825 O O . GLU A 1 348 ? 17.812 69.480 40.942 1.00 24.93 348 GLU A O 1
ATOM 2831 N N A HIS A 1 349 ? 16.519 71.144 41.742 0.50 24.63 349 HIS A N 1
ATOM 2832 N N B HIS A 1 349 ? 16.512 71.129 41.750 0.50 23.34 349 HIS A N 1
ATOM 2833 C CA A HIS A 1 349 ? 17.654 72.019 42.057 0.50 24.72 349 HIS A CA 1
ATOM 2834 C CA B HIS A 1 349 ? 17.637 71.999 42.036 0.50 22.36 349 HIS A CA 1
ATOM 2835 C C A HIS A 1 349 ? 18.365 71.586 43.347 0.50 23.63 349 HIS A C 1
ATOM 2836 C C B HIS A 1 349 ? 18.357 71.583 43.336 0.50 22.31 349 HIS A C 1
ATOM 2837 O O A HIS A 1 349 ? 19.572 71.764 43.473 0.50 24.52 349 HIS A O 1
ATOM 2838 O O B HIS A 1 349 ? 19.564 71.769 43.455 0.50 23.37 349 HIS A O 1
ATOM 2851 N N . VAL A 1 350 ? 17.617 71.024 44.291 1.00 22.43 350 VAL A N 1
ATOM 2852 C CA . VAL A 1 350 ? 18.226 70.415 45.486 1.00 23.68 350 VAL A CA 1
ATOM 2853 C C . VAL A 1 350 ? 19.097 69.227 45.018 1.00 23.30 350 VAL A C 1
ATOM 2854 O O . VAL A 1 350 ? 20.234 69.082 45.429 1.00 24.39 350 VAL A O 1
ATOM 2858 N N . GLY A 1 351 ? 18.569 68.432 44.097 1.00 24.35 351 GLY A N 1
ATOM 2859 C CA . GLY A 1 351 ? 19.313 67.334 43.482 1.00 24.40 351 GLY A CA 1
ATOM 2860 C C . GLY A 1 351 ? 20.579 67.814 42.806 1.00 24.32 351 GLY A C 1
ATOM 2861 O O . GLY A 1 351 ? 21.664 67.206 42.921 1.00 23.61 351 GLY A O 1
ATOM 2862 N N . ALA A 1 352 ? 20.481 68.935 42.094 1.00 23.85 352 ALA A N 1
ATOM 2863 C CA . ALA A 1 352 ? 21.651 69.511 41.442 1.00 23.25 352 ALA A CA 1
ATOM 2864 C C . ALA A 1 352 ? 22.726 69.911 42.423 1.00 22.57 352 ALA A C 1
ATOM 2865 O O . ALA A 1 352 ? 23.888 69.754 42.149 1.00 21.91 352 ALA A O 1
ATOM 2867 N N . PHE A 1 353 ? 22.318 70.488 43.556 1.00 22.70 353 PHE A N 1
ATOM 2868 C CA . PHE A 1 353 ? 23.217 70.854 44.643 1.00 22.21 353 PHE A CA 1
ATOM 2869 C C . PHE A 1 353 ? 23.978 69.615 45.139 1.00 22.31 353 PHE A C 1
ATOM 2870 O O . PHE A 1 353 ? 25.189 69.620 45.216 1.00 22.55 353 PHE A O 1
ATOM 2878 N N . VAL A 1 354 ? 23.242 68.567 45.450 1.00 22.67 354 VAL A N 1
ATOM 2879 C CA . VAL A 1 354 ? 23.839 67.357 46.007 1.00 22.57 354 VAL A CA 1
ATOM 2880 C C . VAL A 1 354 ? 24.858 66.765 45.025 1.00 23.10 354 VAL A C 1
ATOM 2881 O O . VAL A 1 354 ? 25.999 66.472 45.408 1.00 23.12 354 VAL A O 1
ATOM 2885 N N . ASP A 1 355 ? 24.438 66.620 43.763 1.00 23.86 355 ASP A N 1
ATOM 2886 C CA . ASP A 1 355 ? 25.298 66.023 42.715 1.00 24.80 355 ASP A CA 1
ATOM 2887 C C . ASP A 1 355 ? 26.523 66.860 42.495 1.00 23.80 355 ASP A C 1
ATOM 2888 O O . ASP A 1 355 ? 27.615 66.336 42.280 1.00 24.14 355 ASP A O 1
ATOM 2893 N N . ALA A 1 356 ? 26.394 68.182 42.611 1.00 24.25 356 ALA A N 1
ATOM 2894 C CA . ALA A 1 356 ? 27.531 69.051 42.383 1.00 24.26 356 ALA A CA 1
ATOM 2895 C C . ALA A 1 356 ? 28.567 68.956 43.486 1.00 23.91 356 ALA A C 1
ATOM 2896 O O . ALA A 1 356 ? 29.753 69.034 43.223 1.00 24.94 356 ALA A O 1
ATOM 2898 N N . VAL A 1 357 ? 28.139 68.844 44.750 1.00 22.38 357 VAL A N 1
ATOM 2899 C CA . VAL A 1 357 ? 29.095 68.723 45.819 1.00 22.61 357 VAL A CA 1
ATOM 2900 C C . VAL A 1 357 ? 29.906 67.441 45.589 1.00 22.66 357 VAL A C 1
ATOM 2901 O O . VAL A 1 357 ? 31.130 67.428 45.737 1.00 23.09 357 VAL A O 1
ATOM 2905 N N . HIS A 1 358 ? 29.187 66.385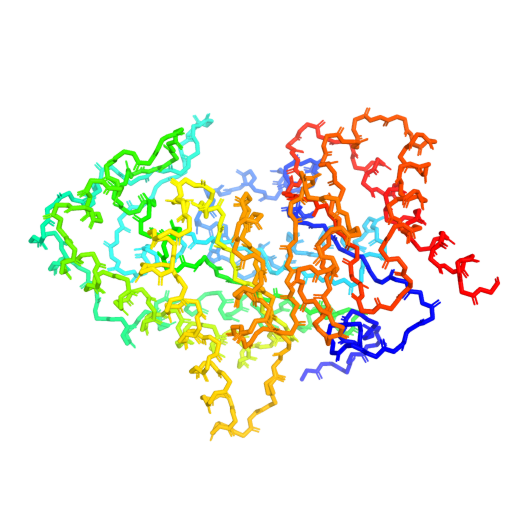 45.275 1.00 23.80 358 HIS A N 1
ATOM 2906 C CA . HIS A 1 358 ? 29.815 65.072 45.043 1.00 24.56 358 HIS A CA 1
ATOM 2907 C C . HIS A 1 358 ? 30.826 65.142 43.865 1.00 26.54 358 HIS A C 1
ATOM 2908 O O . HIS A 1 358 ? 32.007 64.773 43.993 1.00 25.93 358 HIS A O 1
ATOM 2915 N N . LYS A 1 359 ? 30.360 65.660 42.744 1.00 28.28 359 LYS A N 1
ATOM 2916 C CA . LYS A 1 359 ? 31.204 65.762 41.554 1.00 30.13 359 LYS A CA 1
ATOM 2917 C C . LYS A 1 359 ? 32.434 66.634 41.759 1.00 29.90 359 LYS A C 1
ATOM 2918 O O . LYS A 1 359 ? 33.550 66.198 41.503 1.00 30.29 359 LYS A O 1
ATOM 2924 N N A HIS A 1 360 ? 32.259 67.873 42.215 0.50 30.42 360 HIS A N 1
ATOM 2925 N N B HIS A 1 360 ? 32.240 67.857 42.245 0.50 29.55 360 HIS A N 1
ATOM 2926 C CA A HIS A 1 360 ? 33.413 68.763 42.362 0.50 30.43 360 HIS A CA 1
ATOM 2927 C CA B HIS A 1 360 ? 33.344 68.810 42.383 0.50 28.79 360 HIS A CA 1
ATOM 2928 C C A HIS A 1 360 ? 34.360 68.354 43.482 0.50 30.27 360 HIS A C 1
ATOM 2929 C C B HIS A 1 360 ? 34.311 68.503 43.541 0.50 29.41 360 HIS A C 1
ATOM 2930 O O A HIS A 1 360 ? 35.572 68.530 43.350 0.50 30.18 360 HIS A O 1
ATOM 2931 O O B HIS A 1 360 ? 35.478 68.921 43.504 0.50 29.12 360 HIS A O 1
ATOM 2944 N N . SER A 1 361 ? 33.839 67.823 44.588 1.00 29.16 361 SER A N 1
ATOM 2945 C CA . SER A 1 361 ? 34.724 67.477 45.703 1.00 29.38 361 SER A CA 1
ATOM 2946 C C . SER A 1 361 ? 35.675 66.358 45.265 1.00 30.82 361 SER A C 1
ATOM 2947 O O . SER A 1 361 ? 36.802 66.313 45.703 1.00 31.36 361 SER A O 1
ATOM 2950 N N . ARG A 1 362 ? 35.200 65.466 44.421 1.00 32.35 362 ARG A N 1
ATOM 2951 C CA . ARG A 1 362 ? 36.062 64.398 43.897 1.00 35.10 362 ARG A CA 1
ATOM 2952 C C . ARG A 1 362 ? 37.141 64.967 42.953 1.00 37.03 362 ARG A C 1
ATOM 2953 O O . ARG A 1 362 ? 38.316 64.611 43.073 1.00 37.33 362 ARG A O 1
ATOM 2961 N N . LEU A 1 363 ? 36.743 65.880 42.068 1.00 39.68 363 LEU A N 1
ATOM 2962 C CA . LEU A 1 363 ? 37.683 66.580 41.174 1.00 41.71 363 LEU A CA 1
ATOM 2963 C C . LEU A 1 363 ? 38.725 67.360 41.955 1.00 43.28 363 LEU A C 1
ATOM 2964 O O . LEU A 1 363 ? 39.873 67.497 41.522 1.00 43.64 363 LEU A O 1
ATOM 2969 N N . LEU A 1 364 ? 38.338 67.860 43.125 1.00 45.14 364 LEU A N 1
ATOM 2970 C CA . LEU A 1 364 ? 39.208 68.715 43.915 1.00 46.37 364 LEU A CA 1
ATOM 2971 C C . LEU A 1 364 ? 40.309 67.890 44.611 1.00 47.48 364 LEU A C 1
ATOM 2972 O O . LEU A 1 364 ? 41.340 68.439 44.994 1.00 48.13 364 LEU A O 1
ATOM 2977 N N . ARG A 1 365 ? 40.092 66.580 44.751 1.00 48.42 365 ARG A N 1
ATOM 2978 C CA . ARG A 1 365 ? 41.046 65.680 45.418 1.00 49.42 365 ARG A CA 1
ATOM 2979 C C . ARG A 1 365 ? 42.065 65.012 44.487 1.00 51.88 365 ARG A C 1
ATOM 2980 O O . ARG A 1 365 ? 43.122 64.562 44.937 1.00 51.93 365 ARG A O 1
ATOM 2988 N N . GLN A 1 366 ? 41.735 64.909 43.208 1.00 54.48 366 GLN A N 1
ATOM 2989 C CA . GLN A 1 366 ? 42.578 64.164 42.280 1.00 56.90 366 GLN A CA 1
ATOM 2990 C C . GLN A 1 366 ? 42.240 64.562 40.854 1.00 57.79 366 GLN A C 1
ATOM 2991 O O . GLN A 1 366 ? 41.158 64.223 40.368 1.00 59.12 366 GLN A O 1
#

Secondary structure (DSSP, 8-state):
-PPPS--HHHHHHHT---SS--B--TTSSSTTSHHHHHHHHTS-HHHHHT-HHHHHHHHHHHHHHS--S-EE----TTHHHHHTT---EEETTTEEE-SS---SGGGGGGSPPGGGHHHHTHHHHHHHHHHHHHHTTSS-EEEEEE-HHHHHHHHHHSS--SS-HHHHHHHHH-HHHHHHHHHHHHHHHHHHHHHHHHTT-SEEEEEETTGGGS-HHHIIIIIHHHHHHHHHHHHHHHHHTT-----EEEEETT-GGGHHHHTTSS-SEEE--TTS-HHHHHHHH-SSSEEEEEE-GGGGGS-HHHHHHHHHHHHHHH-SSSEEEEESSPPPTT--HHHHHHHHHHHHHHHHHHH-

CATH classification: 3.20.20.210

Solvent-accessible surface area: 14584 Å² total; per-residue (Å²): 113,41,153,40,165,40,54,13,0,28,76,3,1,118,32,86,104,11,106,32,1,0,0,0,0,9,157,2,15,8,134,4,0,66,48,14,118,140,40,44,89,87,63,97,36,15,41,1,2,123,33,37,96,20,1,2,56,0,1,29,5,0,12,146,98,12,81,3,3,0,0,19,4,14,14,9,32,10,0,0,0,35,7,0,31,4,128,16,61,69,49,118,84,169,25,41,33,3,78,103,30,0,94,88,92,120,28,11,142,104,20,95,84,21,140,62,0,20,90,74,0,26,23,2,39,112,1,0,53,36,0,43,89,124,11,56,7,130,5,0,0,0,0,18,1,0,0,0,0,0,0,0,0,32,0,0,32,10,9,63,37,107,79,2,60,75,0,56,143,7,3,154,116,86,56,160,5,0,69,87,0,0,97,25,0,0,47,0,0,0,22,2,1,18,13,0,14,89,9,1,3,22,0,2,0,3,26,0,23,22,0,30,55,2,36,72,154,12,0,59,131,6,0,21,45,10,0,112,36,0,0,156,52,0,49,22,99,1,139,139,67,69,72,79,44,15,4,3,0,0,1,4,34,56,1,113,40,1,6,118,64,0,9,124,4,38,8,30,0,0,2,3,2,87,85,13,46,14,130,136,0,42,146,55,5,31,161,102,7,1,0,2,0,8,14,48,0,48,12,1,108,26,47,90,128,79,0,25,104,80,0,102,102,12,1,56,40,10,18,35,81,32,4,0,0,0,0,0,48,4,7,72,63,107,7,64,20,104,33,0,11,15,0,0,83,14,0,33,148,18,0,127,119,63,61,190

Radius of gyration: 19.23 Å; Cα contacts (8 Å, |Δi|>4): 729; chains: 1; bounding box: 46×46×52 Å

Foldseek 3Di:
DFAADQEQVQCLLQFHFDLFFAADAAPLLHLLDPVSCVLPVVDFQQVCQLDLVSQLVSQCVSVVVAVHQETETDHDQCLQVVLQPFDWGQDDPPGIFGPDADQDLVSNVRTDQLVCSLVVNVSNLSSLLVNLVVCNNHHAYEYEHEALLQNLLCRQVGGDDPQSVRSVCCCVVVVPSLQVSSVSSLSNLLSNVLSSVVSGHQEYEYEQAPLQNQADPRCVSRGQVSLLSSLVSNCVVQVVVVHDDHAYEYENQNVLRCLLVVLVSNGQEYEAEPVDQLLNSCVSNDDRHAYEDAAALCQLVDDLVSLLVSLLVNCVRNDQIRYHYYYRHHHDNNGHSVSVNSNSVSSRVNRSVRVD

GO terms:
  GO:0006782 protoporphyrinogen IX biosynthetic process (P, IDA)
  GO:0006785 heme B biosynthetic process (P, IDA)
  GO:0004853 uroporphyrinogen decarboxylase activity (F, IDA)
  GO:0006778 porphyrin-containing compound metabolic process (P, IDA)
  GO:0006787 porphyrin-containing compound catabolic process (P, IDA)
  GO:0004853 uroporphyrinogen decarboxylase activity (F, TAS)
  GO:0005829 cytosol (C, TAS)
  GO:0005515 protein binding (F, IPI)
  GO:0005654 nucleoplasm (C, IDA)
  GO:0005829 cytosol (C, IDA)
  GO:0006783 heme biosynthetic process (P, IC)

Nearest PDB structures (foldseek):
  1r3s-assembly1_A  TM=1.003E+00  e=5.344E-70  Homo sapiens
  1r3w-assembly1_A-2  TM=1.003E+00  e=3.664E-68  Homo sapiens
  3gw3-assembly1_A-2  TM=1.002E+00  e=2.795E-68  Homo sapiens
  1r3r-assembly1_A-2  TM=1.003E+00  e=2.443E-67  Homo sapiens
  1r3v-assembly1_A-2  TM=1.002E+00  e=2.579E-67  Homo sapiens

InterPro domains:
  IPR000257 Uroporphyrinogen decarboxylase (URO-D) [PF01208] (15-360)
  IPR000257 Uroporphyrinogen decarboxylase (URO-D) [PS00906] (32-41)
  IPR000257 Uroporphyrinogen decarboxylase (URO-D) [PS00907] (152-168)
  IPR006361 Uroporphyrinogen decarboxylase HemE [MF_00218] (16-361)
  IPR006361 Uroporphyrinogen decarboxylase HemE [TIGR01464] (19-359)
  IPR006361 Uroporphyrinogen decarboxylase HemE [cd00717] (20-359)
  IPR038071 UROD/MetE-like superfamily [G3DSA:3.20.20.210] (1-367)
  IPR038071 UROD/MetE-like superfamily [SSF51726] (12-363)